Protein AF-A0A1B6DBY3-F1 (afdb_monomer)

Organism: NCBI:txid38151

Solvent-accessible surface area (backbone atoms only — not comparable to full-atom values): 28996 Å² total; per-residue (Å²): 108,44,53,56,59,28,64,79,71,45,46,19,71,45,63,67,52,38,69,44,93,84,78,78,98,68,78,100,67,68,68,72,75,60,66,76,45,54,78,41,68,79,42,52,84,52,71,33,31,46,58,25,57,76,33,45,41,68,47,84,36,70,60,33,72,47,71,57,48,50,32,33,50,55,44,50,58,47,10,54,82,56,56,56,70,76,42,58,62,67,84,58,62,48,42,59,68,80,57,90,87,52,45,72,53,88,78,80,78,86,75,92,69,90,77,85,79,72,87,85,79,86,82,78,88,79,90,85,86,85,87,87,83,91,82,88,87,90,78,88,90,88,78,90,85,82,88,88,81,90,87,86,85,81,90,84,91,84,90,84,90,83,84,87,81,90,84,85,82,90,78,91,71,81,82,73,86,75,67,74,83,77,79,83,78,78,76,83,72,88,72,83,74,79,80,74,79,67,66,66,40,36,48,38,26,33,81,46,55,54,31,72,81,52,64,86,37,48,29,21,80,59,51,45,56,45,39,36,44,81,45,52,28,80,80,55,42,83,82,73,32,58,49,57,92,57,33,47,50,50,40,88,55,14,40,51,57,25,51,31,78,44,72,43,68,55,83,74,73,79,71,80,75,76,69,78,82,90,77,84,80,88,82,86,89,78,81,90,84,90,82,93,75,85,83,71,80,72,79,72,81,75,65,84,42,61,48,77,44,61,33,33,42,29,45,28,29,40,20,62,82,32,51,24,37,21,44,51,30,57,90,36,72,32,65,38,46,101,82,51,46,71,85,63,46,25,60,48,65,47,73,31,58,34,33,33,53,45,72,35,91,58,101,53,99,70,56,52,53,11,36,49,36,36,40,38,41,29,37,36,86,58,82,46,29,48,25,43,48,66,36,34,27,75,45,53,87,95,52,56,44,33,49,61,70,62,93,61,62,48,72,46,67,58,39,18,25,36,26,38,20,50,48,75,59,50,37,46,96,95,42,70,59,59,78,68,91,61,93,68,67,52,78,41,15,24,36,46,49,69,23,64,47,78,45,75,65,76,81,81,84,125

pLDDT: mean 74.4, std 28.01, range [21.95, 98.81]

Structure (mmCIF, N/CA/C/O backbone):
data_AF-A0A1B6DBY3-F1
#
_entry.id   AF-A0A1B6DBY3-F1
#
loop_
_atom_site.group_PDB
_atom_site.id
_atom_site.type_symbol
_atom_site.label_atom_id
_atom_site.label_alt_id
_atom_site.label_comp_id
_atom_site.label_asym_id
_atom_site.label_entity_id
_atom_site.label_seq_id
_atom_site.pdbx_PDB_ins_code
_atom_site.Cartn_x
_atom_site.Cartn_y
_atom_site.Cartn_z
_atom_site.occupancy
_atom_site.B_iso_or_equiv
_atom_site.auth_seq_id
_atom_site.auth_comp_id
_atom_site.auth_asym_id
_atom_site.auth_atom_id
_atom_site.pdbx_PDB_model_num
ATOM 1 N N . MET A 1 1 ? 14.126 2.252 -31.339 1.00 81.94 1 MET A N 1
ATOM 2 C CA . MET A 1 1 ? 14.447 3.005 -30.099 1.00 81.94 1 MET A CA 1
ATOM 3 C C . MET A 1 1 ? 14.838 1.991 -29.027 1.00 81.94 1 MET A C 1
ATOM 5 O O . MET A 1 1 ? 15.117 0.856 -29.391 1.00 81.94 1 MET A O 1
ATOM 9 N N . CYS A 1 2 ? 14.939 2.364 -27.747 1.00 88.94 2 CYS A N 1
ATOM 10 C CA . CYS A 1 2 ? 15.170 1.394 -26.670 1.00 88.94 2 CYS A CA 1
ATOM 11 C C . CYS A 1 2 ? 13.956 0.473 -26.453 1.00 88.94 2 CYS A C 1
ATOM 13 O O . CYS A 1 2 ? 14.132 -0.736 -26.359 1.00 88.94 2 CYS A O 1
ATOM 15 N N . GLU A 1 3 ? 12.743 1.040 -26.400 1.00 89.12 3 GLU A N 1
ATOM 16 C CA . GLU A 1 3 ? 11.431 0.350 -26.411 1.00 89.12 3 GLU A CA 1
ATOM 17 C C . GLU A 1 3 ? 11.117 -0.647 -25.277 1.00 89.12 3 GLU A C 1
ATOM 19 O O . GLU A 1 3 ? 9.940 -0.918 -25.047 1.00 89.12 3 GLU A O 1
ATOM 24 N N . VAL A 1 4 ? 12.107 -1.092 -24.493 1.00 92.25 4 VAL A N 1
ATOM 25 C CA . VAL A 1 4 ? 11.923 -1.829 -23.227 1.00 92.25 4 VAL A CA 1
ATOM 26 C C . VAL A 1 4 ? 10.852 -1.147 -22.373 1.00 92.25 4 VAL A C 1
ATOM 28 O O . VAL A 1 4 ? 10.897 0.070 -22.190 1.00 92.25 4 VAL A O 1
ATOM 31 N N . LEU A 1 5 ? 9.894 -1.924 -21.865 1.00 94.12 5 LEU A N 1
ATOM 32 C CA . LEU A 1 5 ? 8.770 -1.422 -21.075 1.00 94.12 5 LEU A CA 1
ATOM 33 C C . LEU A 1 5 ? 9.169 -1.163 -19.617 1.00 94.12 5 LEU A C 1
ATOM 35 O O . LEU A 1 5 ? 9.951 -1.909 -19.031 1.00 94.12 5 LEU A O 1
ATOM 39 N N . SER A 1 6 ? 8.582 -0.128 -19.021 1.00 95.50 6 SER A N 1
ATOM 40 C CA . SER A 1 6 ? 8.589 0.096 -17.577 1.00 95.50 6 SER A CA 1
ATOM 41 C C . SER A 1 6 ? 7.688 -0.902 -16.849 1.00 95.50 6 SER A C 1
ATOM 43 O O . SER A 1 6 ? 6.828 -1.553 -17.449 1.00 95.50 6 SER A O 1
ATOM 45 N N . LEU A 1 7 ? 7.805 -0.955 -15.522 1.00 95.44 7 LEU A N 1
ATOM 46 C CA . LEU A 1 7 ? 6.955 -1.781 -14.659 1.00 95.44 7 LEU A CA 1
ATOM 47 C C . LEU A 1 7 ? 5.513 -1.241 -14.527 1.00 95.44 7 LEU A C 1
ATOM 49 O O . LEU A 1 7 ? 4.706 -1.825 -13.808 1.00 95.44 7 LEU A O 1
ATOM 53 N N . THR A 1 8 ? 5.166 -0.159 -15.237 1.00 94.56 8 THR A N 1
ATOM 54 C CA . THR A 1 8 ? 3.777 0.291 -15.460 1.00 94.56 8 THR A CA 1
ATOM 55 C C . THR A 1 8 ? 3.321 0.140 -16.924 1.00 94.56 8 THR A C 1
ATOM 57 O O . THR A 1 8 ? 2.170 0.435 -17.261 1.00 94.56 8 THR A O 1
ATOM 60 N N . GLY A 1 9 ? 4.187 -0.384 -17.802 1.00 94.62 9 GLY A N 1
ATOM 61 C CA . GLY A 1 9 ? 3.867 -0.721 -19.189 1.00 94.62 9 GLY A CA 1
ATOM 62 C C . GLY A 1 9 ? 3.965 0.444 -20.180 1.00 94.62 9 GLY A C 1
ATOM 63 O O . GLY A 1 9 ? 3.161 0.494 -21.116 1.00 94.62 9 GLY A O 1
ATOM 64 N N . ASN A 1 10 ? 4.918 1.366 -19.991 1.00 95.31 10 ASN A N 1
ATOM 65 C CA . ASN A 1 10 ? 5.256 2.420 -20.961 1.00 95.31 10 ASN A CA 1
ATOM 66 C C . ASN A 1 10 ? 6.657 2.170 -21.566 1.00 95.31 10 ASN A C 1
ATOM 68 O O . ASN A 1 10 ? 7.574 1.821 -20.823 1.00 95.31 10 ASN A O 1
ATOM 72 N N . PRO A 1 11 ? 6.869 2.354 -22.882 1.00 95.75 11 PRO A N 1
ATOM 73 C CA . PRO A 1 11 ? 8.157 2.080 -23.523 1.00 95.75 11 PRO A CA 1
ATOM 74 C C . PRO A 1 11 ? 9.232 3.121 -23.185 1.00 95.75 11 PRO A C 1
ATOM 76 O O . PRO A 1 11 ? 8.952 4.309 -23.021 1.00 95.75 11 PRO A O 1
ATOM 79 N N . CYS A 1 12 ? 10.488 2.678 -23.143 1.00 95.00 12 CYS A N 1
ATOM 80 C CA . CYS A 1 12 ? 11.653 3.540 -22.984 1.00 95.00 12 CYS A CA 1
ATOM 81 C C . CYS A 1 12 ? 11.863 4.428 -24.225 1.00 95.00 12 CYS A C 1
ATOM 83 O O . CYS A 1 12 ? 12.058 3.930 -25.338 1.00 95.00 12 CYS A O 1
ATOM 85 N N . THR A 1 13 ? 11.874 5.747 -24.020 1.00 94.31 13 THR A N 1
ATOM 86 C CA . THR A 1 13 ? 11.940 6.783 -25.069 1.00 94.31 13 THR A CA 1
ATOM 87 C C . THR A 1 13 ? 13.365 7.202 -25.439 1.00 94.31 13 THR A C 1
ATOM 89 O O . THR A 1 13 ? 13.554 8.107 -26.252 1.00 94.31 13 THR A O 1
ATOM 92 N N . LYS A 1 14 ? 14.386 6.547 -24.876 1.00 90.56 14 LYS A N 1
ATOM 93 C CA . LYS A 1 14 ? 15.797 6.771 -25.228 1.00 90.56 14 LYS A CA 1
ATOM 94 C C . LYS A 1 14 ? 16.199 6.016 -26.514 1.00 90.56 14 LYS A C 1
ATOM 96 O O . LYS A 1 14 ? 15.513 5.066 -26.912 1.00 90.56 14 LYS A O 1
ATOM 101 N N . PRO A 1 15 ? 17.307 6.413 -27.174 1.00 90.31 15 PRO A N 1
ATOM 102 C CA . PRO A 1 15 ? 17.969 5.608 -28.206 1.00 90.31 15 PRO A CA 1
ATOM 103 C C . PRO A 1 15 ? 18.373 4.216 -27.696 1.00 90.31 15 PRO A C 1
ATOM 105 O O . PRO A 1 15 ? 18.266 3.930 -26.507 1.00 90.31 15 PRO A O 1
ATOM 108 N N . LEU A 1 16 ? 18.867 3.346 -28.584 1.00 88.56 16 LEU A N 1
ATOM 109 C CA . LEU A 1 16 ? 19.442 2.064 -28.160 1.00 88.56 16 LEU A CA 1
ATOM 110 C C . LEU A 1 16 ? 20.606 2.306 -27.185 1.00 88.56 16 LEU A C 1
ATOM 112 O O . LEU A 1 16 ? 21.557 3.020 -27.499 1.00 88.56 16 LEU A O 1
ATOM 116 N N . HIS A 1 17 ? 20.507 1.706 -26.002 1.00 85.81 17 HIS A N 1
ATOM 117 C CA . HIS A 1 17 ? 21.455 1.851 -24.901 1.00 85.81 17 HIS A CA 1
ATOM 118 C C . HIS A 1 17 ? 21.654 0.507 -24.194 1.00 85.81 17 HIS A C 1
ATOM 120 O O . HIS A 1 17 ? 20.857 -0.417 -24.367 1.00 85.81 17 HIS A O 1
ATOM 126 N N . LYS A 1 18 ? 22.685 0.403 -23.358 1.00 81.88 18 LYS A N 1
ATOM 127 C CA . LYS A 1 18 ? 22.769 -0.629 -22.317 1.00 81.88 18 LYS A CA 1
ATOM 128 C C . LYS A 1 18 ? 21.995 -0.128 -21.106 1.00 81.88 18 LYS A C 1
ATOM 130 O O . LYS A 1 18 ? 22.249 0.991 -20.655 1.00 81.88 18 LYS A O 1
ATOM 135 N N . GLY A 1 19 ? 21.069 -0.943 -20.608 1.00 70.62 19 GLY A N 1
ATOM 136 C CA . GLY A 1 19 ? 20.284 -0.606 -19.430 1.00 70.62 19 GLY A CA 1
ATOM 137 C C . GLY A 1 19 ? 21.185 -0.366 -18.225 1.00 70.62 19 GLY A C 1
ATOM 138 O O . GLY A 1 19 ? 22.014 -1.207 -17.875 1.00 70.62 19 GLY A O 1
ATOM 139 N N . GLY A 1 20 ? 21.039 0.802 -17.607 1.00 61.19 20 GLY A N 1
ATOM 140 C CA . GLY A 1 20 ? 21.549 1.027 -16.262 1.00 61.19 20 GLY A CA 1
ATOM 141 C C . GLY A 1 20 ? 20.874 0.102 -15.236 1.00 61.19 20 GLY A C 1
ATOM 142 O O . GLY A 1 20 ? 19.867 -0.541 -15.523 1.00 61.19 20 GLY A O 1
ATOM 143 N N . SER A 1 21 ? 21.473 0.010 -14.050 1.00 52.03 21 SER A N 1
ATOM 144 C CA . SER A 1 21 ? 20.980 -0.753 -12.892 1.00 52.03 21 SER A CA 1
ATOM 145 C C . SER A 1 21 ? 20.636 -2.255 -13.068 1.00 52.03 21 SER A C 1
ATOM 147 O O . SER A 1 21 ? 19.811 -2.802 -12.342 1.00 52.03 21 SER A O 1
ATOM 149 N N . GLY A 1 22 ? 21.413 -2.982 -13.882 1.00 50.84 22 GLY A N 1
ATOM 150 C CA . GLY A 1 22 ? 21.960 -4.286 -13.449 1.00 50.84 22 GLY A CA 1
ATOM 151 C C . GLY A 1 22 ? 21.297 -5.587 -13.923 1.00 50.84 22 GLY A C 1
ATOM 152 O O . GLY A 1 22 ? 21.956 -6.622 -13.853 1.00 50.84 22 GLY A O 1
ATOM 153 N N . GLU A 1 23 ? 20.076 -5.570 -14.458 1.00 44.91 23 GLU A N 1
ATOM 154 C CA . GLU A 1 23 ? 19.467 -6.751 -15.094 1.00 44.91 23 GLU A CA 1
ATOM 155 C C . GLU A 1 23 ? 19.057 -6.440 -16.538 1.00 44.91 23 GLU A C 1
ATOM 157 O O . GLU A 1 23 ? 18.244 -5.558 -16.809 1.00 44.91 23 GLU A O 1
ATOM 162 N N . THR A 1 24 ? 19.627 -7.163 -17.506 1.00 40.84 24 THR A N 1
ATOM 163 C CA . THR A 1 24 ? 19.166 -7.124 -18.902 1.00 40.84 24 THR A CA 1
ATOM 164 C C . THR A 1 24 ? 19.359 -8.492 -19.550 1.00 40.84 24 THR A C 1
ATOM 166 O O . THR A 1 24 ? 20.406 -8.800 -20.119 1.00 40.84 24 THR A O 1
ATOM 169 N N . SER A 1 25 ? 18.331 -9.330 -19.456 1.00 42.31 25 SER A N 1
ATOM 170 C CA . SER A 1 25 ? 18.249 -10.631 -20.118 1.00 42.31 25 SER A CA 1
ATOM 171 C C . SER A 1 25 ? 18.013 -10.466 -21.625 1.00 42.31 25 SER A C 1
ATOM 173 O O . SER A 1 25 ? 16.885 -10.491 -22.112 1.00 42.31 25 SER A O 1
ATOM 175 N N . ILE A 1 26 ? 19.095 -10.310 -22.389 1.00 44.53 26 ILE A N 1
ATOM 176 C CA . ILE A 1 26 ? 19.077 -10.399 -23.856 1.00 44.53 26 ILE A CA 1
ATOM 177 C C . ILE A 1 26 ? 20.013 -11.531 -24.274 1.00 44.53 26 ILE A C 1
ATOM 179 O O . ILE A 1 26 ? 21.191 -11.523 -23.929 1.00 44.53 26 ILE A O 1
ATOM 183 N N . HIS A 1 27 ? 19.476 -12.491 -25.030 1.00 40.28 27 HIS A N 1
ATOM 184 C CA . HIS A 1 27 ? 20.220 -13.649 -25.522 1.00 40.28 27 HIS A CA 1
ATOM 185 C C . HIS A 1 27 ? 21.470 -13.261 -26.331 1.00 40.28 27 HIS A C 1
ATOM 187 O O . HIS A 1 27 ? 21.525 -12.217 -26.993 1.00 40.28 27 HIS A O 1
ATOM 193 N N . GLU A 1 28 ? 22.465 -14.147 -26.281 1.00 42.44 28 GLU A N 1
ATOM 194 C CA . GLU A 1 28 ? 23.793 -13.992 -26.877 1.00 42.44 28 GLU A CA 1
ATOM 195 C C . GLU A 1 28 ? 23.752 -14.053 -28.414 1.00 42.44 28 GLU A C 1
ATOM 197 O O . GLU A 1 28 ? 24.044 -15.066 -29.042 1.00 42.44 28 GLU A O 1
ATOM 202 N N . ALA A 1 29 ? 23.397 -12.924 -29.023 1.00 42.97 29 ALA A N 1
ATOM 203 C CA . ALA A 1 29 ? 23.578 -12.638 -30.442 1.00 42.97 29 ALA A CA 1
ATOM 204 C C . ALA A 1 29 ? 24.226 -11.253 -30.609 1.00 42.97 29 ALA A C 1
ATOM 206 O O . ALA A 1 29 ? 23.903 -10.325 -29.862 1.00 42.97 29 ALA A O 1
ATOM 207 N N . ASP A 1 30 ? 25.123 -11.115 -31.585 1.00 45.75 30 ASP A N 1
ATOM 208 C CA . ASP A 1 30 ? 25.769 -9.864 -32.019 1.00 45.75 30 ASP A CA 1
ATOM 209 C C . ASP A 1 30 ? 26.492 -9.061 -30.921 1.00 45.75 30 ASP A C 1
ATOM 211 O O . ASP A 1 30 ? 26.146 -7.926 -30.579 1.00 45.75 30 ASP A O 1
ATOM 215 N N . THR A 1 31 ? 27.564 -9.653 -30.391 1.00 55.69 31 THR A N 1
ATOM 216 C CA . THR A 1 31 ? 28.445 -9.059 -29.370 1.00 55.69 31 THR A CA 1
ATOM 217 C C . THR A 1 31 ? 29.188 -7.798 -29.832 1.00 55.69 31 THR A C 1
ATOM 219 O O . THR A 1 31 ? 29.399 -6.904 -29.015 1.00 55.69 31 THR A O 1
ATOM 222 N N . ASN A 1 32 ? 29.540 -7.673 -31.119 1.00 56.06 32 ASN A N 1
ATOM 223 C CA . ASN A 1 32 ? 30.329 -6.534 -31.615 1.00 56.06 32 ASN A CA 1
ATOM 224 C C . ASN A 1 32 ? 29.550 -5.204 -31.611 1.00 56.06 32 ASN A C 1
ATOM 226 O O . ASN A 1 32 ? 30.017 -4.234 -31.024 1.00 56.06 32 ASN A O 1
ATOM 230 N N . PHE A 1 33 ? 28.343 -5.141 -32.191 1.00 57.44 33 PHE A N 1
ATOM 231 C CA . PHE A 1 33 ? 27.567 -3.886 -32.234 1.00 57.44 33 PHE A CA 1
ATOM 232 C C . PHE A 1 33 ? 27.052 -3.440 -30.857 1.00 57.44 33 PHE A C 1
ATOM 234 O O . PHE A 1 33 ? 26.894 -2.247 -30.601 1.00 57.44 33 PHE A O 1
ATOM 241 N N . LYS A 1 34 ? 26.810 -4.382 -29.936 1.00 56.50 34 LYS A N 1
ATOM 242 C CA . LYS A 1 34 ? 26.355 -4.067 -28.572 1.00 56.50 34 LYS A CA 1
ATOM 243 C C . LYS A 1 34 ? 27.468 -3.480 -27.695 1.00 56.50 34 LYS A C 1
ATOM 245 O O . LYS A 1 34 ? 27.157 -2.815 -26.707 1.00 56.50 34 LYS A O 1
ATOM 250 N N . ALA A 1 35 ? 28.743 -3.676 -28.042 1.00 61.59 35 ALA A N 1
ATOM 251 C CA . ALA A 1 35 ? 29.877 -3.173 -27.267 1.00 61.59 35 ALA A CA 1
ATOM 252 C C . ALA A 1 35 ? 29.941 -1.635 -27.217 1.00 61.59 35 ALA A C 1
ATOM 254 O O . ALA A 1 35 ? 30.277 -1.079 -26.172 1.00 61.59 35 ALA A O 1
ATOM 255 N N . GLU A 1 36 ? 29.545 -0.945 -28.288 1.00 77.00 36 GLU A N 1
ATOM 256 C CA . GLU A 1 36 ? 29.683 0.516 -28.428 1.00 77.00 36 GLU A CA 1
ATOM 257 C C . GLU A 1 36 ? 28.490 1.319 -27.877 1.00 77.00 36 GLU A C 1
ATOM 259 O O . GLU A 1 36 ? 28.589 2.531 -27.697 1.00 77.00 36 GLU A O 1
ATOM 264 N N . LEU A 1 37 ? 27.364 0.663 -27.560 1.00 82.31 37 LEU A N 1
ATOM 265 C CA . LEU A 1 37 ? 26.166 1.355 -27.072 1.00 82.31 37 LEU A CA 1
ATOM 266 C C . LEU A 1 37 ? 26.415 2.071 -25.725 1.00 82.31 37 LEU A C 1
ATOM 268 O O . LEU A 1 37 ? 27.045 1.484 -24.828 1.00 82.31 37 LEU A O 1
ATOM 272 N N . PRO A 1 38 ? 25.888 3.301 -25.540 1.00 85.69 38 PRO A N 1
ATOM 273 C CA . PRO A 1 38 ? 26.038 4.058 -24.300 1.00 85.69 38 PRO A CA 1
ATOM 274 C C . PRO A 1 38 ? 25.318 3.361 -23.141 1.00 85.69 38 PRO A C 1
ATOM 276 O O . PRO A 1 38 ? 24.281 2.729 -23.338 1.00 85.69 38 PRO A O 1
ATOM 279 N N . ILE A 1 39 ? 25.846 3.492 -21.923 1.00 86.75 39 ILE A N 1
ATOM 280 C CA . ILE A 1 39 ? 25.182 3.012 -20.701 1.00 86.75 39 ILE A CA 1
ATOM 281 C C . ILE A 1 39 ? 24.263 4.122 -20.192 1.00 86.75 39 ILE A C 1
ATOM 283 O O . ILE A 1 39 ? 24.729 5.229 -19.919 1.00 86.75 39 ILE A O 1
ATOM 287 N N . MET A 1 40 ? 22.962 3.847 -20.086 1.00 86.38 40 MET A N 1
ATOM 288 C CA . MET A 1 40 ? 21.961 4.825 -19.653 1.00 86.38 40 MET A CA 1
ATOM 289 C C . MET A 1 40 ? 20.821 4.133 -18.894 1.00 86.38 40 MET A C 1
ATOM 291 O O . MET A 1 40 ? 20.304 3.107 -19.328 1.00 86.38 40 MET A O 1
ATOM 295 N N . GLU A 1 41 ? 20.366 4.724 -17.787 1.00 91.19 41 GLU A N 1
ATOM 296 C CA . GLU A 1 41 ? 19.131 4.276 -17.124 1.00 91.19 41 GLU A CA 1
ATOM 297 C C . GLU A 1 41 ? 17.927 4.387 -18.072 1.00 91.19 41 GLU A C 1
ATOM 299 O O . GLU A 1 41 ? 17.833 5.328 -18.871 1.00 91.19 41 GLU A O 1
ATOM 304 N N . HIS A 1 42 ? 16.977 3.460 -17.975 1.00 93.00 42 HIS A N 1
ATOM 305 C CA . HIS A 1 42 ? 15.741 3.519 -18.755 1.00 93.00 42 HIS A CA 1
ATOM 306 C C . HIS A 1 42 ? 14.846 4.693 -18.324 1.00 93.00 42 HIS A C 1
ATOM 308 O O . HIS A 1 42 ? 14.905 5.161 -17.190 1.00 93.00 42 HIS A O 1
ATOM 314 N N . CYS A 1 43 ? 14.041 5.217 -19.251 1.00 94.62 43 CYS A N 1
ATOM 315 C CA . CYS A 1 43 ? 13.108 6.311 -18.983 1.00 94.62 43 CYS A CA 1
ATOM 316 C C . CYS A 1 43 ? 11.994 6.306 -20.037 1.00 94.62 43 CYS A C 1
ATOM 318 O O . CYS A 1 43 ? 12.293 6.307 -21.230 1.00 94.62 43 CYS A O 1
ATOM 320 N N . SER A 1 44 ? 10.727 6.326 -19.620 1.00 95.62 44 SER A N 1
ATOM 321 C CA . SER A 1 44 ? 9.570 6.518 -20.513 1.00 95.62 44 SER A CA 1
ATOM 322 C C . SER A 1 44 ? 9.171 7.994 -20.656 1.00 95.62 44 SER A C 1
ATOM 324 O O . SER A 1 44 ? 8.354 8.344 -21.503 1.00 95.62 44 SER A O 1
ATOM 326 N N . GLY A 1 45 ? 9.730 8.876 -19.818 1.00 95.12 45 GLY A N 1
ATOM 327 C CA . GLY A 1 45 ? 9.302 10.270 -19.661 1.00 95.12 45 GLY A CA 1
ATOM 328 C C . GLY A 1 45 ? 8.015 10.449 -18.844 1.00 95.12 45 GLY A C 1
ATOM 329 O O . GLY A 1 45 ? 7.648 11.583 -18.535 1.00 95.12 45 GLY A O 1
ATOM 330 N N . VAL A 1 46 ? 7.338 9.359 -18.463 1.00 96.56 46 VAL A N 1
ATOM 331 C CA . VAL A 1 46 ? 6.121 9.406 -17.646 1.00 96.56 46 VAL A CA 1
ATOM 332 C C . VAL A 1 46 ? 6.476 9.698 -16.186 1.00 96.56 46 VAL A C 1
ATOM 334 O O . VAL A 1 46 ? 7.450 9.174 -15.639 1.00 96.56 46 VAL A O 1
ATOM 337 N N . ARG A 1 47 ? 5.671 10.554 -15.548 1.00 96.75 47 ARG A N 1
ATOM 338 C CA . ARG A 1 47 ? 5.783 10.907 -14.129 1.00 96.75 47 ARG A CA 1
ATOM 339 C C . ARG A 1 47 ? 4.428 10.824 -13.436 1.00 96.75 47 ARG A C 1
ATOM 341 O O . ARG A 1 47 ? 3.393 11.137 -14.023 1.00 96.75 47 ARG A O 1
ATOM 348 N N . TYR A 1 48 ? 4.475 10.435 -12.171 1.00 96.88 48 TYR A N 1
ATOM 349 C CA . TYR A 1 48 ? 3.345 10.248 -11.270 1.00 96.88 48 TYR A CA 1
ATOM 350 C C . TYR A 1 48 ? 3.550 11.076 -9.997 1.00 96.88 48 TYR A C 1
ATOM 352 O O . TYR A 1 48 ? 4.661 11.526 -9.717 1.00 96.88 48 TYR A O 1
ATOM 360 N N . ILE A 1 49 ? 2.503 11.248 -9.192 1.00 97.75 49 ILE A N 1
ATOM 361 C CA . ILE A 1 49 ? 2.632 11.772 -7.824 1.00 97.75 49 ILE A CA 1
ATOM 362 C C . ILE A 1 49 ? 2.318 10.646 -6.840 1.00 97.75 49 ILE A C 1
ATOM 364 O O . ILE A 1 49 ? 1.221 10.092 -6.879 1.00 97.75 49 ILE A O 1
ATOM 368 N N . SER A 1 50 ? 3.260 10.345 -5.944 1.00 97.75 50 SER A N 1
ATOM 369 C CA . SER A 1 50 ? 3.100 9.345 -4.879 1.00 97.75 50 SER A CA 1
ATOM 370 C C . SER A 1 50 ? 3.469 9.917 -3.514 1.00 97.75 50 SER A C 1
ATOM 372 O O . SER A 1 50 ? 4.319 10.806 -3.419 1.00 97.75 50 SER A O 1
ATOM 374 N N . ALA A 1 51 ? 2.854 9.404 -2.443 1.00 98.06 51 ALA A N 1
ATOM 375 C CA . ALA A 1 51 ? 3.245 9.751 -1.075 1.00 98.06 51 ALA A CA 1
ATOM 376 C C . ALA A 1 51 ? 4.323 8.807 -0.501 1.00 98.06 51 ALA A C 1
ATOM 378 O O . ALA A 1 51 ? 4.494 7.672 -0.954 1.00 98.06 51 ALA A O 1
ATOM 379 N N . CYS A 1 52 ? 5.043 9.258 0.525 1.00 98.06 52 CYS A N 1
ATOM 380 C CA . CYS A 1 52 ? 6.058 8.474 1.238 1.00 98.06 52 CYS A CA 1
ATOM 381 C C . CYS A 1 52 ? 5.461 7.285 2.033 1.00 98.06 52 CYS A C 1
ATOM 383 O O . CYS A 1 52 ? 4.246 7.055 2.032 1.00 98.06 52 CYS A O 1
ATOM 385 N N . ASN A 1 53 ? 6.310 6.531 2.751 1.00 98.12 53 ASN A N 1
ATOM 386 C CA . ASN A 1 53 ? 5.881 5.379 3.564 1.00 98.12 53 ASN A CA 1
ATOM 387 C C . ASN A 1 53 ? 4.782 5.746 4.581 1.00 98.12 53 ASN A C 1
ATOM 389 O O . ASN A 1 53 ? 3.789 5.036 4.686 1.00 98.12 53 ASN A O 1
ATOM 393 N N . CYS A 1 54 ? 4.911 6.879 5.281 1.00 97.50 54 CYS A N 1
ATOM 394 C CA . CYS A 1 54 ? 3.935 7.328 6.283 1.00 97.50 54 CYS A CA 1
ATOM 395 C C . CYS A 1 54 ? 2.772 8.173 5.725 1.00 97.50 54 CYS A C 1
ATOM 397 O O . CYS A 1 54 ? 1.920 8.627 6.492 1.00 97.50 54 CYS A O 1
ATOM 399 N N . GLY A 1 55 ? 2.773 8.457 4.418 1.00 96.75 55 GLY A N 1
ATOM 400 C CA . GLY A 1 55 ? 1.775 9.289 3.741 1.00 96.75 55 GLY A CA 1
ATOM 401 C C . GLY A 1 55 ? 1.853 10.805 4.003 1.00 96.75 55 GLY A C 1
ATOM 402 O O . GLY A 1 55 ? 1.167 11.560 3.319 1.00 96.75 55 GLY A O 1
ATOM 403 N N . ARG A 1 56 ? 2.691 11.290 4.934 1.00 95.81 56 ARG A N 1
ATOM 404 C CA . ARG A 1 56 ? 2.754 12.726 5.292 1.00 95.81 56 ARG A CA 1
ATOM 405 C C . ARG A 1 56 ? 3.135 13.634 4.113 1.00 95.81 56 ARG A C 1
ATOM 407 O O . ARG A 1 56 ? 2.545 14.699 3.959 1.00 95.81 56 ARG A O 1
ATOM 414 N N . LYS A 1 57 ? 4.100 13.214 3.285 1.00 96.38 57 LYS A N 1
ATOM 415 C CA . LYS A 1 57 ? 4.654 13.991 2.162 1.00 96.38 57 LYS A CA 1
ATOM 416 C C . LYS A 1 57 ? 4.387 13.313 0.819 1.00 96.38 57 LYS A C 1
ATOM 418 O O . LYS A 1 57 ? 4.509 12.094 0.715 1.00 96.38 57 LYS A O 1
ATOM 423 N N . GLN A 1 58 ? 4.096 14.115 -0.207 1.00 97.25 58 GLN A N 1
ATOM 424 C CA . GLN A 1 58 ? 4.030 13.693 -1.610 1.00 97.25 58 GLN A CA 1
ATOM 425 C C . GLN A 1 58 ? 5.230 14.202 -2.413 1.00 97.25 58 GLN A C 1
ATOM 427 O O . GLN A 1 58 ? 5.808 15.237 -2.081 1.00 97.25 58 GLN A O 1
ATOM 432 N N . GLY A 1 59 ? 5.588 13.476 -3.471 1.00 97.12 59 GLY A N 1
ATOM 433 C CA . GLY A 1 59 ? 6.675 13.827 -4.381 1.00 97.12 59 GLY A CA 1
ATOM 434 C C . GLY A 1 59 ? 6.453 13.287 -5.793 1.00 97.12 59 GLY A C 1
ATOM 435 O O . GLY A 1 59 ? 5.598 12.428 -6.024 1.00 97.12 59 GLY A O 1
ATOM 436 N N . SER A 1 60 ? 7.237 13.805 -6.740 1.00 97.75 60 SER A N 1
ATOM 437 C CA . SER A 1 60 ? 7.269 13.310 -8.118 1.00 97.75 60 SER A CA 1
ATOM 438 C C . SER A 1 60 ? 7.927 11.933 -8.161 1.00 97.75 60 SER A C 1
ATOM 440 O O . SER A 1 60 ? 9.101 11.795 -7.825 1.00 97.75 60 SER A O 1
ATOM 442 N N . ARG A 1 61 ? 7.186 10.925 -8.615 1.00 97.38 61 ARG A N 1
ATOM 443 C CA . ARG A 1 61 ? 7.681 9.584 -8.929 1.00 97.38 61 ARG A CA 1
ATOM 444 C C . ARG A 1 61 ? 7.958 9.505 -10.429 1.00 97.38 61 ARG A C 1
ATOM 446 O O . ARG A 1 61 ? 7.065 9.775 -11.229 1.00 97.38 61 ARG A O 1
ATOM 453 N N . GLU A 1 62 ? 9.161 9.098 -10.816 1.00 97.25 62 GLU A N 1
ATOM 454 C CA . GLU A 1 62 ? 9.425 8.688 -12.201 1.00 97.25 62 GLU A CA 1
ATOM 455 C C . GLU A 1 62 ? 8.958 7.244 -12.426 1.00 97.25 62 GLU A C 1
ATOM 457 O O . GLU A 1 62 ? 8.932 6.437 -11.494 1.00 97.25 62 GLU A O 1
ATOM 462 N N . ASP A 1 63 ? 8.544 6.934 -13.652 1.00 96.88 63 ASP A N 1
ATOM 463 C CA . ASP A 1 63 ? 8.053 5.611 -14.038 1.00 96.88 63 ASP A CA 1
ATOM 464 C C . ASP A 1 63 ? 9.165 4.537 -13.932 1.00 96.88 63 ASP A C 1
ATOM 466 O O . ASP A 1 63 ? 10.166 4.623 -14.653 1.00 96.88 63 ASP A O 1
ATOM 470 N N . PRO A 1 64 ? 9.048 3.552 -13.018 1.00 96.69 64 PRO A N 1
ATOM 471 C CA . PRO A 1 64 ? 10.169 2.698 -12.642 1.00 96.69 64 PRO A CA 1
ATOM 472 C C . PRO A 1 64 ? 10.380 1.531 -13.612 1.00 96.69 64 PRO A C 1
ATOM 474 O O . PRO A 1 64 ? 9.438 0.857 -14.024 1.00 96.69 64 PRO A O 1
ATOM 477 N N . PHE A 1 65 ? 11.648 1.229 -13.897 1.00 95.38 65 PHE A N 1
ATOM 478 C CA . PHE A 1 65 ? 12.063 0.071 -14.702 1.00 95.38 65 PHE A CA 1
ATOM 479 C C . PHE A 1 65 ? 12.620 -1.090 -13.862 1.00 95.38 65 PHE A C 1
ATOM 481 O O . PHE A 1 65 ? 12.724 -2.203 -14.361 1.00 95.38 65 PHE A O 1
ATOM 488 N N . THR A 1 66 ? 12.925 -0.862 -12.579 1.00 94.75 66 THR A N 1
ATOM 489 C CA . THR A 1 66 ? 13.396 -1.897 -11.644 1.00 94.75 66 THR A CA 1
ATOM 490 C C . THR A 1 66 ? 12.504 -1.965 -10.405 1.00 94.75 66 THR A C 1
ATOM 492 O O . THR A 1 66 ? 11.976 -0.950 -9.934 1.00 94.75 66 THR A O 1
ATOM 495 N N . VAL A 1 67 ? 12.333 -3.171 -9.850 1.00 95.75 67 VAL A N 1
ATOM 496 C CA . VAL A 1 67 ? 11.475 -3.413 -8.671 1.00 95.75 67 VAL A CA 1
ATOM 497 C C . VAL A 1 67 ? 11.993 -2.645 -7.451 1.00 95.75 67 VAL A C 1
ATOM 499 O O . VAL A 1 67 ? 11.208 -2.148 -6.642 1.00 95.75 67 VAL A O 1
ATOM 502 N N . ARG A 1 68 ? 13.320 -2.485 -7.358 1.00 96.12 68 ARG A N 1
ATOM 503 C CA . ARG A 1 68 ? 13.995 -1.714 -6.311 1.00 96.12 68 ARG A CA 1
ATOM 504 C C . ARG A 1 68 ? 13.606 -0.233 -6.353 1.00 96.12 68 ARG A C 1
ATOM 506 O O . ARG A 1 68 ? 13.139 0.287 -5.342 1.00 96.12 68 ARG A O 1
ATOM 513 N N . ASN A 1 69 ? 13.664 0.406 -7.523 1.00 96.56 69 ASN A N 1
ATOM 514 C CA . ASN A 1 69 ? 13.236 1.797 -7.687 1.00 96.56 69 ASN A CA 1
ATOM 515 C C . ASN A 1 69 ? 11.732 1.949 -7.377 1.00 96.56 69 ASN A C 1
ATOM 517 O O . ASN A 1 69 ? 11.322 2.809 -6.590 1.00 96.56 69 ASN A O 1
ATOM 521 N N . ALA A 1 70 ? 10.909 1.041 -7.912 1.00 97.12 70 ALA A N 1
ATOM 522 C CA . ALA A 1 70 ? 9.463 1.048 -7.709 1.00 97.12 70 ALA A CA 1
ATOM 523 C C . ALA A 1 70 ? 9.055 0.972 -6.224 1.00 97.12 70 ALA A C 1
ATOM 525 O O . ALA A 1 70 ? 8.280 1.816 -5.758 1.00 97.12 70 ALA A O 1
ATOM 526 N N . ASN A 1 71 ? 9.580 -0.015 -5.489 1.00 98.00 71 ASN A N 1
ATOM 527 C CA . ASN A 1 71 ? 9.091 -0.403 -4.161 1.00 98.00 71 ASN A CA 1
ATOM 528 C C . ASN A 1 71 ? 9.992 0.017 -2.987 1.00 98.00 71 ASN A C 1
ATOM 530 O O . ASN A 1 71 ? 9.533 -0.040 -1.841 1.00 98.00 71 ASN A O 1
ATOM 534 N N . TYR A 1 72 ? 11.232 0.450 -3.236 1.00 97.94 72 TYR A N 1
ATOM 535 C CA . TYR A 1 72 ? 12.209 0.784 -2.195 1.00 97.94 72 TYR A CA 1
ATOM 536 C C . TYR A 1 72 ? 12.843 2.169 -2.383 1.00 97.94 72 TYR A C 1
ATOM 538 O O . TYR A 1 72 ? 12.562 3.049 -1.571 1.00 97.94 72 TYR A O 1
ATOM 546 N N . ASP A 1 73 ? 13.640 2.405 -3.432 1.00 97.94 73 ASP A N 1
ATOM 547 C CA . ASP A 1 73 ? 14.532 3.581 -3.501 1.00 97.94 73 ASP A CA 1
ATOM 548 C C . ASP A 1 73 ? 13.760 4.912 -3.477 1.00 97.94 73 ASP A C 1
ATOM 550 O O . ASP A 1 73 ? 14.088 5.803 -2.690 1.00 97.94 73 ASP A O 1
ATOM 554 N N . PHE A 1 74 ? 12.665 5.017 -4.245 1.00 98.12 74 PHE A N 1
ATOM 555 C CA . PHE A 1 74 ? 11.751 6.171 -4.212 1.00 98.12 74 PHE A CA 1
ATOM 556 C C . PHE A 1 74 ? 11.255 6.489 -2.789 1.00 98.12 74 PHE A C 1
ATOM 558 O O . PHE A 1 74 ? 11.172 7.650 -2.386 1.00 98.12 74 PHE A O 1
ATOM 565 N N . TYR A 1 75 ? 10.938 5.450 -2.014 1.00 98.25 75 TYR A N 1
ATOM 566 C CA . TYR A 1 75 ? 10.409 5.581 -0.659 1.00 98.25 75 TYR A CA 1
ATOM 567 C C . TYR A 1 75 ? 11.481 5.883 0.390 1.00 98.25 75 TYR A C 1
ATOM 569 O O . TYR A 1 75 ? 11.120 6.388 1.454 1.00 98.25 75 TYR A O 1
ATOM 577 N N . GLN A 1 76 ? 12.759 5.605 0.112 1.00 97.62 76 GLN A N 1
ATOM 578 C CA . GLN A 1 76 ? 13.865 6.081 0.945 1.00 97.62 76 GLN A CA 1
ATOM 579 C C . GLN A 1 76 ? 14.147 7.556 0.655 1.00 97.62 76 GLN A C 1
ATOM 581 O O . GLN A 1 76 ? 14.117 8.361 1.577 1.00 97.62 76 GLN A O 1
ATOM 586 N N . LEU A 1 77 ? 14.286 7.944 -0.620 1.00 97.50 77 LEU A N 1
ATOM 587 C CA . LEU A 1 77 ? 14.535 9.336 -1.017 1.00 97.50 77 LEU A CA 1
ATOM 588 C C . LEU A 1 77 ? 13.447 10.288 -0.486 1.00 97.50 77 LEU A C 1
ATOM 590 O O . LEU A 1 77 ? 13.731 11.197 0.295 1.00 97.50 77 LEU A O 1
ATOM 594 N N . LEU A 1 78 ? 12.177 10.021 -0.815 1.00 97.75 78 LEU A N 1
ATOM 595 C CA . LEU A 1 78 ? 11.049 10.811 -0.306 1.00 97.75 78 LEU A CA 1
ATOM 596 C C . LEU A 1 78 ? 10.810 10.583 1.202 1.00 97.75 78 LEU A C 1
ATOM 598 O O . LEU A 1 78 ? 10.155 11.392 1.859 1.00 97.75 78 LEU A O 1
ATOM 602 N N . GLY A 1 79 ? 11.327 9.485 1.759 1.00 97.31 79 GLY A N 1
ATOM 603 C CA . GLY A 1 79 ? 11.289 9.186 3.189 1.00 97.31 79 GLY A CA 1
ATOM 604 C C . GLY A 1 79 ? 12.229 10.071 4.006 1.00 97.31 79 GLY A C 1
ATOM 605 O O . GLY A 1 79 ? 11.816 10.570 5.057 1.00 97.31 79 GLY A O 1
ATOM 606 N N . SER A 1 80 ? 13.430 10.328 3.486 1.00 97.38 80 SER A N 1
ATOM 607 C CA . SER A 1 80 ? 14.418 11.250 4.050 1.00 97.38 80 SER A CA 1
ATOM 608 C C . SER A 1 80 ? 13.920 12.689 4.011 1.00 97.38 80 SER A C 1
ATOM 610 O O . SER A 1 80 ? 13.800 13.334 5.053 1.00 97.38 80 SER A O 1
ATOM 612 N N . GLU A 1 81 ? 13.430 13.157 2.855 1.00 96.94 81 GLU A N 1
ATOM 613 C CA . GLU A 1 81 ? 12.829 14.496 2.747 1.00 96.94 81 GLU A CA 1
ATOM 614 C C . GLU A 1 81 ? 11.530 14.692 3.566 1.00 96.94 81 GLU A C 1
ATOM 616 O O . GLU A 1 81 ? 10.972 15.795 3.608 1.00 96.94 81 GLU A O 1
ATOM 621 N N . CYS A 1 82 ? 10.990 13.617 4.141 1.00 97.06 82 CYS A N 1
ATOM 622 C CA . CYS A 1 82 ? 9.827 13.613 5.024 1.00 97.06 82 CYS A CA 1
ATOM 623 C C . CYS A 1 82 ? 10.213 13.401 6.504 1.00 97.06 82 CYS A C 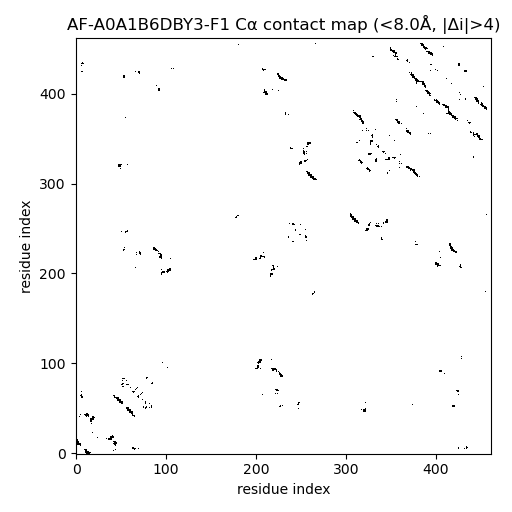1
ATOM 625 O O . CYS A 1 82 ? 9.345 13.466 7.379 1.00 97.06 82 CYS A O 1
ATOM 627 N N . GLY A 1 83 ? 11.473 13.062 6.794 1.00 96.94 83 GLY A N 1
ATOM 628 C CA . GLY A 1 83 ? 11.920 12.565 8.098 1.00 96.94 83 GLY A CA 1
ATOM 629 C C . GLY A 1 83 ? 11.272 11.240 8.525 1.00 96.94 83 GLY A C 1
ATOM 630 O O . GLY A 1 83 ? 11.459 10.802 9.658 1.00 96.94 83 GLY A O 1
ATOM 631 N N . CYS A 1 84 ? 10.496 10.574 7.658 1.00 96.00 84 CYS A N 1
ATOM 632 C CA . CYS A 1 84 ? 9.811 9.333 8.023 1.00 96.00 84 CYS A CA 1
ATOM 633 C C . CYS A 1 84 ? 10.737 8.111 8.006 1.00 96.00 84 CYS A C 1
ATOM 635 O O . CYS A 1 84 ? 10.372 7.060 8.528 1.00 96.00 84 CYS A O 1
ATOM 637 N N . GLU A 1 85 ? 11.943 8.254 7.454 1.00 93.44 85 GLU A N 1
ATOM 638 C CA . GLU A 1 85 ? 13.024 7.278 7.607 1.00 93.44 85 GLU A CA 1
ATOM 639 C C . GLU A 1 85 ? 13.561 7.178 9.045 1.00 93.44 85 GLU A C 1
ATOM 641 O O . GLU A 1 85 ? 14.204 6.183 9.361 1.00 93.44 85 GLU A O 1
ATOM 646 N N . MET A 1 86 ? 13.233 8.129 9.928 1.00 95.31 86 MET A N 1
ATOM 647 C CA . MET A 1 86 ? 13.615 8.111 11.349 1.00 95.31 86 MET A CA 1
ATOM 648 C C . MET A 1 86 ? 12.529 7.532 12.273 1.00 95.31 86 MET A C 1
ATOM 650 O O . MET A 1 86 ? 12.696 7.535 13.488 1.00 95.31 86 MET A O 1
ATOM 654 N N . LEU A 1 87 ? 11.404 7.057 11.723 1.00 97.00 87 LEU A N 1
ATOM 655 C CA . LEU A 1 87 ? 10.325 6.444 12.507 1.00 97.00 87 LEU A CA 1
ATOM 656 C C . LEU A 1 87 ? 10.616 4.976 12.843 1.00 97.00 87 LEU A C 1
ATOM 658 O O . LEU A 1 87 ? 11.105 4.227 11.981 1.00 97.00 87 LEU A O 1
ATOM 662 N N . ASP A 1 88 ? 10.207 4.565 14.050 1.00 96.69 88 ASP A N 1
ATOM 663 C CA . ASP A 1 88 ? 10.144 3.163 14.475 1.00 96.69 88 ASP A CA 1
ATOM 664 C C . ASP A 1 88 ? 9.401 2.322 13.431 1.00 96.69 88 ASP A C 1
ATOM 666 O O . ASP A 1 88 ? 8.408 2.761 12.839 1.00 96.69 88 ASP A O 1
ATOM 670 N N . ARG A 1 89 ? 9.873 1.096 13.200 1.00 96.94 89 ARG A N 1
ATOM 671 C CA . ARG A 1 89 ? 9.317 0.199 12.185 1.00 96.94 89 ARG A CA 1
ATOM 672 C C . ARG A 1 89 ? 9.435 -1.257 12.568 1.00 96.94 89 ARG A C 1
ATOM 674 O O . ARG A 1 89 ? 10.323 -1.637 13.326 1.00 96.94 89 ARG A O 1
ATOM 681 N N . ILE A 1 90 ? 8.603 -2.065 11.931 1.00 96.88 90 ILE A N 1
ATOM 682 C CA . ILE A 1 90 ? 8.840 -3.501 11.831 1.00 96.88 90 ILE A CA 1
ATOM 683 C C . ILE A 1 90 ? 9.728 -3.737 10.603 1.00 96.88 90 ILE A C 1
ATOM 685 O O . ILE A 1 90 ? 9.478 -3.196 9.523 1.00 96.88 90 ILE A O 1
ATOM 689 N N . VAL A 1 91 ? 10.810 -4.491 10.797 1.00 96.31 91 VAL A N 1
ATOM 690 C CA . VAL A 1 91 ? 11.752 -4.869 9.737 1.00 96.31 91 VAL A CA 1
ATOM 691 C C . VAL A 1 91 ? 11.246 -6.148 9.076 1.00 96.31 91 VAL A C 1
ATOM 693 O O . VAL A 1 91 ? 10.928 -7.120 9.757 1.00 96.31 91 VAL A O 1
ATOM 696 N N . PHE A 1 92 ? 11.159 -6.140 7.748 1.00 96.69 92 PHE A N 1
ATOM 697 C CA . PHE A 1 92 ? 10.765 -7.309 6.964 1.00 96.69 92 PHE A CA 1
ATOM 698 C C . PHE A 1 92 ? 11.988 -8.174 6.631 1.00 96.69 92 PHE A C 1
ATOM 700 O O . PHE A 1 92 ? 13.036 -7.602 6.321 1.00 96.69 92 PHE A O 1
ATOM 707 N N . PRO A 1 93 ? 11.871 -9.515 6.638 1.00 95.25 93 PRO A N 1
ATOM 708 C CA . PRO A 1 93 ? 12.964 -10.399 6.249 1.00 95.25 93 PRO A CA 1
ATOM 709 C C . PRO A 1 93 ? 13.470 -10.129 4.829 1.00 95.25 93 PRO A C 1
ATOM 711 O O . PRO A 1 93 ? 12.697 -10.033 3.873 1.00 95.25 93 PRO A O 1
ATOM 714 N N . VAL A 1 94 ? 14.790 -10.037 4.708 1.00 95.69 94 VAL A N 1
ATOM 715 C CA . VAL A 1 94 ? 15.529 -9.838 3.459 1.00 95.69 94 VAL A CA 1
ATOM 716 C C . VAL A 1 94 ? 16.703 -10.807 3.394 1.00 95.69 94 VAL A C 1
ATOM 718 O O . VAL A 1 94 ? 17.066 -11.435 4.386 1.00 95.69 94 VAL A O 1
ATOM 721 N N . PHE A 1 95 ? 17.282 -10.953 2.210 1.00 95.75 95 PHE A N 1
ATOM 722 C CA . PHE A 1 95 ? 18.489 -11.739 2.001 1.00 95.75 95 PHE A CA 1
ATOM 723 C C . PHE A 1 95 ? 19.698 -11.110 2.709 1.00 95.75 95 PHE A C 1
ATOM 725 O O . PHE A 1 95 ? 20.064 -9.969 2.422 1.00 95.75 95 PHE A O 1
ATOM 732 N N . GLU A 1 96 ? 20.343 -11.885 3.583 1.00 93.44 96 GLU A N 1
ATOM 733 C CA . GLU A 1 96 ? 21.573 -11.506 4.281 1.00 93.44 96 GLU A CA 1
ATOM 734 C C . GLU A 1 96 ? 22.763 -12.311 3.715 1.00 93.44 96 GLU A C 1
ATOM 736 O O . GLU A 1 96 ? 22.842 -13.527 3.924 1.00 93.44 96 GLU A O 1
ATOM 741 N N . PRO A 1 97 ? 23.682 -11.678 2.958 1.00 91.81 97 PRO A N 1
ATOM 742 C CA . PRO A 1 97 ? 24.808 -12.378 2.350 1.00 91.81 97 PRO A CA 1
ATOM 743 C C . PRO A 1 97 ? 25.866 -12.797 3.379 1.00 91.81 97 PRO A C 1
ATOM 745 O O . PRO A 1 97 ? 26.356 -11.973 4.151 1.00 91.81 97 PRO A O 1
ATOM 748 N N . SER A 1 98 ? 26.293 -14.062 3.329 1.00 90.00 98 SER A N 1
ATOM 749 C CA . SER A 1 98 ? 27.430 -14.573 4.118 1.00 90.00 98 SER A CA 1
ATOM 750 C C . SER A 1 98 ? 28.783 -14.393 3.415 1.00 90.00 98 SER A C 1
ATOM 752 O O . SER A 1 98 ? 29.833 -14.469 4.054 1.00 90.00 98 SER A O 1
ATOM 754 N N . THR A 1 99 ? 28.771 -14.127 2.106 1.00 89.19 99 THR A N 1
ATOM 755 C CA . THR A 1 99 ? 29.949 -13.885 1.259 1.00 89.19 99 THR A CA 1
ATOM 756 C C . THR A 1 99 ? 29.774 -12.603 0.442 1.00 89.19 99 THR A C 1
ATOM 758 O O . THR A 1 99 ? 28.699 -12.010 0.412 1.00 89.19 99 THR A O 1
ATOM 761 N N . LYS A 1 100 ? 30.827 -12.147 -0.249 1.00 88.38 100 LYS A N 1
ATOM 762 C CA . LYS A 1 100 ? 30.699 -11.059 -1.239 1.00 88.38 100 LYS A CA 1
ATOM 763 C C . LYS A 1 100 ? 30.132 -11.556 -2.571 1.00 88.38 100 LYS A C 1
ATOM 765 O O . LYS A 1 100 ? 29.457 -10.807 -3.266 1.00 88.38 100 LYS A O 1
ATOM 770 N N . ASP A 1 101 ? 30.384 -12.819 -2.893 1.00 89.00 101 ASP A N 1
ATOM 771 C CA . ASP A 1 101 ? 30.073 -13.451 -4.175 1.00 89.00 101 ASP A CA 1
ATOM 772 C C . ASP A 1 101 ? 28.662 -14.067 -4.175 1.00 89.00 101 ASP A C 1
ATOM 774 O O . ASP A 1 101 ? 28.484 -15.273 -4.357 1.00 89.00 101 ASP A O 1
ATOM 778 N N . PHE A 1 102 ? 27.651 -13.231 -3.921 1.00 90.00 102 PHE A N 1
ATOM 779 C CA . PHE A 1 102 ? 26.237 -13.614 -3.965 1.00 90.00 102 PHE A CA 1
ATOM 780 C C . PHE A 1 102 ? 25.568 -13.212 -5.288 1.00 90.00 102 PHE A C 1
ATOM 782 O O . PHE A 1 102 ? 25.965 -12.243 -5.937 1.00 90.00 102 PHE A O 1
ATOM 789 N N . LYS A 1 103 ? 24.521 -13.939 -5.696 1.00 92.50 103 LYS A N 1
ATOM 790 C CA . LYS A 1 103 ? 23.854 -13.760 -7.002 1.00 92.50 103 LYS A CA 1
ATOM 791 C C . LYS A 1 103 ? 22.337 -13.954 -6.950 1.00 92.50 103 LYS A C 1
ATOM 793 O O . LYS A 1 103 ? 21.792 -14.439 -5.963 1.00 92.50 103 LYS A O 1
ATOM 798 N N . ALA A 1 104 ? 21.662 -13.588 -8.036 1.00 90.06 104 ALA A N 1
ATOM 799 C CA . ALA A 1 104 ? 20.263 -13.933 -8.261 1.00 90.06 104 ALA A CA 1
ATOM 800 C C . ALA A 1 104 ? 20.096 -15.462 -8.327 1.00 90.06 104 ALA A C 1
ATOM 802 O O . ALA A 1 104 ? 20.877 -16.144 -8.999 1.00 90.06 104 ALA A O 1
ATOM 803 N N . ALA A 1 105 ? 19.080 -15.998 -7.649 1.00 89.44 105 ALA A N 1
ATOM 804 C CA . ALA A 1 105 ? 18.701 -17.400 -7.780 1.00 89.44 105 ALA A CA 1
ATOM 805 C C . ALA A 1 105 ? 18.152 -17.687 -9.189 1.00 89.44 105 ALA A C 1
ATOM 807 O O . ALA A 1 105 ? 17.356 -16.916 -9.726 1.00 89.44 105 ALA A O 1
ATOM 808 N N . GLN A 1 106 ? 18.546 -18.818 -9.779 1.00 86.94 106 GLN A N 1
ATOM 809 C CA . GLN A 1 106 ? 18.032 -19.258 -11.078 1.00 86.94 106 GLN A CA 1
ATOM 810 C C . GLN A 1 106 ? 16.740 -20.059 -10.884 1.00 86.94 106 GLN A C 1
ATOM 812 O O . GLN A 1 106 ? 16.761 -21.246 -10.566 1.00 86.94 106 GLN A O 1
ATOM 817 N N . LEU A 1 107 ? 15.607 -19.377 -11.049 1.00 80.44 107 LEU A N 1
ATOM 818 C CA . LEU A 1 107 ? 14.270 -19.953 -10.918 1.00 80.44 107 LEU A CA 1
ATOM 819 C C . LEU A 1 107 ? 13.881 -20.624 -12.246 1.00 80.44 107 LEU A C 1
ATOM 821 O O . LEU A 1 107 ? 13.691 -19.960 -13.265 1.00 80.44 107 LEU A O 1
ATOM 825 N N . PHE A 1 108 ? 13.831 -21.958 -12.254 1.00 63.81 108 PHE A N 1
ATOM 826 C CA . PHE A 1 108 ? 13.573 -22.747 -13.461 1.00 63.81 108 PHE A CA 1
ATOM 827 C C . PHE A 1 108 ? 12.083 -22.754 -13.831 1.00 63.81 108 PHE A C 1
ATOM 829 O O . PHE A 1 108 ? 11.323 -23.622 -13.398 1.00 63.81 108 PHE A O 1
ATOM 836 N N . SER A 1 109 ? 11.675 -21.830 -14.701 1.00 50.50 109 SER A N 1
ATOM 837 C CA . SER A 1 109 ? 10.361 -21.872 -15.350 1.00 50.50 109 SER A CA 1
ATOM 838 C C . SER A 1 109 ? 10.202 -23.146 -16.189 1.00 50.50 109 SER A C 1
ATOM 840 O O . SER A 1 109 ? 10.769 -23.258 -17.276 1.00 50.50 109 SER A O 1
ATOM 842 N N . ASN A 1 110 ? 9.386 -24.094 -15.716 1.00 36.00 110 ASN A N 1
ATOM 843 C CA . ASN A 1 110 ? 9.059 -25.352 -16.404 1.00 36.00 110 ASN A CA 1
ATOM 844 C C . ASN A 1 110 ? 8.129 -25.146 -17.624 1.00 36.00 110 ASN A C 1
ATOM 846 O O . ASN A 1 110 ? 7.030 -25.694 -17.697 1.00 36.00 110 ASN A O 1
ATOM 850 N N . HIS A 1 111 ? 8.571 -24.363 -18.611 1.00 39.81 111 HIS A N 1
ATOM 851 C CA . HIS A 1 111 ? 7.860 -24.140 -19.873 1.00 39.81 111 HIS A CA 1
ATOM 852 C C . HIS A 1 111 ? 8.315 -25.102 -20.980 1.00 39.81 111 HIS A C 1
ATOM 854 O O . HIS A 1 111 ? 8.915 -24.717 -21.984 1.00 39.81 111 HIS A O 1
ATOM 860 N N . SER A 1 112 ? 7.947 -26.375 -20.839 1.00 36.41 112 SER A N 1
ATOM 861 C CA . SER A 1 112 ? 8.004 -27.364 -21.921 1.00 36.41 112 SER A CA 1
ATOM 862 C C . SER A 1 112 ? 6.806 -27.233 -22.877 1.00 36.41 112 SER A C 1
ATOM 864 O O . SER A 1 112 ? 5.981 -28.137 -22.997 1.00 36.41 112 SER A O 1
ATOM 866 N N . GLN A 1 113 ? 6.707 -26.108 -23.596 1.00 33.91 113 GLN A N 1
ATOM 867 C CA . GLN A 1 113 ? 5.842 -26.009 -24.781 1.00 33.91 113 GLN A CA 1
ATOM 868 C C . GLN A 1 113 ? 6.280 -24.883 -25.730 1.00 33.91 113 GLN A C 1
ATOM 870 O O . GLN A 1 113 ? 6.013 -23.707 -25.502 1.00 33.91 113 GLN A O 1
ATOM 875 N N . GLY A 1 114 ? 6.950 -25.254 -26.824 1.00 34.53 114 GLY A N 1
ATOM 876 C CA . GLY A 1 114 ? 7.307 -24.322 -27.891 1.00 34.53 114 GLY A CA 1
ATOM 877 C C . GLY A 1 114 ? 6.149 -24.117 -28.866 1.00 34.53 114 GLY A C 1
ATOM 878 O O . GLY A 1 114 ? 5.959 -24.932 -29.769 1.00 34.53 114 GLY A O 1
ATOM 879 N N . SER A 1 115 ? 5.404 -23.020 -28.732 1.00 28.52 115 SER A N 1
ATOM 880 C CA . SER A 1 115 ? 4.424 -22.592 -29.733 1.00 28.52 115 SER A CA 1
ATOM 881 C C . SER A 1 115 ? 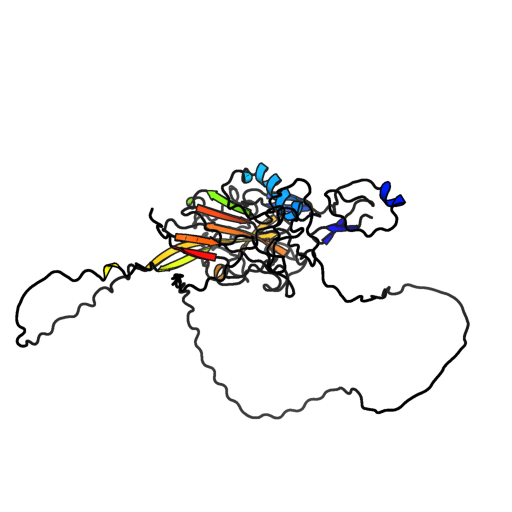5.079 -21.669 -30.767 1.00 28.52 115 SER A C 1
ATOM 883 O O . SER A 1 115 ? 5.471 -20.540 -30.480 1.00 28.52 115 SER A O 1
ATOM 885 N N . LYS A 1 116 ? 5.184 -22.137 -32.018 1.00 30.38 116 LYS A N 1
ATOM 886 C CA . LYS A 1 116 ? 5.553 -21.277 -33.154 1.00 30.38 116 LYS A CA 1
ATOM 887 C C . LYS A 1 116 ? 4.357 -20.406 -33.541 1.00 30.38 116 LYS A C 1
ATOM 889 O O . LYS A 1 116 ? 3.607 -20.757 -34.453 1.00 30.38 116 LYS A O 1
ATOM 894 N N . LEU A 1 117 ? 4.181 -19.283 -32.850 1.00 31.19 117 LEU A N 1
ATOM 895 C CA . LEU A 1 117 ? 3.314 -18.203 -33.318 1.00 31.19 117 LEU A CA 1
ATOM 896 C C . LEU A 1 117 ? 3.844 -17.708 -34.670 1.00 31.19 117 LEU A C 1
ATOM 898 O O . LEU A 1 117 ? 4.951 -17.186 -34.758 1.00 31.19 117 LEU A O 1
ATOM 902 N N . LYS A 1 118 ? 3.065 -17.940 -35.731 1.00 27.05 118 LYS A N 1
ATOM 903 C CA . LYS A 1 118 ? 3.290 -17.330 -37.044 1.00 27.05 118 LYS A CA 1
ATOM 904 C C . LYS A 1 118 ? 2.798 -15.890 -37.002 1.00 27.05 118 LYS A C 1
ATOM 906 O O . LYS A 1 118 ? 1.706 -15.643 -36.491 1.00 27.05 118 LYS A O 1
ATOM 911 N N . ASP A 1 119 ? 3.555 -14.980 -37.599 1.00 25.23 119 ASP A N 1
ATOM 912 C CA . ASP A 1 119 ? 3.132 -13.596 -37.772 1.00 25.23 119 ASP A CA 1
ATOM 913 C C . ASP A 1 119 ? 1.828 -13.504 -38.575 1.00 25.23 119 ASP A C 1
ATOM 915 O O . ASP A 1 119 ? 1.696 -14.085 -39.656 1.00 25.23 119 ASP A O 1
ATOM 919 N N . ILE A 1 120 ? 0.875 -12.728 -38.058 1.00 28.33 120 ILE A N 1
ATOM 920 C CA . ILE A 1 120 ? -0.300 -12.266 -38.799 1.00 28.33 120 ILE A CA 1
ATOM 921 C C . ILE A 1 120 ? -0.134 -10.757 -38.979 1.00 28.33 120 ILE A C 1
ATOM 923 O O . ILE A 1 120 ? -0.549 -9.968 -38.132 1.00 28.33 120 ILE A O 1
ATOM 927 N N . SER A 1 121 ? 0.508 -10.354 -40.077 1.00 25.25 121 SER A N 1
ATOM 928 C CA . SER A 1 121 ? 0.568 -8.955 -40.504 1.00 25.25 121 SER A CA 1
ATOM 929 C C . SER A 1 121 ? -0.509 -8.686 -41.559 1.00 25.25 121 SER A C 1
ATOM 931 O O . SER A 1 121 ? -0.541 -9.284 -42.636 1.00 25.25 121 SER A O 1
ATOM 933 N N . THR A 1 122 ? -1.443 -7.791 -41.240 1.00 26.86 122 THR A N 1
ATOM 934 C CA . THR A 1 122 ? -2.615 -7.545 -42.088 1.00 26.86 122 THR A CA 1
ATOM 935 C C . THR A 1 122 ? -2.353 -6.430 -43.100 1.00 26.86 122 THR A C 1
ATOM 937 O O . THR A 1 122 ? -2.407 -5.256 -42.758 1.00 26.86 122 THR A O 1
ATOM 940 N N . CYS A 1 123 ? -2.109 -6.841 -44.347 1.00 23.58 123 CYS A N 1
ATOM 941 C CA . CYS A 1 123 ? -2.399 -6.157 -45.617 1.00 23.58 123 CYS A CA 1
ATOM 942 C C . CYS A 1 123 ? -2.353 -4.612 -45.691 1.00 23.58 123 CYS A C 1
ATOM 944 O O . CYS A 1 123 ? -3.257 -3.924 -45.220 1.00 23.58 123 CYS A O 1
ATOM 946 N N . CYS A 1 124 ? -1.446 -4.106 -46.536 1.00 26.72 124 CYS A N 1
ATOM 947 C CA . CYS A 1 124 ? -1.715 -2.959 -47.410 1.00 26.72 124 CYS A CA 1
ATOM 948 C C . CYS A 1 124 ? -1.014 -3.149 -48.774 1.00 26.72 124 CYS A C 1
ATOM 950 O O . CYS A 1 124 ? 0.206 -3.240 -48.810 1.00 26.72 124 CYS A O 1
ATOM 952 N N . LYS A 1 125 ? -1.818 -3.237 -49.848 1.00 25.03 125 LYS A N 1
ATOM 953 C CA . LYS A 1 125 ? -1.685 -2.654 -51.214 1.00 25.03 125 LYS A CA 1
ATOM 954 C C . LYS A 1 125 ? -0.282 -2.287 -51.765 1.00 25.03 125 LYS A C 1
ATOM 956 O O . LYS A 1 125 ? 0.501 -1.656 -51.072 1.00 25.03 125 LYS A O 1
ATOM 961 N N . ASP A 1 126 ? 0.046 -2.482 -53.051 1.00 22.08 126 ASP A N 1
ATOM 962 C CA . ASP A 1 126 ? -0.747 -2.889 -54.236 1.00 22.08 126 ASP A CA 1
ATOM 963 C C . ASP A 1 126 ? 0.185 -3.323 -55.411 1.00 22.08 126 ASP A C 1
ATOM 965 O O . ASP A 1 126 ? 1.346 -2.931 -55.415 1.00 22.08 126 ASP A O 1
ATOM 969 N N . LEU A 1 127 ? -0.343 -4.048 -56.422 1.00 23.97 127 LEU A N 1
ATOM 970 C CA . LEU A 1 127 ? 0.231 -4.338 -57.775 1.00 23.97 127 LEU A CA 1
ATOM 971 C C . LEU A 1 127 ? 1.683 -4.924 -57.857 1.00 23.97 127 LEU A C 1
ATOM 973 O O . LEU A 1 127 ? 2.662 -4.265 -57.542 1.00 23.97 127 LEU A O 1
ATOM 977 N N . SER A 1 128 ? 1.962 -6.089 -58.470 1.00 23.98 128 SER A N 1
ATOM 978 C CA . SER A 1 128 ? 1.653 -6.434 -59.877 1.00 23.98 128 SER A CA 1
ATOM 979 C C . SER A 1 128 ? 2.170 -7.839 -60.312 1.00 23.98 128 SER A C 1
ATOM 981 O O . SER A 1 128 ? 3.062 -8.398 -59.692 1.00 23.98 128 SER A O 1
ATOM 983 N N . ASN A 1 129 ? 1.642 -8.343 -61.443 1.00 25.55 129 ASN A N 1
ATOM 984 C CA . ASN A 1 129 ? 2.199 -9.333 -62.401 1.00 25.55 129 ASN A CA 1
ATOM 985 C C . ASN A 1 129 ? 2.614 -10.793 -62.012 1.00 25.55 129 ASN A C 1
ATOM 987 O O . ASN A 1 129 ? 3.737 -11.053 -61.608 1.00 25.55 129 ASN A O 1
ATOM 991 N N . GLN A 1 130 ? 1.775 -11.740 -62.479 1.00 26.34 130 GLN A N 1
ATOM 992 C CA . GLN A 1 130 ? 2.090 -12.847 -63.430 1.00 26.34 130 GLN A CA 1
ATOM 993 C C . GLN A 1 130 ? 2.741 -14.211 -63.033 1.00 26.34 130 GLN A C 1
ATOM 995 O O . GLN A 1 130 ? 3.926 -14.301 -62.753 1.00 26.34 130 GLN A O 1
ATOM 1000 N N . HIS A 1 131 ? 1.968 -15.275 -63.345 1.00 24.62 131 HIS A N 1
ATOM 1001 C CA . HIS A 1 131 ? 2.323 -16.574 -63.985 1.00 24.62 131 HIS A CA 1
ATOM 1002 C C . HIS A 1 131 ? 3.114 -17.704 -63.258 1.00 24.62 131 HIS A C 1
ATOM 1004 O O . HIS A 1 131 ? 4.120 -17.479 -62.603 1.00 24.62 131 HIS A O 1
ATOM 1010 N N . GLY A 1 132 ? 2.688 -18.962 -63.525 1.00 24.27 132 GLY A N 1
ATOM 1011 C CA . GLY A 1 132 ? 3.353 -20.246 -63.176 1.00 24.27 132 GLY A CA 1
ATOM 1012 C C . GLY A 1 132 ? 2.875 -20.869 -61.846 1.00 24.27 132 GLY A C 1
ATOM 1013 O O . GLY A 1 132 ? 3.137 -20.283 -60.808 1.00 24.27 132 GLY A O 1
ATOM 1014 N N . ASN A 1 133 ? 2.107 -21.968 -61.715 1.00 23.95 133 ASN A N 1
ATOM 1015 C CA . ASN A 1 133 ? 1.783 -23.196 -62.486 1.00 23.95 133 ASN A CA 1
ATOM 1016 C C . ASN A 1 133 ? 2.663 -24.439 -62.176 1.00 23.95 133 ASN A C 1
ATOM 1018 O O . ASN A 1 133 ? 3.884 -24.330 -62.185 1.00 23.95 133 ASN A O 1
ATOM 1022 N N . THR A 1 134 ? 2.023 -25.623 -62.043 1.00 26.42 134 THR A N 1
ATOM 1023 C CA . THR A 1 134 ? 2.588 -27.011 -61.970 1.00 26.42 134 THR A CA 1
ATOM 1024 C C . THR A 1 134 ? 3.552 -27.372 -60.809 1.00 26.42 134 THR A C 1
ATOM 1026 O O . THR A 1 134 ? 4.249 -26.504 -60.310 1.00 26.42 134 THR A O 1
ATOM 1029 N N . GLN A 1 135 ? 3.727 -28.631 -60.348 1.00 27.20 135 GLN A N 1
ATOM 1030 C CA . GLN A 1 135 ? 2.870 -29.845 -60.233 1.00 27.20 135 GLN A CA 1
ATOM 1031 C C . GLN A 1 135 ? 3.615 -30.942 -59.412 1.00 27.20 135 GLN A C 1
ATOM 1033 O O . GLN A 1 135 ? 4.834 -31.034 -59.508 1.00 27.20 135 GLN A O 1
ATOM 1038 N N . GLY A 1 136 ? 2.885 -31.851 -58.740 1.00 24.64 136 GLY A N 1
ATOM 1039 C CA . GLY A 1 136 ? 3.391 -33.170 -58.284 1.00 24.64 136 GLY A CA 1
ATOM 1040 C C . GLY A 1 136 ? 4.299 -33.189 -57.032 1.00 24.64 136 GLY A C 1
ATOM 1041 O O . GLY A 1 136 ? 4.746 -32.147 -56.572 1.00 24.64 136 GLY A O 1
ATOM 1042 N N . LEU A 1 137 ? 4.582 -34.341 -56.401 1.00 27.98 137 LEU A N 1
ATOM 1043 C CA . LEU A 1 137 ? 4.156 -35.735 -56.661 1.00 27.98 137 LEU A CA 1
ATOM 1044 C C . LEU A 1 137 ? 3.788 -36.471 -55.349 1.00 27.98 137 LEU A C 1
ATOM 1046 O O . LEU A 1 137 ? 4.144 -36.029 -54.260 1.00 27.98 137 LEU A O 1
ATOM 1050 N N . SER A 1 138 ? 3.080 -37.601 -55.463 1.00 25.42 138 SER A N 1
ATOM 1051 C CA . SER A 1 138 ? 2.498 -38.375 -54.347 1.00 25.42 138 SER A CA 1
ATOM 1052 C C . SER A 1 138 ? 3.062 -39.799 -54.236 1.00 25.42 138 SER A C 1
ATOM 1054 O O . SER A 1 138 ? 3.454 -40.364 -55.250 1.00 25.42 138 SER A O 1
ATOM 1056 N N . LEU A 1 139 ? 2.997 -40.382 -53.030 1.00 25.75 139 LEU A N 1
ATOM 1057 C CA . LEU A 1 139 ? 3.037 -41.818 -52.659 1.00 25.75 139 LEU A CA 1
ATOM 1058 C C . LEU A 1 139 ? 2.507 -41.870 -51.198 1.00 25.75 139 LEU A C 1
ATOM 1060 O O . LEU A 1 139 ? 3.041 -41.133 -50.375 1.00 25.75 139 LEU A O 1
ATOM 1064 N N . VAL A 1 140 ? 1.403 -42.520 -50.782 1.00 25.03 140 VAL A N 1
ATOM 1065 C CA . VAL A 1 140 ? 0.749 -43.806 -51.147 1.00 25.03 140 VAL A CA 1
ATOM 1066 C C . VAL A 1 140 ? 1.655 -44.995 -50.795 1.00 25.03 140 VAL A C 1
ATOM 1068 O O . VAL A 1 140 ? 2.804 -44.992 -51.217 1.00 25.03 140 VAL A O 1
ATOM 1071 N N . HIS A 1 141 ? 1.266 -46.026 -50.030 1.00 24.59 141 HIS A N 1
ATOM 1072 C CA . HIS A 1 141 ? -0.023 -46.534 -49.478 1.00 24.59 141 HIS A CA 1
ATOM 1073 C C . HIS A 1 141 ? 0.158 -46.778 -47.941 1.00 24.59 141 HIS A C 1
ATOM 1075 O O . HIS A 1 141 ? 1.261 -46.537 -47.461 1.00 24.59 141 HIS A O 1
ATOM 1081 N N . SER A 1 142 ? -0.739 -47.255 -47.058 1.00 28.23 142 SER A N 1
ATOM 1082 C CA . SER A 1 142 ? -2.175 -47.657 -46.945 1.00 28.23 142 SER A CA 1
ATOM 1083 C C . SER A 1 142 ? -2.441 -47.893 -45.429 1.00 28.23 142 SER A C 1
ATOM 1085 O O . SER A 1 142 ? -1.469 -48.061 -44.696 1.00 28.23 142 SER A O 1
ATOM 1087 N N . GLY A 1 143 ? -3.650 -47.985 -44.859 1.00 25.73 143 GLY A N 1
ATOM 1088 C CA . GLY A 1 143 ? -5.041 -47.884 -45.340 1.00 25.73 143 GLY A CA 1
ATOM 1089 C C . GLY A 1 143 ? -6.027 -48.160 -44.171 1.00 25.73 143 GLY A C 1
ATOM 1090 O O . GLY A 1 143 ? -5.557 -48.575 -43.117 1.00 25.73 143 GLY A O 1
ATOM 1091 N N . ASP A 1 144 ? -7.325 -47.890 -44.384 1.00 27.33 144 ASP A N 1
ATOM 1092 C CA . ASP A 1 144 ? -8.586 -48.322 -43.708 1.00 27.33 144 ASP A CA 1
ATOM 1093 C C . ASP A 1 144 ? -8.598 -48.631 -42.183 1.00 27.33 144 ASP A C 1
ATOM 1095 O O . ASP A 1 144 ? -7.756 -49.360 -41.673 1.00 27.33 144 ASP A O 1
ATOM 1099 N N . GLY A 1 145 ? -9.569 -48.223 -41.351 1.00 28.48 145 GLY A N 1
ATOM 1100 C CA . GLY A 1 145 ? -10.837 -47.465 -41.458 1.00 28.48 145 GLY A CA 1
ATOM 1101 C C . GLY A 1 145 ? -11.356 -47.208 -40.013 1.00 28.48 145 GLY A C 1
ATOM 1102 O O . GLY A 1 145 ? -10.669 -47.575 -39.062 1.00 28.48 145 GLY A O 1
ATOM 1103 N N . ASP A 1 146 ? -12.506 -46.599 -39.708 1.00 27.52 146 ASP A N 1
ATOM 1104 C CA . ASP A 1 146 ? -13.654 -46.165 -40.512 1.00 27.52 146 ASP A CA 1
ATOM 1105 C C . ASP A 1 146 ? -14.334 -44.921 -39.864 1.00 27.52 146 ASP A C 1
ATOM 1107 O O . ASP A 1 146 ? -14.145 -44.621 -38.684 1.00 27.52 146 ASP A O 1
ATOM 1111 N N . SER A 1 147 ? -15.095 -44.221 -40.699 1.00 32.22 147 SER A N 1
ATOM 1112 C CA . SER A 1 147 ? -16.075 -43.122 -40.559 1.00 32.22 147 SER A CA 1
ATOM 1113 C C . SER A 1 147 ? -17.134 -43.323 -39.434 1.00 32.22 147 SER A C 1
ATOM 1115 O O . SER A 1 147 ? -17.239 -44.418 -38.892 1.00 32.22 147 SER A O 1
ATOM 1117 N N . ASP A 1 148 ? -18.020 -42.395 -39.019 1.00 27.31 148 ASP A N 1
ATOM 1118 C CA . ASP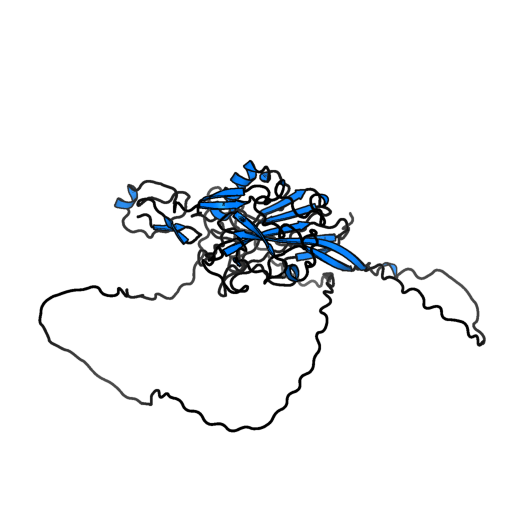 A 1 148 ? -18.365 -40.978 -39.339 1.00 27.31 148 ASP A CA 1
ATOM 1119 C C . ASP A 1 148 ? -19.240 -40.417 -38.149 1.00 27.31 148 ASP A C 1
ATOM 1121 O O . ASP A 1 148 ? -19.239 -41.052 -37.095 1.00 27.31 148 ASP A O 1
ATOM 1125 N N . LEU A 1 149 ? -20.034 -39.321 -38.106 1.00 30.91 149 LEU A N 1
ATOM 1126 C CA . LEU A 1 149 ? -20.488 -38.240 -39.015 1.00 30.91 149 LEU A CA 1
ATOM 1127 C C . LEU A 1 149 ? -20.656 -36.915 -38.203 1.00 30.91 149 LEU A C 1
ATOM 1129 O O . LEU A 1 149 ? -21.489 -36.856 -37.306 1.00 30.91 149 LEU A O 1
ATOM 1133 N N . MET A 1 150 ? -19.949 -35.849 -38.606 1.00 29.27 150 MET A N 1
ATOM 1134 C CA . MET A 1 150 ? -20.386 -34.427 -38.708 1.00 29.27 150 MET A CA 1
ATOM 1135 C C . MET A 1 150 ? -20.984 -33.584 -37.541 1.00 29.27 150 MET A C 1
ATOM 1137 O O . MET A 1 150 ? -21.502 -34.042 -36.530 1.00 29.27 150 MET A O 1
ATOM 1141 N N . ILE A 1 151 ? -20.913 -32.260 -37.765 1.00 29.25 151 ILE A N 1
ATOM 1142 C CA . ILE A 1 151 ? -21.486 -31.139 -36.989 1.00 29.25 151 ILE A CA 1
ATOM 1143 C C . ILE A 1 151 ? -22.860 -30.737 -37.572 1.00 29.25 151 ILE A C 1
ATOM 1145 O O . ILE A 1 151 ? -23.027 -30.783 -38.791 1.00 29.25 151 ILE A O 1
ATOM 1149 N N . GLY A 1 152 ? -23.803 -30.250 -36.747 1.00 26.81 152 GLY A N 1
ATOM 1150 C CA . GLY A 1 152 ? -25.074 -29.679 -37.229 1.00 26.81 152 GLY A CA 1
ATOM 1151 C C . GLY A 1 152 ? -25.887 -28.879 -36.194 1.00 26.81 152 GLY A C 1
ATOM 1152 O O . GLY A 1 152 ? -26.672 -29.452 -35.447 1.00 26.81 152 GLY A O 1
ATOM 1153 N N . ASP A 1 153 ? -25.728 -27.554 -36.203 1.00 29.95 153 ASP A N 1
ATOM 1154 C CA . ASP A 1 153 ? -26.678 -26.540 -35.680 1.00 29.95 153 ASP A CA 1
ATOM 1155 C C . ASP A 1 153 ? -27.713 -26.223 -36.814 1.00 29.95 153 ASP A C 1
ATOM 1157 O O . ASP A 1 153 ? -27.376 -26.545 -37.962 1.00 29.95 153 ASP A O 1
ATOM 1161 N N . PRO A 1 154 ? -28.916 -25.603 -36.626 1.00 41.62 154 PRO A N 1
ATOM 1162 C CA . PRO A 1 154 ? -29.336 -24.758 -35.496 1.00 41.62 154 PRO A CA 1
ATOM 1163 C C . PRO A 1 154 ? -30.812 -24.848 -35.004 1.00 41.62 154 PRO A C 1
ATOM 1165 O O . PRO A 1 154 ? -31.661 -25.496 -35.605 1.00 41.62 154 PRO A O 1
ATOM 1168 N N . ASN A 1 155 ? -31.105 -24.086 -33.933 1.00 26.81 155 ASN A N 1
ATOM 1169 C CA . ASN A 1 155 ? -32.376 -23.415 -33.551 1.00 26.81 155 ASN A CA 1
ATOM 1170 C C . ASN A 1 155 ? -33.754 -24.011 -33.948 1.00 26.81 155 ASN A C 1
ATOM 1172 O O . ASN A 1 155 ? -34.104 -24.009 -35.126 1.00 26.81 155 ASN A O 1
ATOM 1176 N N . LEU A 1 156 ? -34.650 -24.191 -32.954 1.00 27.33 156 LEU A N 1
ATOM 1177 C CA . LEU A 1 156 ? -35.897 -23.389 -32.809 1.00 27.33 156 LEU A CA 1
ATOM 1178 C C . LEU A 1 156 ? -36.698 -23.698 -31.515 1.00 27.33 156 LEU A C 1
ATOM 1180 O O . LEU A 1 156 ? -36.460 -24.694 -30.840 1.00 27.33 156 LEU A O 1
ATOM 1184 N N . ASN A 1 157 ? -37.648 -22.814 -31.169 1.00 27.08 157 ASN A N 1
ATOM 1185 C CA . ASN A 1 157 ? -38.475 -22.854 -29.947 1.00 27.08 157 ASN A CA 1
ATOM 1186 C C . ASN A 1 157 ? -39.631 -23.875 -29.987 1.00 27.08 157 ASN A C 1
ATOM 1188 O O . ASN A 1 157 ? -40.298 -23.995 -31.014 1.00 27.08 157 ASN A O 1
ATOM 1192 N N . ALA A 1 158 ? -40.006 -24.414 -28.817 1.00 27.02 158 ALA A N 1
ATOM 1193 C CA . ALA A 1 158 ? -41.401 -24.703 -28.438 1.00 27.02 158 ALA A CA 1
ATOM 1194 C C . ALA A 1 158 ? -41.554 -24.809 -26.902 1.00 27.02 158 ALA A C 1
ATOM 1196 O O . ALA A 1 158 ? -40.607 -25.175 -26.209 1.00 27.02 158 ALA A O 1
ATOM 1197 N N . GLU A 1 159 ? -42.738 -24.494 -26.367 1.00 23.56 159 GLU A N 1
ATOM 1198 C CA . GLU A 1 159 ? -43.049 -24.547 -24.926 1.00 23.56 159 GLU A CA 1
ATOM 1199 C C . GLU A 1 159 ? -43.723 -25.866 -24.506 1.00 23.56 159 GLU A C 1
ATOM 1201 O O . GLU A 1 159 ? -44.566 -26.394 -25.230 1.00 23.56 159 GLU A O 1
ATOM 1206 N N . ALA A 1 160 ? -43.460 -26.324 -23.276 1.00 25.78 160 ALA A N 1
ATOM 1207 C CA . ALA A 1 160 ? -44.388 -27.140 -22.483 1.00 25.78 160 ALA A CA 1
ATOM 1208 C C . ALA A 1 160 ? -44.065 -26.995 -20.982 1.00 25.78 160 ALA A C 1
ATOM 1210 O O . ALA A 1 160 ? -42.903 -27.077 -20.589 1.00 25.78 160 ALA A O 1
ATOM 1211 N N . ALA A 1 161 ? -45.073 -26.772 -20.132 1.00 22.97 161 ALA A N 1
ATOM 1212 C CA . ALA A 1 161 ? -44.885 -26.486 -18.704 1.00 22.97 161 ALA A CA 1
ATOM 1213 C C . ALA A 1 161 ? -45.249 -27.667 -17.790 1.00 22.97 161 ALA A C 1
ATOM 1215 O O . ALA A 1 161 ? -46.265 -28.329 -18.005 1.00 22.97 161 ALA A O 1
ATOM 1216 N N . THR A 1 162 ? -44.506 -27.869 -16.691 1.00 25.05 162 THR A N 1
ATOM 1217 C CA . THR A 1 162 ? -44.955 -28.729 -15.575 1.00 25.05 162 THR A CA 1
ATOM 1218 C C . THR A 1 162 ? -44.365 -28.317 -14.210 1.00 25.05 162 THR A C 1
ATOM 1220 O O . THR A 1 162 ? -43.254 -28.691 -13.868 1.00 25.05 162 THR A O 1
ATOM 1223 N N . VAL A 1 163 ? -45.191 -27.608 -13.425 1.00 24.02 163 VAL A N 1
ATOM 1224 C CA . VAL A 1 163 ? -45.334 -27.654 -11.946 1.00 24.02 163 VAL A CA 1
ATOM 1225 C C . VAL A 1 163 ? -44.146 -27.272 -11.018 1.00 24.02 163 VAL A C 1
ATOM 1227 O O . VAL A 1 163 ? -43.086 -27.881 -10.988 1.00 24.02 163 VAL A O 1
ATOM 1230 N N . HIS A 1 164 ? -44.430 -26.287 -10.153 1.00 24.45 164 HIS A N 1
ATOM 1231 C CA . HIS A 1 164 ? -43.663 -25.801 -8.986 1.00 24.45 164 HIS A CA 1
ATOM 1232 C C . HIS A 1 164 ? -43.755 -26.754 -7.760 1.00 24.45 164 HIS A C 1
ATOM 1234 O O . HIS A 1 164 ? -44.720 -27.516 -7.696 1.00 24.45 164 HIS A O 1
ATOM 1240 N N . PRO A 1 165 ? -42.816 -26.737 -6.776 1.00 26.94 165 PRO A N 1
ATOM 1241 C CA . PRO A 1 165 ? -42.588 -25.599 -5.852 1.00 26.94 165 PRO A CA 1
ATOM 1242 C C . PRO A 1 165 ? -41.101 -25.205 -5.663 1.00 26.94 165 PRO A C 1
ATOM 1244 O O . PRO A 1 165 ? -40.220 -26.042 -5.792 1.00 26.94 165 PRO A O 1
ATOM 1247 N N . GLN A 1 166 ? -40.686 -23.952 -5.420 1.00 22.22 166 GLN A N 1
ATOM 1248 C CA . GLN A 1 166 ? -41.215 -22.891 -4.533 1.00 22.22 166 GLN A CA 1
ATOM 1249 C C . GLN A 1 166 ? -41.300 -23.299 -3.050 1.00 22.22 166 GLN A C 1
ATOM 1251 O O . GLN A 1 166 ? -42.383 -23.479 -2.504 1.00 22.22 166 GLN A O 1
ATOM 1256 N N . ILE A 1 167 ? -40.142 -23.356 -2.383 1.00 26.11 167 ILE A N 1
ATOM 1257 C CA . ILE A 1 167 ? -40.042 -22.994 -0.962 1.00 26.11 167 ILE A CA 1
ATOM 1258 C C . ILE A 1 167 ? -39.135 -21.767 -0.882 1.00 26.11 167 ILE A C 1
ATOM 1260 O O . ILE A 1 167 ? -37.919 -21.863 -1.030 1.00 26.11 167 ILE A O 1
ATOM 1264 N N . SER A 1 168 ? -39.747 -20.605 -0.688 1.00 22.95 168 SER A N 1
ATOM 1265 C CA . SER A 1 168 ? -39.070 -19.435 -0.142 1.00 22.95 168 SER A CA 1
ATOM 1266 C C . SER A 1 168 ? -39.092 -19.542 1.376 1.00 22.95 168 SER A C 1
ATOM 1268 O O . SER A 1 168 ? -40.179 -19.683 1.934 1.00 22.95 168 SER A O 1
ATOM 1270 N N . ASP A 1 169 ? -37.953 -19.381 2.043 1.00 21.95 169 ASP A N 1
ATOM 1271 C CA . ASP A 1 169 ? -37.986 -18.973 3.444 1.00 21.95 169 ASP A CA 1
ATOM 1272 C C . ASP A 1 169 ? -36.817 -18.052 3.798 1.00 21.95 169 ASP A C 1
ATOM 1274 O O . ASP A 1 169 ? -35.731 -18.134 3.217 1.00 21.95 169 ASP A O 1
ATOM 1278 N N . THR A 1 170 ? -37.070 -17.112 4.704 1.00 27.05 170 THR A N 1
ATOM 1279 C CA . THR A 1 170 ? -36.163 -15.993 4.991 1.00 27.05 170 THR A CA 1
ATOM 1280 C C . THR A 1 170 ? -35.498 -16.138 6.350 1.00 27.05 170 THR A C 1
ATOM 1282 O O . THR A 1 170 ? -36.162 -16.017 7.378 1.00 27.05 170 THR A O 1
ATOM 1285 N N . SER A 1 171 ? -34.169 -16.251 6.379 1.00 23.11 171 SER A N 1
ATOM 1286 C CA . SER A 1 171 ? -33.393 -16.077 7.612 1.00 23.11 171 SER A CA 1
ATOM 1287 C C . SER A 1 171 ? -32.056 -15.377 7.354 1.00 23.11 171 SER A C 1
ATOM 1289 O O . SER A 1 171 ? -31.031 -16.019 7.131 1.00 23.11 171 SER A O 1
ATOM 1291 N N . PHE A 1 172 ? -32.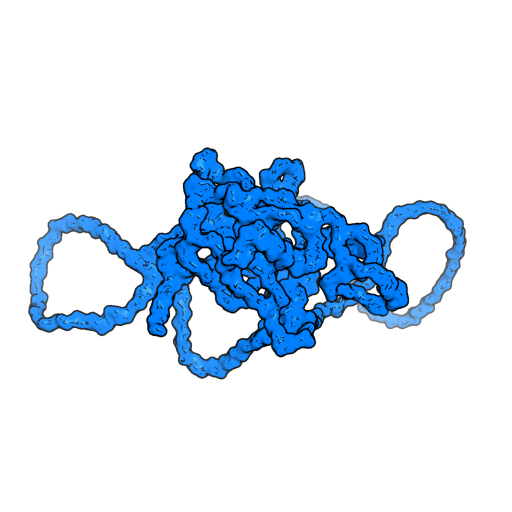051 -14.044 7.438 1.00 24.06 172 PHE A N 1
ATOM 1292 C CA . PHE A 1 172 ? -30.814 -13.296 7.673 1.00 24.06 172 PHE A CA 1
ATOM 1293 C C . PHE A 1 172 ? -30.380 -13.528 9.125 1.00 24.06 172 PHE A C 1
ATOM 1295 O O . PHE A 1 172 ? -30.790 -12.801 10.028 1.00 24.06 172 PHE A O 1
ATOM 1302 N N . THR A 1 173 ? -29.577 -14.562 9.367 1.00 25.48 173 THR A N 1
ATOM 1303 C CA . THR A 1 173 ? -28.913 -14.746 10.661 1.00 25.48 173 THR A CA 1
ATOM 1304 C C . THR A 1 173 ? -27.793 -13.723 10.799 1.00 25.48 173 THR A C 1
ATOM 1306 O O . THR A 1 173 ? -26.897 -13.660 9.957 1.00 25.48 173 THR A O 1
ATOM 1309 N N . GLU A 1 174 ? -27.830 -12.921 11.861 1.00 26.36 174 GLU A N 1
ATOM 1310 C CA . GLU A 1 174 ? -26.760 -11.977 12.174 1.00 26.36 174 GLU A CA 1
ATOM 1311 C C . GLU A 1 174 ? -25.456 -12.738 12.449 1.00 26.36 174 GLU A C 1
ATOM 1313 O O . GLU A 1 174 ? -25.320 -13.402 13.480 1.00 26.36 174 GLU A O 1
ATOM 1318 N N . ASN A 1 175 ? -24.475 -12.609 11.550 1.00 27.47 175 ASN A N 1
ATOM 1319 C CA . ASN A 1 175 ? -23.105 -13.057 11.796 1.00 27.47 175 ASN A CA 1
ATOM 1320 C C . ASN A 1 175 ? -22.455 -12.151 12.853 1.00 27.47 175 ASN A C 1
ATOM 1322 O O . ASN A 1 175 ? -21.654 -11.267 12.547 1.00 27.47 175 ASN A O 1
ATOM 1326 N N . ASN A 1 176 ? -22.811 -12.376 14.117 1.00 28.75 176 ASN A N 1
ATOM 1327 C CA . ASN A 1 176 ? -22.079 -11.845 15.254 1.00 28.75 176 ASN A CA 1
ATOM 1328 C C . ASN A 1 176 ? -20.638 -12.360 15.163 1.00 28.75 176 ASN A C 1
ATOM 1330 O O . ASN A 1 176 ? -20.394 -13.554 15.326 1.00 28.75 176 ASN A O 1
ATOM 1334 N N . HIS A 1 177 ? -19.695 -11.458 14.874 1.00 42.94 177 HIS A N 1
ATOM 1335 C CA . HIS A 1 177 ? -18.272 -11.762 14.713 1.00 42.94 177 HIS A CA 1
ATOM 1336 C C . HIS A 1 177 ? -17.631 -12.116 16.062 1.00 42.94 177 HIS A C 1
ATOM 1338 O O . HIS A 1 177 ? -16.882 -11.333 16.649 1.00 42.94 177 HIS A O 1
ATOM 1344 N N . HIS A 1 178 ? -17.951 -13.305 16.569 1.00 32.50 178 HIS A N 1
ATOM 1345 C CA . HIS A 1 178 ? -17.355 -13.845 17.777 1.00 32.50 178 HIS A CA 1
ATOM 1346 C C . HIS A 1 178 ? -15.996 -14.469 17.452 1.00 32.50 178 HIS A C 1
ATOM 1348 O O . HIS A 1 178 ? -15.904 -15.616 17.019 1.00 32.50 178 HIS A O 1
ATOM 1354 N N . ILE A 1 179 ? -14.933 -13.683 17.630 1.00 43.00 179 ILE A N 1
ATOM 1355 C CA . ILE A 1 179 ? -13.562 -14.190 17.559 1.00 43.00 179 ILE A CA 1
ATOM 1356 C C . ILE A 1 179 ? -13.290 -14.959 18.856 1.00 43.00 179 ILE A C 1
ATOM 1358 O O . ILE A 1 179 ? -12.996 -14.371 19.899 1.00 43.00 179 ILE A O 1
ATOM 1362 N N . VAL A 1 180 ? -13.398 -16.285 18.791 1.00 35.75 180 VAL A N 1
ATOM 1363 C CA . VAL A 1 180 ? -12.877 -17.172 19.833 1.00 35.75 180 VAL A CA 1
ATOM 1364 C C . VAL A 1 180 ? -11.354 -17.145 19.735 1.00 35.75 180 VAL A C 1
ATOM 1366 O O . VAL A 1 180 ? -10.791 -17.559 18.723 1.00 35.75 180 VAL A O 1
ATOM 1369 N N . ILE A 1 181 ? -10.683 -16.653 20.777 1.00 41.69 181 ILE A N 1
ATOM 1370 C CA . ILE A 1 181 ? -9.231 -16.797 20.906 1.00 41.69 181 ILE A CA 1
ATOM 1371 C C . ILE A 1 181 ? -8.966 -18.277 21.175 1.00 41.69 181 ILE A C 1
ATOM 1373 O O . ILE A 1 181 ? -9.343 -18.795 22.221 1.00 41.69 181 ILE A O 1
ATOM 1377 N N . GLN A 1 182 ? -8.377 -18.972 20.205 1.00 31.59 182 GLN A N 1
ATOM 1378 C CA . GLN A 1 182 ? -8.101 -20.398 20.314 1.00 31.59 182 GLN A CA 1
ATOM 1379 C C . GLN A 1 182 ? -6.700 -20.596 20.898 1.00 31.59 182 GLN A C 1
ATOM 1381 O O . GLN A 1 182 ? -5.699 -20.375 20.214 1.00 31.59 182 GLN A O 1
ATOM 1386 N N . VAL A 1 183 ? -6.624 -20.985 22.172 1.00 34.53 183 VAL A N 1
ATOM 1387 C CA . VAL A 1 183 ? -5.352 -21.317 22.822 1.00 34.53 183 VAL A CA 1
ATOM 1388 C C . VAL A 1 183 ? -4.773 -22.574 22.175 1.00 34.53 183 VAL A C 1
ATOM 1390 O O . VAL A 1 183 ? -5.407 -23.627 22.144 1.00 34.53 183 VAL A O 1
ATOM 1393 N N . ALA A 1 184 ? -3.546 -22.468 21.665 1.00 30.36 184 ALA A N 1
ATOM 1394 C CA . ALA A 1 184 ? -2.771 -23.618 21.223 1.00 30.36 184 ALA A CA 1
ATOM 1395 C C . ALA A 1 184 ? -2.189 -24.340 22.450 1.00 30.36 184 ALA A C 1
ATOM 1397 O O . ALA A 1 184 ? -1.031 -24.131 22.819 1.00 30.36 184 ALA A O 1
ATOM 1398 N N . GLU A 1 185 ? -3.004 -25.165 23.110 1.00 29.16 185 GLU A N 1
ATOM 1399 C CA . GLU A 1 185 ? -2.518 -26.094 24.133 1.00 29.16 185 GLU A CA 1
ATOM 1400 C C . GLU A 1 185 ? -1.684 -27.191 23.459 1.00 29.16 185 GLU A C 1
ATOM 1402 O O . GLU A 1 185 ? -2.196 -28.199 22.976 1.00 29.16 185 GLU A O 1
ATOM 1407 N N . THR A 1 186 ? -0.371 -26.968 23.387 1.00 30.03 186 THR A N 1
ATOM 1408 C CA . THR A 1 186 ? 0.589 -27.946 22.865 1.00 30.03 186 THR A CA 1
ATOM 1409 C C . THR A 1 186 ? 0.772 -29.087 23.868 1.00 30.03 186 THR A C 1
ATOM 1411 O O . THR A 1 186 ? 1.765 -29.133 24.597 1.00 30.03 186 THR A O 1
ATOM 1414 N N . GLU A 1 187 ? -0.178 -30.021 23.919 1.00 31.44 187 GLU A N 1
ATOM 1415 C CA . GLU A 1 187 ? 0.014 -31.301 24.604 1.00 31.44 187 GLU A CA 1
ATOM 1416 C C . GLU A 1 187 ? 1.138 -32.083 23.904 1.00 31.44 187 GLU A C 1
ATOM 1418 O O . GLU A 1 187 ? 1.011 -32.535 22.766 1.00 31.44 187 GLU A O 1
ATOM 1423 N N . VAL A 1 188 ? 2.294 -32.188 24.569 1.00 38.16 188 VAL A N 1
ATOM 1424 C CA . VAL A 1 188 ? 3.519 -32.750 23.978 1.00 38.16 188 VAL A CA 1
ATOM 1425 C C . VAL A 1 188 ? 3.503 -34.282 24.031 1.00 38.16 188 VAL A C 1
ATOM 1427 O O . VAL A 1 188 ? 4.264 -34.903 24.778 1.00 38.16 188 VAL A O 1
ATOM 1430 N N . GLU A 1 189 ? 2.681 -34.914 23.194 1.00 30.45 189 GLU A N 1
ATOM 1431 C CA . GLU A 1 189 ? 2.913 -36.314 22.829 1.00 30.45 189 GLU A CA 1
ATOM 1432 C C . GLU A 1 189 ? 4.173 -36.422 21.950 1.00 30.45 189 GLU A C 1
ATOM 1434 O O . GLU A 1 189 ? 4.369 -35.681 20.985 1.00 30.45 189 GLU A O 1
ATOM 1439 N N . SER A 1 190 ? 5.088 -37.327 22.317 1.00 36.19 190 SER A N 1
ATOM 1440 C CA . SER A 1 190 ? 6.490 -37.316 21.862 1.00 36.19 190 SER A CA 1
ATOM 1441 C C . SER A 1 190 ? 6.718 -37.883 20.443 1.00 36.19 190 SER A C 1
ATOM 1443 O O . SER A 1 190 ? 7.546 -38.780 20.241 1.00 36.19 190 SER A O 1
ATOM 1445 N N . SER A 1 191 ? 6.075 -37.301 19.434 1.00 34.50 191 SER A N 1
ATOM 1446 C CA . SER A 1 191 ? 6.333 -37.572 18.012 1.00 34.50 191 SER A CA 1
ATOM 1447 C C . SER A 1 191 ? 7.526 -36.753 17.503 1.00 34.50 191 SER A C 1
ATOM 1449 O O . SER A 1 191 ? 7.372 -35.667 16.950 1.00 34.50 191 SER A O 1
ATOM 1451 N N . LYS A 1 192 ? 8.753 -37.253 17.714 1.00 38.69 192 LYS A N 1
ATOM 1452 C CA . LYS A 1 192 ? 10.012 -36.552 17.369 1.00 38.69 192 LYS A CA 1
ATOM 1453 C C . LYS A 1 192 ? 10.370 -36.579 15.873 1.00 38.69 192 LYS A C 1
ATOM 1455 O O . LYS A 1 192 ? 11.510 -36.890 15.517 1.00 38.69 192 LYS A O 1
ATOM 1460 N N . GLU A 1 193 ? 9.455 -36.164 15.004 1.00 35.16 193 GLU A N 1
ATOM 1461 C CA . GLU A 1 193 ? 9.865 -35.672 13.687 1.00 35.16 193 GLU A CA 1
ATOM 1462 C C . GLU A 1 193 ? 10.485 -34.282 13.848 1.00 35.16 193 GLU A C 1
ATOM 1464 O O . GLU A 1 193 ? 9.819 -33.293 14.157 1.00 35.16 193 GLU A O 1
ATOM 1469 N N . LYS A 1 194 ? 11.807 -34.199 13.670 1.00 36.84 194 LYS A N 1
ATOM 1470 C CA . LYS A 1 194 ? 12.506 -32.914 13.617 1.00 36.84 194 LYS A CA 1
ATOM 1471 C C . LYS A 1 194 ? 12.134 -32.215 12.312 1.00 36.84 194 LYS A C 1
ATOM 1473 O O . LYS A 1 194 ? 12.803 -32.427 11.303 1.00 36.84 194 LYS A O 1
ATOM 1478 N N . PHE A 1 195 ? 11.124 -31.349 12.347 1.00 40.94 195 PHE A N 1
ATOM 1479 C CA . PHE A 1 195 ? 10.904 -30.364 11.290 1.00 40.94 195 PHE A CA 1
ATOM 1480 C C . PHE A 1 195 ? 12.153 -29.482 11.166 1.00 40.94 195 PHE A C 1
ATOM 1482 O O . PHE A 1 195 ? 12.378 -28.558 11.948 1.00 40.94 195 PHE A O 1
ATOM 1489 N N . LEU A 1 196 ? 13.009 -29.813 10.198 1.00 46.19 196 LEU A N 1
ATOM 1490 C CA . LEU A 1 196 ? 14.202 -29.044 9.877 1.00 46.19 196 LEU A CA 1
ATOM 1491 C C . LEU A 1 196 ? 13.759 -27.737 9.220 1.00 46.19 196 LEU A C 1
ATOM 1493 O O . LEU A 1 196 ? 13.533 -27.691 8.011 1.00 46.19 196 LEU A O 1
ATOM 1497 N N . VAL A 1 197 ? 13.627 -26.679 10.027 1.00 57.62 197 VAL A N 1
ATOM 1498 C CA . VAL A 1 197 ? 13.350 -25.316 9.555 1.00 57.62 197 VAL A CA 1
ATOM 1499 C C . VAL A 1 197 ? 14.467 -24.906 8.597 1.00 57.62 197 VAL A C 1
ATOM 1501 O O . VAL A 1 197 ? 15.577 -24.552 9.010 1.00 57.62 197 VAL A O 1
ATOM 1504 N N . ARG A 1 198 ? 14.176 -25.022 7.297 1.00 66.56 198 ARG A N 1
ATOM 1505 C CA . ARG A 1 198 ? 15.127 -24.797 6.211 1.00 66.56 198 ARG A CA 1
ATOM 1506 C C . ARG A 1 198 ? 15.593 -23.347 6.269 1.00 66.56 198 ARG A C 1
ATOM 1508 O O . ARG A 1 198 ? 14.806 -22.432 6.051 1.00 66.56 198 ARG A O 1
ATOM 1515 N N . GLN A 1 199 ? 16.868 -23.160 6.593 1.00 78.06 199 GLN A N 1
ATOM 1516 C CA . GLN A 1 199 ? 17.455 -21.830 6.717 1.00 78.06 199 GLN A CA 1
ATOM 1517 C C . GLN A 1 199 ? 17.388 -21.080 5.374 1.00 78.06 199 GLN A C 1
ATOM 1519 O O . GLN A 1 199 ? 17.497 -21.721 4.319 1.00 78.06 199 GLN A O 1
ATOM 1524 N N . PRO A 1 200 ? 17.230 -19.744 5.390 1.00 83.88 200 PRO A N 1
ATOM 1525 C CA . PRO A 1 200 ? 17.393 -18.924 4.198 1.00 83.88 200 PRO A CA 1
ATOM 1526 C C . PRO A 1 200 ? 18.771 -19.116 3.554 1.00 83.88 200 PRO A C 1
ATOM 1528 O O . PRO A 1 200 ? 19.772 -19.366 4.226 1.00 83.88 200 PRO A O 1
ATOM 1531 N N . SER A 1 201 ? 18.818 -18.974 2.234 1.00 88.06 201 SER A N 1
ATOM 1532 C CA . SER A 1 201 ? 20.058 -18.895 1.472 1.00 88.06 201 SER A CA 1
ATOM 1533 C C . SER A 1 201 ? 20.814 -17.617 1.826 1.00 88.06 201 SER A C 1
ATOM 1535 O O . SER A 1 201 ? 20.214 -16.555 1.975 1.00 88.06 201 SER A O 1
ATOM 1537 N N . THR A 1 202 ? 22.138 -17.725 1.919 1.00 89.06 202 THR A N 1
ATOM 1538 C CA . THR A 1 202 ? 23.057 -16.606 2.195 1.00 89.06 202 THR A CA 1
ATOM 1539 C C . THR A 1 202 ? 24.035 -16.355 1.038 1.00 89.06 202 THR A C 1
ATOM 1541 O O . THR A 1 202 ? 24.958 -15.553 1.161 1.00 89.06 202 THR A O 1
ATOM 1544 N N . THR A 1 203 ? 23.825 -17.027 -0.102 1.00 90.25 203 THR A N 1
ATOM 1545 C CA . THR A 1 203 ? 24.599 -16.880 -1.352 1.00 90.25 203 THR A CA 1
ATOM 1546 C C . THR A 1 203 ? 23.721 -16.630 -2.586 1.00 90.25 203 THR A C 1
ATOM 1548 O O . THR A 1 203 ? 24.211 -16.110 -3.588 1.00 90.25 203 THR A O 1
ATOM 1551 N N . GLU A 1 204 ? 22.422 -16.939 -2.523 1.00 92.88 204 GLU A N 1
ATOM 1552 C CA . GLU A 1 204 ? 21.456 -16.666 -3.595 1.00 92.88 204 GLU A CA 1
ATOM 1553 C C . GLU A 1 204 ? 20.213 -15.935 -3.069 1.00 92.88 204 GLU A C 1
ATOM 1555 O O . GLU A 1 204 ? 19.598 -16.382 -2.100 1.00 92.88 204 GLU A O 1
ATOM 1560 N N . TYR A 1 205 ? 19.821 -14.838 -3.724 1.00 93.50 205 TYR A N 1
ATOM 1561 C CA . TYR A 1 205 ? 18.634 -14.044 -3.375 1.00 93.50 205 TYR A CA 1
ATOM 1562 C C . TYR A 1 205 ? 17.460 -14.285 -4.330 1.00 93.50 205 TYR A C 1
ATOM 1564 O O . TYR A 1 205 ? 17.647 -14.648 -5.493 1.00 93.50 205 TYR A O 1
ATOM 1572 N N . LEU A 1 206 ? 16.239 -14.023 -3.854 1.00 93.56 206 LEU A N 1
ATOM 1573 C CA . LEU A 1 206 ? 15.040 -13.981 -4.691 1.00 93.56 206 LEU A CA 1
ATOM 1574 C C . LEU A 1 206 ? 15.079 -12.715 -5.578 1.00 93.56 206 LEU A C 1
ATOM 1576 O O . LEU A 1 206 ? 15.136 -11.618 -5.015 1.00 93.56 206 LEU A O 1
ATOM 1580 N N . PRO A 1 207 ? 15.046 -12.819 -6.923 1.00 88.94 207 PRO A N 1
ATOM 1581 C CA . PRO A 1 207 ? 15.123 -11.639 -7.798 1.00 88.94 207 PRO A CA 1
ATOM 1582 C C . PRO A 1 207 ? 13.831 -10.808 -7.777 1.00 88.94 207 PRO A C 1
ATOM 1584 O O . PRO A 1 207 ? 13.861 -9.579 -7.759 1.00 88.94 207 PRO A O 1
ATOM 1587 N N . GLY A 1 208 ? 12.684 -11.495 -7.748 1.00 89.50 208 GLY A N 1
ATOM 1588 C CA . GLY A 1 208 ? 11.358 -10.895 -7.612 1.00 89.50 208 GLY A CA 1
ATOM 1589 C C . GLY A 1 208 ? 10.930 -10.676 -6.157 1.00 89.50 208 GLY A C 1
ATOM 1590 O O . GLY A 1 208 ? 11.714 -10.773 -5.213 1.00 89.50 208 GLY A O 1
ATOM 1591 N N . MET A 1 209 ? 9.642 -10.399 -5.964 1.00 95.69 209 MET A N 1
ATOM 1592 C CA . MET A 1 209 ? 9.038 -10.257 -4.638 1.00 95.69 209 MET A CA 1
ATOM 1593 C C . MET A 1 209 ? 8.554 -11.600 -4.089 1.00 95.69 209 MET A C 1
ATOM 1595 O O . MET A 1 209 ? 8.003 -12.420 -4.823 1.00 95.69 209 MET A O 1
ATOM 1599 N N . LEU A 1 210 ? 8.691 -11.778 -2.773 1.00 95.94 210 LEU A N 1
ATOM 1600 C CA . LEU A 1 210 ? 8.289 -12.994 -2.071 1.00 95.94 210 LEU A CA 1
ATOM 1601 C C . LEU A 1 210 ? 6.775 -13.235 -2.168 1.00 95.94 210 LEU A C 1
ATOM 1603 O O . LEU A 1 210 ? 5.959 -12.356 -1.871 1.00 95.94 210 LEU A O 1
ATOM 1607 N N . ASN A 1 211 ? 6.409 -14.436 -2.606 1.00 96.12 211 ASN A N 1
ATOM 1608 C CA . ASN A 1 211 ? 5.036 -14.829 -2.901 1.00 96.12 211 ASN A CA 1
ATOM 1609 C C . ASN A 1 211 ? 4.831 -16.349 -2.736 1.00 96.12 211 ASN A C 1
ATOM 1611 O O . ASN A 1 211 ? 5.786 -17.085 -2.504 1.00 96.12 211 ASN A O 1
ATOM 1615 N N . SER A 1 212 ? 3.593 -16.824 -2.869 1.00 94.81 212 SER A N 1
ATOM 1616 C CA . SER A 1 212 ? 3.207 -18.226 -2.645 1.00 94.81 212 SER A CA 1
ATOM 1617 C C . SER A 1 212 ? 3.814 -19.256 -3.611 1.00 94.81 212 SER A C 1
ATOM 1619 O O . SER A 1 212 ? 3.752 -20.443 -3.310 1.00 94.81 212 SER A O 1
ATOM 1621 N N . GLU A 1 213 ? 4.368 -18.841 -4.754 1.00 93.25 213 GLU A N 1
ATOM 1622 C CA . GLU A 1 213 ? 5.118 -19.717 -5.675 1.00 93.25 213 GLU A CA 1
ATOM 1623 C C . GLU A 1 213 ? 6.632 -19.727 -5.364 1.00 93.25 213 GLU A C 1
ATOM 1625 O O . GLU A 1 213 ? 7.348 -20.602 -5.840 1.00 93.25 213 GLU A O 1
ATOM 1630 N N . SER A 1 214 ? 7.132 -18.796 -4.537 1.00 92.31 214 SER A N 1
ATOM 1631 C CA . SER A 1 214 ? 8.572 -18.624 -4.280 1.00 92.31 214 SER A CA 1
ATOM 1632 C C . SER A 1 214 ? 9.194 -19.785 -3.482 1.00 92.31 214 SER A C 1
ATOM 1634 O O . SER A 1 214 ? 8.614 -20.221 -2.483 1.00 92.31 214 SER A O 1
ATOM 1636 N N . PRO A 1 215 ? 10.429 -20.225 -3.802 1.00 89.88 215 PRO A N 1
ATOM 1637 C CA . PRO A 1 215 ? 11.138 -21.217 -2.996 1.00 89.88 215 PRO A CA 1
ATOM 1638 C C . PRO A 1 215 ? 11.384 -20.727 -1.562 1.00 89.88 215 PRO A C 1
ATOM 1640 O O . PRO A 1 215 ? 12.100 -19.752 -1.344 1.00 89.88 215 PRO A O 1
ATOM 1643 N N . GLY A 1 216 ? 10.859 -21.450 -0.566 1.00 83.69 216 GLY A N 1
ATOM 1644 C CA . GLY A 1 216 ? 10.853 -21.049 0.853 1.00 83.69 216 GLY A CA 1
ATOM 1645 C C . GLY A 1 216 ? 12.212 -20.919 1.563 1.00 83.69 216 GLY A C 1
ATOM 1646 O O . GLY A 1 216 ? 12.239 -20.739 2.775 1.00 83.69 216 GLY A O 1
ATOM 1647 N N . SER A 1 217 ? 13.334 -21.014 0.843 1.00 84.88 217 SER A N 1
ATOM 1648 C CA . SER A 1 217 ? 14.675 -20.671 1.341 1.00 84.88 217 SER A CA 1
ATOM 1649 C C . SER A 1 217 ? 15.292 -19.457 0.637 1.00 84.88 217 SER A C 1
ATOM 1651 O O . SER A 1 217 ? 16.495 -19.249 0.754 1.00 84.88 217 SER A O 1
ATOM 1653 N N . LEU A 1 218 ? 14.522 -18.674 -0.121 1.00 92.50 218 LEU A N 1
ATOM 1654 C CA . LEU A 1 218 ? 14.986 -17.453 -0.783 1.00 92.50 218 LEU A CA 1
ATOM 1655 C C . LEU A 1 218 ? 14.253 -16.231 -0.223 1.00 92.50 218 LEU A C 1
ATOM 1657 O O . LEU A 1 218 ? 13.038 -16.252 -0.038 1.00 92.50 218 LEU A O 1
ATOM 1661 N N . LEU A 1 219 ? 14.998 -15.152 0.011 1.00 94.88 219 LEU A N 1
ATOM 1662 C CA . LEU A 1 219 ? 14.478 -13.860 0.462 1.00 94.88 219 LEU A CA 1
ATOM 1663 C C . LEU A 1 219 ? 14.861 -12.759 -0.545 1.00 94.88 219 LEU A C 1
ATOM 1665 O O . LEU A 1 219 ? 15.873 -12.900 -1.238 1.00 94.88 219 LEU A O 1
ATOM 1669 N N . PRO A 1 220 ? 14.078 -11.672 -0.662 1.00 95.69 220 PRO A N 1
ATOM 1670 C CA . PRO A 1 220 ? 14.399 -10.558 -1.552 1.00 95.69 220 PRO A CA 1
ATOM 1671 C C . PRO A 1 220 ? 15.547 -9.707 -0.987 1.00 95.69 220 PRO A C 1
ATOM 1673 O O . PRO A 1 220 ? 15.720 -9.610 0.225 1.00 95.69 220 PRO A O 1
ATOM 1676 N N . GLN A 1 221 ? 16.303 -9.017 -1.847 1.00 94.75 221 GLN A N 1
ATOM 1677 C CA . GLN A 1 221 ? 17.395 -8.119 -1.416 1.00 94.75 221 GLN A CA 1
ATOM 1678 C C . GLN A 1 221 ? 16.944 -6.870 -0.631 1.00 94.75 221 GLN A C 1
ATOM 1680 O O . GLN A 1 221 ? 17.779 -6.141 -0.096 1.00 94.75 221 GLN A O 1
ATOM 1685 N N . PHE A 1 222 ? 15.656 -6.530 -0.662 1.00 96.25 222 PHE A N 1
ATOM 1686 C CA . PHE A 1 222 ? 15.114 -5.306 -0.073 1.00 96.25 222 PHE A CA 1
ATOM 1687 C C . PHE A 1 222 ? 13.628 -5.490 0.269 1.00 96.25 222 PHE A C 1
ATOM 1689 O O . PHE A 1 222 ? 12.919 -6.232 -0.420 1.00 96.25 222 PHE A O 1
ATOM 1696 N N . PRO A 1 223 ? 13.114 -4.796 1.297 1.00 96.69 223 PRO A N 1
ATOM 1697 C CA . PRO A 1 223 ? 11.709 -4.877 1.652 1.00 96.69 223 PRO A CA 1
ATOM 1698 C C . PRO A 1 223 ? 10.863 -4.085 0.645 1.00 96.69 223 PRO A C 1
ATOM 1700 O O . PRO A 1 223 ? 10.983 -2.867 0.529 1.00 96.69 223 PRO A O 1
ATOM 1703 N N . SER A 1 224 ? 9.973 -4.768 -0.081 1.00 98.06 224 SER A N 1
ATOM 1704 C CA . SER A 1 224 ? 8.972 -4.092 -0.930 1.00 98.06 224 SER A CA 1
ATOM 1705 C C . SER A 1 224 ? 7.786 -3.521 -0.138 1.00 98.06 224 SER A C 1
ATOM 1707 O O . SER A 1 224 ? 7.014 -2.732 -0.681 1.00 98.06 224 SER A O 1
ATOM 1709 N N . TRP A 1 225 ? 7.665 -3.889 1.140 1.00 98.38 225 TRP A N 1
ATOM 1710 C CA . TRP A 1 225 ? 6.682 -3.398 2.111 1.00 98.38 225 TRP A CA 1
ATOM 1711 C C . TRP A 1 225 ? 7.341 -2.402 3.081 1.00 98.38 225 TRP A C 1
ATOM 1713 O O . TRP A 1 225 ? 8.559 -2.411 3.259 1.00 98.38 225 TRP A O 1
ATOM 1723 N N . SER A 1 226 ? 6.557 -1.562 3.758 1.00 98.56 226 SER A N 1
ATOM 1724 C CA . SER A 1 226 ? 7.047 -0.731 4.872 1.00 98.56 226 SER A CA 1
ATOM 1725 C C . SER A 1 226 ? 5.976 -0.613 5.955 1.00 98.56 226 SER A C 1
ATOM 1727 O O . SER A 1 226 ? 4.817 -0.408 5.620 1.00 98.56 226 SER A O 1
ATOM 1729 N N . LEU A 1 227 ? 6.325 -0.747 7.236 1.00 98.62 227 LEU A N 1
ATOM 1730 C CA . LEU A 1 227 ? 5.382 -0.636 8.355 1.00 98.62 227 LEU A CA 1
ATOM 1731 C C . LEU A 1 227 ? 5.995 0.242 9.444 1.00 98.62 227 LEU A C 1
ATOM 1733 O O . LEU A 1 227 ? 6.912 -0.190 10.139 1.00 98.62 227 LEU A O 1
ATOM 1737 N N . VAL A 1 228 ? 5.502 1.477 9.560 1.00 98.50 228 VAL A N 1
ATOM 1738 C CA . VAL A 1 228 ? 6.075 2.528 10.417 1.00 98.50 228 VAL A CA 1
ATOM 1739 C C . VAL A 1 228 ? 5.094 2.997 11.490 1.00 98.50 228 VAL A C 1
ATOM 1741 O O . VAL A 1 228 ? 3.897 3.138 11.231 1.00 98.50 228 VAL A O 1
ATOM 1744 N N . CYS A 1 229 ? 5.605 3.287 12.683 1.00 98.31 229 CYS A N 1
ATOM 1745 C CA . CYS A 1 229 ? 4.861 3.952 13.747 1.00 98.31 229 CYS A CA 1
ATOM 1746 C C . CYS A 1 229 ? 4.943 5.472 13.5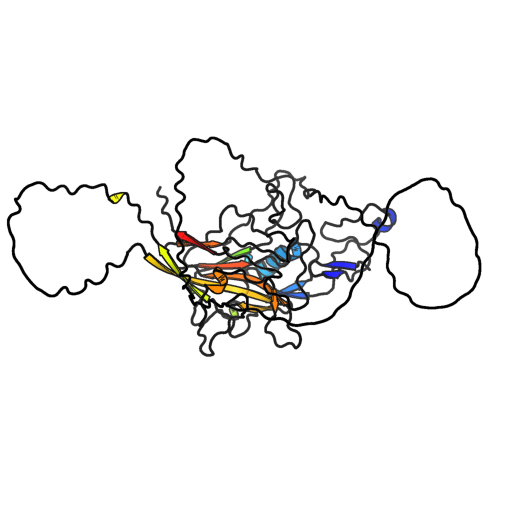54 1.00 98.31 229 CYS A C 1
ATOM 1748 O O . CYS A 1 229 ? 6.025 6.047 13.488 1.00 98.31 229 CYS A O 1
ATOM 1750 N N . LEU A 1 230 ? 3.802 6.151 13.474 1.00 97.00 230 LEU A N 1
ATOM 1751 C CA . LEU A 1 230 ? 3.719 7.610 13.372 1.00 97.00 230 LEU A CA 1
ATOM 1752 C C . LEU A 1 230 ? 3.943 8.323 14.712 1.00 97.00 230 LEU A C 1
ATOM 1754 O O . LEU A 1 230 ? 4.153 9.542 14.708 1.00 97.00 230 LEU A O 1
ATOM 1758 N N . GLY A 1 231 ? 3.840 7.581 15.819 1.00 96.56 231 GLY A N 1
ATOM 1759 C CA . GLY A 1 231 ? 3.790 8.063 17.197 1.00 96.56 231 GLY A CA 1
ATOM 1760 C C . GLY A 1 231 ? 2.520 7.593 17.935 1.00 96.56 231 GLY A C 1
ATOM 1761 O O . GLY A 1 231 ? 1.884 6.622 17.514 1.00 96.56 231 GLY A O 1
ATOM 1762 N N . PRO A 1 232 ? 2.127 8.266 19.034 1.00 97.19 232 PRO A N 1
ATOM 1763 C CA . PRO A 1 232 ? 0.987 7.868 19.863 1.00 97.19 232 PRO A CA 1
ATOM 1764 C C . PRO A 1 232 ? -0.366 7.869 19.133 1.00 97.19 232 PRO A C 1
ATOM 1766 O O . PRO A 1 232 ? -0.607 8.673 18.233 1.00 97.19 232 PRO A O 1
ATOM 1769 N N . SER A 1 233 ? -1.309 7.039 19.587 1.00 96.75 233 SER A N 1
ATOM 1770 C CA . SER A 1 233 ? -2.664 6.929 19.023 1.00 96.75 233 SER A CA 1
ATOM 1771 C C . SER A 1 233 ? -3.466 8.232 19.086 1.00 96.75 233 SER A C 1
ATOM 1773 O O . SER A 1 233 ? -4.330 8.464 18.245 1.00 96.75 233 SER A O 1
ATOM 1775 N N . SER A 1 234 ? -3.131 9.129 20.020 1.00 95.00 234 SER A N 1
ATOM 1776 C CA . SER A 1 234 ? -3.703 10.479 20.126 1.00 95.00 234 SER A CA 1
ATOM 1777 C C . SER A 1 234 ? -3.344 11.418 18.967 1.00 95.00 234 SER A C 1
ATOM 1779 O O . SER A 1 234 ? -3.869 12.527 18.916 1.00 95.00 234 SER A O 1
ATOM 1781 N N . LEU A 1 235 ? -2.471 11.005 18.039 1.00 95.12 235 LEU A N 1
ATOM 1782 C CA . LEU A 1 235 ? -2.259 11.704 16.767 1.00 95.12 235 LEU A CA 1
ATOM 1783 C C . LEU A 1 235 ? -3.487 11.631 15.841 1.00 95.12 235 LEU A C 1
ATOM 1785 O O . LEU A 1 235 ? -3.606 12.463 14.944 1.00 95.12 235 LEU A O 1
ATOM 1789 N N . TYR A 1 236 ? -4.396 10.671 16.056 1.00 95.88 236 TYR A N 1
ATOM 1790 C CA . TYR A 1 236 ? -5.692 10.605 15.382 1.00 95.88 236 TYR A CA 1
ATOM 1791 C C . TYR A 1 236 ? -6.830 11.041 16.314 1.00 95.88 236 TYR A C 1
ATOM 1793 O O . TYR A 1 236 ? -6.904 10.629 17.473 1.00 95.88 236 TYR A O 1
ATOM 1801 N N . SER A 1 237 ? -7.769 11.827 15.783 1.00 93.06 237 SER A N 1
ATOM 1802 C CA . SER A 1 237 ? -9.007 12.204 16.468 1.00 93.06 237 SER A CA 1
ATOM 1803 C C . SER A 1 237 ? -10.202 11.931 15.562 1.00 93.06 237 SER A C 1
ATOM 1805 O O . SER A 1 237 ? -10.350 12.553 14.514 1.00 93.06 237 SER A O 1
ATOM 1807 N N . HIS A 1 238 ? -11.100 11.042 15.990 1.00 90.00 238 HIS A N 1
ATOM 1808 C CA . HIS A 1 238 ? -12.289 10.655 15.219 1.00 90.00 238 HIS A CA 1
ATOM 1809 C C . HIS A 1 238 ? -13.255 11.817 14.919 1.00 90.00 238 HIS A C 1
ATOM 1811 O O . HIS A 1 238 ? -14.061 11.704 14.002 1.00 90.00 238 HIS A O 1
ATOM 1817 N N . ASN A 1 239 ? -13.160 12.929 15.660 1.00 89.44 239 ASN A N 1
ATOM 1818 C CA . ASN A 1 239 ? -13.956 14.144 15.440 1.00 89.44 239 ASN A CA 1
ATOM 1819 C C . ASN A 1 239 ? -13.309 15.138 14.459 1.00 89.44 239 ASN A C 1
ATOM 1821 O O . ASN A 1 239 ? -13.976 16.070 14.024 1.00 89.44 239 ASN A O 1
ATOM 1825 N N . LEU A 1 240 ? -12.017 14.977 14.148 1.00 90.88 240 LEU A N 1
ATOM 1826 C CA . LEU A 1 240 ? -11.262 15.856 13.241 1.00 90.88 240 LEU A CA 1
ATOM 1827 C C . LEU A 1 240 ? -10.824 15.144 11.953 1.00 90.88 240 LEU A C 1
ATOM 1829 O O . LEU A 1 240 ? -10.522 15.807 10.964 1.00 90.88 240 LEU A O 1
ATOM 1833 N N . GLY A 1 241 ? -10.766 13.811 11.973 1.00 92.88 241 GLY A N 1
ATOM 1834 C CA . GLY A 1 241 ? -10.211 13.007 10.893 1.00 92.88 241 GLY A CA 1
ATOM 1835 C C . GLY A 1 241 ? -8.685 13.094 10.830 1.00 92.88 241 GLY A C 1
ATOM 1836 O O . GLY A 1 241 ? -7.998 13.244 11.844 1.00 92.88 241 GLY A O 1
ATOM 1837 N N . LEU A 1 242 ? -8.163 12.967 9.616 1.00 93.12 242 LEU A N 1
ATOM 1838 C CA . LEU A 1 242 ? -6.770 13.174 9.244 1.00 93.12 242 LEU A CA 1
ATOM 1839 C C . LEU A 1 242 ? -6.646 14.565 8.621 1.00 93.12 242 LEU A C 1
ATOM 1841 O O . LEU A 1 242 ? -7.338 14.881 7.654 1.00 93.12 242 LEU A O 1
ATOM 1845 N N . GLN A 1 243 ? -5.773 15.401 9.177 1.00 87.94 243 GLN A N 1
ATOM 1846 C CA . GLN A 1 243 ? -5.577 16.765 8.688 1.00 87.94 243 GLN A CA 1
ATOM 1847 C C . GLN A 1 243 ? -4.664 16.774 7.454 1.00 87.94 243 GLN A C 1
ATOM 1849 O O . GLN A 1 243 ? -3.732 15.975 7.363 1.00 87.94 243 GLN A O 1
ATOM 1854 N N . GLU A 1 244 ? -4.883 17.700 6.520 1.00 84.44 244 GLU A N 1
ATOM 1855 C CA . GLU A 1 244 ? -4.095 17.797 5.279 1.00 84.44 244 GLU A CA 1
ATOM 1856 C C . GLU A 1 244 ? -2.597 18.010 5.560 1.00 84.44 244 GLU A C 1
ATOM 1858 O O . GLU A 1 244 ? -1.749 17.384 4.928 1.00 84.44 244 GLU A O 1
ATOM 1863 N N . GLN A 1 245 ? -2.268 18.787 6.599 1.00 81.88 245 GLN A N 1
ATOM 1864 C CA . GLN A 1 245 ? -0.900 19.000 7.091 1.00 81.88 245 GLN A CA 1
ATOM 1865 C C . GLN A 1 245 ? -0.231 17.711 7.610 1.00 81.88 245 GLN A C 1
ATOM 1867 O O . GLN A 1 245 ? 0.990 17.659 7.747 1.00 81.88 245 GLN A O 1
ATOM 1872 N N . GLN A 1 246 ? -1.017 16.678 7.927 1.00 82.56 246 GLN A N 1
ATOM 1873 C CA . GLN A 1 246 ? -0.543 15.364 8.363 1.00 82.56 246 GLN A CA 1
ATOM 1874 C C . GLN A 1 246 ? -0.578 14.316 7.241 1.00 82.56 246 GLN A C 1
ATOM 1876 O O . GLN A 1 246 ? 0.098 13.298 7.366 1.00 82.56 246 GLN A O 1
ATOM 1881 N N . GLN A 1 247 ? -1.391 14.500 6.197 1.00 87.81 247 GLN A N 1
ATOM 1882 C CA . GLN A 1 247 ? -1.639 13.512 5.142 1.00 87.81 247 GLN A CA 1
ATOM 1883 C C . GLN A 1 247 ? -2.013 14.214 3.821 1.00 87.81 247 GLN A C 1
ATOM 1885 O O . GLN A 1 247 ? -3.183 14.295 3.442 1.00 87.81 247 GLN A O 1
ATOM 1890 N N . ALA A 1 248 ? -1.003 14.727 3.115 1.00 90.12 248 ALA A N 1
ATOM 1891 C CA . ALA A 1 248 ? -1.190 15.514 1.896 1.00 90.12 248 ALA A CA 1
ATOM 1892 C C . ALA A 1 248 ? -1.881 14.726 0.760 1.00 90.12 248 ALA A C 1
ATOM 1894 O O . ALA A 1 248 ? -1.555 13.563 0.500 1.00 90.12 248 ALA A O 1
ATOM 1895 N N . GLY A 1 249 ? -2.823 15.369 0.064 1.00 92.44 249 GLY A N 1
ATOM 1896 C CA . GLY A 1 249 ? -3.520 14.805 -1.100 1.00 92.44 249 GLY A CA 1
ATOM 1897 C C . GLY A 1 249 ? -4.747 13.933 -0.798 1.00 92.44 249 GLY A C 1
ATOM 1898 O O . GLY A 1 249 ? -5.357 13.425 -1.742 1.00 92.44 249 GLY A O 1
ATOM 1899 N N . LEU A 1 250 ? -5.142 13.754 0.472 1.00 94.69 250 LEU A N 1
ATOM 1900 C CA . LEU A 1 250 ? -6.411 13.099 0.819 1.00 94.69 250 LEU A CA 1
ATOM 1901 C C . LEU A 1 250 ? -7.620 13.939 0.374 1.00 94.69 250 LEU A C 1
ATOM 1903 O O . LEU A 1 250 ? -7.741 15.115 0.710 1.00 94.69 250 LEU A O 1
ATOM 1907 N N . LEU A 1 251 ? -8.554 13.317 -0.345 1.00 92.94 251 LEU A N 1
ATOM 1908 C CA . LEU A 1 251 ? -9.773 13.964 -0.824 1.00 92.94 251 LEU A CA 1
ATOM 1909 C C . LEU A 1 251 ? -10.736 14.272 0.334 1.00 92.94 251 LEU A C 1
ATOM 1911 O O . LEU A 1 251 ? -11.027 13.414 1.178 1.00 92.94 251 LEU A O 1
ATOM 1915 N N . MET A 1 252 ? -11.271 15.498 0.336 1.00 86.12 252 MET A N 1
ATOM 1916 C CA . MET A 1 252 ? -12.197 16.000 1.356 1.00 86.12 252 MET A CA 1
ATOM 1917 C C . MET A 1 252 ? -13.374 15.040 1.593 1.00 86.12 252 MET A C 1
ATOM 1919 O O . MET A 1 252 ? -13.946 14.484 0.658 1.00 86.12 252 MET A O 1
ATOM 1923 N N . GLY A 1 253 ? -13.731 14.835 2.862 1.00 87.38 253 GLY A N 1
ATOM 1924 C CA . GLY A 1 253 ? -14.785 13.900 3.277 1.00 87.38 253 GLY A CA 1
ATOM 1925 C C . GLY A 1 253 ? -14.364 12.424 3.347 1.00 87.38 253 GLY A C 1
ATOM 1926 O O . GLY A 1 253 ? -15.057 11.649 3.999 1.00 87.38 253 GLY A O 1
ATOM 1927 N N . SER A 1 254 ? -13.225 12.032 2.757 1.00 92.88 254 SER A N 1
ATOM 1928 C CA . SER A 1 254 ? -12.678 10.663 2.862 1.00 92.88 254 SER A CA 1
ATOM 1929 C C . SER A 1 254 ? -11.536 10.515 3.876 1.00 92.88 254 SER A C 1
ATOM 1931 O O . SER A 1 254 ? -11.140 9.402 4.203 1.00 92.88 254 SER A O 1
ATOM 1933 N N . ALA A 1 255 ? -11.014 11.629 4.401 1.00 94.19 255 ALA A N 1
ATOM 1934 C CA . ALA A 1 255 ? -9.848 11.692 5.285 1.00 94.19 255 ALA A CA 1
ATOM 1935 C C . ALA A 1 255 ? -10.140 11.252 6.740 1.00 94.19 255 ALA A C 1
ATOM 1937 O O . ALA A 1 255 ? -9.885 11.994 7.682 1.00 94.19 255 ALA A O 1
ATOM 1938 N N . TYR A 1 256 ? -10.722 10.070 6.944 1.00 95.88 256 TYR A N 1
ATOM 1939 C CA . TYR A 1 256 ? -11.121 9.547 8.257 1.00 95.88 256 TYR A CA 1
ATOM 1940 C C . TYR A 1 256 ? -10.803 8.051 8.376 1.00 95.88 256 TYR A C 1
ATOM 1942 O O . TYR A 1 256 ? -10.716 7.344 7.377 1.00 95.88 256 TYR A O 1
ATOM 1950 N N . LEU A 1 257 ? -10.655 7.563 9.609 1.00 97.00 257 LEU A N 1
ATOM 1951 C CA . LEU A 1 257 ? -10.479 6.143 9.923 1.00 97.00 257 LEU A CA 1
ATOM 1952 C C . LEU A 1 257 ? -11.770 5.570 10.528 1.00 97.00 257 LEU A C 1
ATOM 1954 O O . LEU A 1 257 ? -12.412 6.206 11.370 1.00 97.00 257 LEU A O 1
ATOM 1958 N N . LEU A 1 258 ? -12.123 4.356 10.116 1.00 97.38 258 LEU A N 1
ATOM 1959 C CA . LEU A 1 258 ? -13.317 3.621 10.526 1.00 97.38 258 LEU A CA 1
ATOM 1960 C C . LEU A 1 258 ? -13.153 3.082 11.954 1.00 97.38 258 LEU A C 1
ATOM 1962 O O . LEU A 1 258 ? -12.138 2.439 12.227 1.00 97.38 258 LEU A O 1
ATOM 1966 N N . PRO A 1 259 ? -14.130 3.266 12.859 1.00 96.56 259 PRO A N 1
ATOM 1967 C CA . PRO A 1 259 ? -14.135 2.576 14.143 1.00 96.56 259 PRO A CA 1
ATOM 1968 C C . PRO A 1 259 ? -14.399 1.078 13.939 1.00 96.56 259 PRO A C 1
ATOM 1970 O O . PRO A 1 259 ? -15.423 0.689 13.376 1.00 96.56 259 PRO A O 1
ATOM 1973 N N . TRP A 1 260 ? -13.494 0.237 14.427 1.00 96.19 260 TRP A N 1
ATOM 1974 C CA . TRP A 1 260 ? -13.683 -1.205 14.559 1.00 96.19 260 TRP A CA 1
ATOM 1975 C C . TRP A 1 260 ? -13.809 -1.529 16.051 1.00 96.19 260 TRP A C 1
ATOM 1977 O O . TRP A 1 260 ? -12.834 -1.450 16.802 1.00 96.19 260 TRP A O 1
ATOM 1987 N N . ASP A 1 261 ? -15.040 -1.797 16.484 1.00 93.56 261 ASP A N 1
ATOM 1988 C CA . ASP A 1 261 ? -15.358 -2.280 17.829 1.00 93.56 261 ASP A CA 1
ATOM 1989 C C . ASP A 1 261 ? -15.233 -3.808 17.845 1.00 93.56 261 ASP A C 1
ATOM 1991 O O . ASP A 1 261 ? -15.874 -4.482 17.037 1.00 93.56 261 ASP A O 1
ATOM 1995 N N . VAL A 1 262 ? -14.411 -4.354 18.747 1.00 90.75 262 VAL A N 1
ATOM 1996 C CA . VAL A 1 262 ? -14.170 -5.803 18.851 1.00 90.75 262 VAL A CA 1
ATOM 1997 C C . VAL A 1 262 ? -14.294 -6.269 20.298 1.00 90.75 262 VAL A C 1
ATOM 1999 O O . VAL A 1 262 ? -13.672 -5.699 21.196 1.00 90.75 262 VAL A O 1
ATOM 2002 N N . THR A 1 263 ? -15.081 -7.322 20.522 1.00 89.00 263 THR A N 1
ATOM 2003 C CA . THR A 1 263 ? -15.166 -8.014 21.815 1.00 89.00 263 THR A CA 1
ATOM 2004 C C . THR A 1 263 ? -13.976 -8.953 21.978 1.00 89.00 263 THR A C 1
ATOM 2006 O O . THR A 1 263 ? -13.711 -9.783 21.113 1.00 89.00 263 THR A O 1
ATOM 2009 N N . VAL A 1 264 ? -13.286 -8.840 23.107 1.00 84.06 264 VAL A N 1
ATOM 2010 C CA . VAL A 1 264 ? -12.154 -9.673 23.513 1.00 84.06 264 VAL A CA 1
ATOM 2011 C C . VAL A 1 264 ? -12.596 -10.503 24.714 1.00 84.06 264 VAL A C 1
ATOM 2013 O O . VAL A 1 264 ? -13.128 -9.946 25.678 1.00 84.06 264 VAL A O 1
ATOM 2016 N N . ARG A 1 265 ? -12.393 -11.824 24.646 1.00 79.06 265 ARG A N 1
ATOM 2017 C CA . ARG A 1 265 ? -12.593 -12.747 25.770 1.00 79.06 265 ARG A CA 1
ATOM 2018 C C . ARG A 1 265 ? -11.254 -13.056 26.430 1.00 79.06 265 ARG A C 1
ATOM 2020 O O . ARG A 1 265 ? -10.398 -13.648 25.786 1.00 79.06 265 ARG A O 1
ATOM 2027 N N . LEU A 1 266 ? -11.119 -12.684 27.698 1.00 67.62 266 LEU A N 1
ATOM 2028 C CA . LEU A 1 266 ? -10.048 -13.113 28.595 1.00 67.62 266 LEU A CA 1
ATOM 2029 C C . LEU A 1 266 ? -10.310 -14.566 28.996 1.00 67.62 266 LEU A C 1
ATOM 2031 O O . LEU A 1 266 ? -11.255 -14.834 29.747 1.00 67.62 266 LEU A O 1
ATOM 2035 N N . GLU A 1 267 ? -9.484 -15.507 28.545 1.00 60.12 267 GLU A N 1
ATOM 2036 C CA . GLU A 1 267 ? -9.556 -16.885 29.043 1.00 60.12 267 GLU A CA 1
ATOM 2037 C C . GLU A 1 267 ? -8.840 -16.991 30.397 1.00 60.12 267 GLU A C 1
ATOM 2039 O O . GLU A 1 267 ? -7.699 -17.439 30.521 1.00 60.12 267 GLU A O 1
ATOM 2044 N N . GLN A 1 268 ? -9.525 -16.531 31.448 1.00 52.28 268 GLN A N 1
ATOM 2045 C CA . GLN A 1 268 ? -9.019 -16.587 32.816 1.00 52.28 268 GLN A CA 1
ATOM 2046 C C . GLN A 1 268 ? -8.754 -18.048 33.221 1.00 52.28 268 GLN A C 1
ATOM 2048 O O . GLN A 1 268 ? -9.691 -18.815 33.454 1.00 52.28 268 GLN A O 1
ATOM 2053 N N . GLN A 1 269 ? -7.468 -18.418 33.323 1.00 45.53 269 GLN A N 1
ATOM 2054 C CA . GLN A 1 269 ? -7.020 -19.790 33.597 1.00 45.53 269 GLN A CA 1
ATOM 2055 C C . GLN A 1 269 ? -7.807 -20.431 34.750 1.00 45.53 269 GLN A C 1
ATOM 2057 O O . GLN A 1 269 ? -7.749 -19.969 35.890 1.00 45.53 269 GLN A O 1
ATOM 2062 N N . GLN A 1 270 ? -8.474 -21.561 34.493 1.00 43.12 270 GLN A N 1
ATOM 2063 C CA . GLN A 1 270 ? -9.321 -22.252 35.481 1.00 43.12 270 GLN A CA 1
ATOM 2064 C C . GLN A 1 270 ? -8.548 -22.965 36.619 1.00 43.12 270 GLN A C 1
ATOM 2066 O O . GLN A 1 270 ? -9.087 -23.861 37.271 1.00 43.12 270 GLN A O 1
ATOM 2071 N N . LYS A 1 271 ? -7.298 -22.570 36.899 1.00 43.94 271 LYS A N 1
ATOM 2072 C CA . LYS A 1 271 ? -6.439 -23.182 37.930 1.00 43.94 271 LYS A CA 1
ATOM 2073 C C . LYS A 1 271 ? -6.858 -22.849 39.367 1.00 43.94 271 LYS A C 1
ATOM 2075 O O . LYS A 1 271 ? -6.662 -23.680 40.249 1.00 43.94 271 LYS A O 1
ATOM 2080 N N . ASP A 1 272 ? -7.539 -21.726 39.602 1.00 42.78 272 ASP A N 1
ATOM 2081 C CA . ASP A 1 272 ? -7.986 -21.323 40.951 1.00 42.78 272 ASP A CA 1
ATOM 2082 C C . ASP A 1 272 ? -9.208 -22.100 41.489 1.00 42.78 272 ASP A C 1
ATOM 2084 O O . ASP A 1 272 ? -9.699 -21.823 42.584 1.00 42.78 272 ASP A O 1
ATOM 2088 N N . LYS A 1 273 ? -9.689 -23.130 40.777 1.00 46.03 273 LYS A N 1
ATOM 2089 C CA . LYS A 1 273 ? -10.749 -24.035 41.268 1.00 46.03 273 LYS A CA 1
ATOM 2090 C C . LYS A 1 273 ? -10.271 -25.078 42.291 1.00 46.03 273 LYS A C 1
ATOM 2092 O O . LYS A 1 273 ? -11.103 -25.820 42.806 1.00 46.03 273 LYS A O 1
ATOM 2097 N N . PHE A 1 274 ? -8.971 -25.157 42.591 1.00 40.06 274 PHE A N 1
ATOM 2098 C CA . PHE A 1 274 ? -8.392 -26.246 43.397 1.00 40.06 274 PHE A CA 1
ATOM 2099 C C . PHE A 1 274 ? -8.249 -25.973 44.908 1.00 40.06 274 PHE A C 1
ATOM 2101 O O . PHE A 1 274 ? -7.644 -26.773 45.619 1.00 40.06 274 PHE A O 1
ATOM 2108 N N . TRP A 1 275 ? -8.834 -24.889 45.427 1.00 35.84 275 TRP A N 1
ATOM 2109 C CA . TRP A 1 275 ? -8.901 -24.626 46.870 1.00 35.84 275 TRP A CA 1
ATOM 2110 C C . TRP A 1 275 ? -10.247 -25.082 47.458 1.00 35.84 275 TRP A C 1
ATOM 2112 O O . TRP A 1 275 ? -11.244 -24.369 47.311 1.00 35.84 275 TRP A O 1
ATOM 2122 N N . PRO A 1 276 ? -10.323 -26.243 48.143 1.00 35.56 276 PRO A N 1
ATOM 2123 C CA . PRO A 1 276 ? -11.520 -26.604 48.892 1.00 35.56 276 PRO A CA 1
ATOM 2124 C C . PRO A 1 276 ? -11.709 -25.629 50.069 1.00 35.56 276 PRO A C 1
ATOM 2126 O O . PRO A 1 276 ? -10.736 -25.311 50.760 1.00 35.56 276 PRO A O 1
ATOM 2129 N N . PRO A 1 277 ? -12.937 -25.151 50.344 1.00 42.06 277 PRO A N 1
ATOM 2130 C CA . PRO A 1 277 ? -13.183 -24.261 51.471 1.00 42.06 277 PRO A CA 1
ATOM 2131 C C . PRO A 1 277 ? -12.970 -25.012 52.792 1.00 42.06 277 PRO A C 1
ATOM 2133 O O . PRO A 1 277 ? -13.727 -25.919 53.136 1.00 42.06 277 PRO A O 1
ATOM 2136 N N . VAL A 1 278 ? -11.940 -24.621 53.545 1.00 44.12 278 VAL A N 1
ATOM 2137 C CA . VAL A 1 278 ? -11.661 -25.157 54.885 1.00 44.12 278 VAL A CA 1
ATOM 2138 C C . VAL A 1 278 ? -12.779 -24.714 55.834 1.00 44.12 278 VAL A C 1
ATOM 2140 O O . VAL A 1 278 ? -12.858 -23.543 56.201 1.00 44.12 278 VAL A O 1
ATOM 2143 N N . GLY A 1 279 ? -13.664 -25.642 56.208 1.00 37.75 279 GLY A N 1
ATOM 2144 C CA . GLY A 1 279 ? -14.864 -25.328 56.986 1.00 37.75 279 GLY A CA 1
ATOM 2145 C C . GLY A 1 279 ? -15.598 -26.555 57.528 1.00 37.75 279 GLY A C 1
ATOM 2146 O O . GLY A 1 279 ? -16.634 -26.950 57.000 1.00 37.75 279 GLY A O 1
ATOM 2147 N N . GLU A 1 280 ? -15.086 -27.120 58.619 1.00 34.00 280 GLU A N 1
ATOM 2148 C CA . GLU A 1 280 ? -15.826 -28.032 59.503 1.00 34.00 280 GLU A CA 1
ATOM 2149 C C . GLU A 1 280 ? -16.402 -27.277 60.724 1.00 34.00 280 GLU A C 1
ATOM 2151 O O . GLU A 1 280 ? -15.858 -26.231 61.089 1.00 34.00 280 GLU A O 1
ATOM 2156 N N . PRO A 1 281 ? -17.397 -27.821 61.461 1.00 46.12 281 PRO A N 1
ATOM 2157 C CA . PRO A 1 281 ? -18.367 -28.857 61.078 1.00 46.12 281 PRO A CA 1
ATOM 2158 C C . PRO A 1 281 ? -19.831 -28.512 61.471 1.00 46.12 281 PRO A C 1
ATOM 2160 O O . PRO A 1 281 ? -20.107 -27.549 62.178 1.00 46.12 281 PRO A O 1
ATOM 2163 N N . ASN A 1 282 ? -20.762 -29.411 61.118 1.00 32.94 282 ASN A N 1
ATOM 2164 C CA . ASN A 1 282 ? -22.106 -29.586 61.708 1.00 32.94 282 ASN A CA 1
ATOM 2165 C C . ASN A 1 282 ? -23.150 -28.446 61.597 1.00 32.94 282 ASN A C 1
ATOM 2167 O O . ASN A 1 282 ? -23.089 -27.445 62.307 1.00 32.94 282 ASN A O 1
ATOM 2171 N N . ARG A 1 283 ? -24.297 -28.759 60.966 1.00 37.69 283 ARG A N 1
ATOM 2172 C CA . ARG A 1 283 ? -25.523 -29.181 61.696 1.00 37.69 283 ARG A CA 1
ATOM 2173 C C . ARG A 1 283 ? -26.612 -29.736 60.762 1.00 37.69 283 ARG A C 1
ATOM 2175 O O . ARG A 1 283 ? -26.531 -29.625 59.543 1.00 37.69 283 ARG A O 1
ATOM 2182 N N . LEU A 1 284 ? -27.595 -30.408 61.368 1.00 34.62 284 LEU A N 1
ATOM 2183 C CA . LEU A 1 284 ? -28.633 -31.201 60.705 1.00 34.62 284 LEU A CA 1
ATOM 2184 C C . LEU A 1 284 ? -29.614 -30.346 59.883 1.00 34.62 284 LEU A C 1
ATOM 2186 O O . LEU A 1 284 ? -29.951 -29.228 60.268 1.00 34.62 284 LEU A O 1
ATOM 2190 N N . LYS A 1 285 ? -30.156 -30.924 58.802 1.00 34.84 285 LYS A N 1
ATOM 2191 C CA . LYS A 1 285 ? -31.336 -30.398 58.094 1.00 34.84 285 LYS A CA 1
ATOM 2192 C C . LYS A 1 285 ? -32.615 -30.971 58.709 1.00 34.84 285 LYS A C 1
ATOM 2194 O O . LYS A 1 285 ? -32.739 -32.191 58.786 1.00 34.84 285 LYS A O 1
ATOM 2199 N N . GLN A 1 286 ? -33.602 -30.130 59.023 1.00 33.28 286 GLN A N 1
ATOM 2200 C CA . GLN A 1 286 ? -34.982 -30.579 59.237 1.00 33.28 286 GLN A CA 1
ATOM 2201 C C . GLN A 1 286 ? -36.001 -29.534 58.746 1.00 33.28 286 GLN A C 1
ATOM 2203 O O . GLN A 1 286 ? -35.797 -28.339 58.915 1.00 33.28 286 GLN A O 1
ATOM 2208 N N . SER A 1 287 ? -37.070 -30.034 58.114 1.00 34.50 287 SER A N 1
ATOM 2209 C CA . SER A 1 287 ? -38.390 -29.415 57.873 1.00 34.50 287 SER A CA 1
ATOM 2210 C C . SER A 1 287 ? -38.516 -27.928 57.473 1.00 34.50 287 SER A C 1
ATOM 2212 O O . SER A 1 287 ? -38.435 -27.034 58.303 1.00 34.50 287 SER A O 1
ATOM 2214 N N . GLN A 1 288 ? -38.946 -27.731 56.219 1.00 36.97 288 GLN A N 1
ATOM 2215 C CA . GLN A 1 288 ? -40.165 -26.991 55.828 1.00 36.97 288 GLN A CA 1
ATOM 2216 C C . GLN A 1 288 ? -40.463 -25.597 56.430 1.00 36.97 288 GLN A C 1
ATOM 2218 O O . GLN A 1 288 ? -40.856 -25.470 57.586 1.00 36.97 288 GLN A O 1
ATOM 2223 N N . SER A 1 289 ? -40.580 -24.597 55.550 1.00 35.00 289 SER A N 1
ATOM 2224 C CA . SER A 1 289 ? -41.703 -23.644 55.588 1.00 35.00 289 SER A CA 1
ATOM 2225 C C . SER A 1 289 ? -42.018 -23.098 54.185 1.00 35.00 289 SER A C 1
ATOM 2227 O O . SER A 1 289 ? -41.187 -23.156 53.278 1.00 35.00 289 SER A O 1
ATOM 2229 N N . LEU A 1 290 ? -43.251 -22.622 53.987 1.00 36.00 290 LEU A N 1
ATOM 2230 C CA . LEU A 1 290 ? -43.724 -21.973 52.757 1.00 36.00 290 LEU A CA 1
ATOM 2231 C C . LEU A 1 290 ? -43.594 -20.447 52.900 1.00 36.00 290 LEU A C 1
ATOM 2233 O O . LEU A 1 290 ? -43.924 -19.909 53.955 1.00 36.00 290 LEU A O 1
ATOM 2237 N N . GLY A 1 291 ? -43.184 -19.733 51.845 1.00 33.34 291 GLY A N 1
ATOM 2238 C CA . GLY A 1 291 ? -43.077 -18.269 51.896 1.00 33.34 291 GLY A CA 1
ATOM 2239 C C . GLY A 1 291 ? -42.959 -17.591 50.530 1.00 33.34 291 GLY A C 1
ATOM 2240 O O . GLY A 1 291 ? -41.934 -17.688 49.862 1.00 33.34 291 GLY A O 1
ATOM 2241 N N . LEU A 1 292 ? -43.996 -16.850 50.128 1.00 40.66 292 LEU A N 1
ATOM 2242 C CA . LEU A 1 292 ? -43.968 -15.979 48.948 1.00 40.66 292 LEU A CA 1
ATOM 2243 C C . LEU A 1 292 ? -43.288 -14.643 49.283 1.00 40.66 292 LEU A C 1
ATOM 2245 O O . LEU A 1 292 ? -43.809 -13.895 50.105 1.00 40.66 292 LEU A O 1
ATOM 2249 N N . SER A 1 293 ? -42.229 -14.254 48.561 1.00 36.25 293 SER A N 1
ATOM 2250 C CA . SER A 1 293 ? -41.955 -12.824 48.329 1.00 36.25 293 SER A CA 1
ATOM 2251 C C . SER A 1 293 ? -41.059 -12.532 47.112 1.00 36.25 293 SER A C 1
ATOM 2253 O O . SER A 1 293 ? -39.971 -13.071 46.951 1.00 36.25 293 SER A O 1
ATOM 2255 N N . LYS A 1 294 ? -41.562 -11.635 46.253 1.00 42.53 294 LYS A N 1
ATOM 2256 C CA . LYS A 1 294 ? -40.876 -10.774 45.264 1.00 42.53 294 LYS A CA 1
ATOM 2257 C C . LYS A 1 294 ? -39.413 -11.116 44.906 1.00 42.53 294 LYS A C 1
ATOM 2259 O O . LYS A 1 294 ? -38.479 -10.451 45.354 1.00 42.53 294 LYS A O 1
ATOM 2264 N N . GLY A 1 295 ? -39.239 -12.015 43.935 1.00 33.44 295 GLY A N 1
ATOM 2265 C CA . GLY A 1 295 ? -37.990 -12.168 43.181 1.00 33.44 295 GLY A CA 1
ATOM 2266 C C . GLY A 1 295 ? -37.669 -10.933 42.327 1.00 33.44 295 GLY A C 1
ATOM 2267 O O . GLY A 1 295 ? -37.975 -10.887 41.136 1.00 33.44 295 GLY A O 1
ATOM 2268 N N . ARG A 1 296 ? -37.042 -9.919 42.934 1.00 41.16 296 ARG A N 1
ATOM 2269 C CA . ARG A 1 296 ? -36.419 -8.779 42.241 1.00 41.16 296 ARG A CA 1
ATOM 2270 C C . ARG A 1 296 ? -35.361 -9.338 41.284 1.00 41.16 296 ARG A C 1
ATOM 2272 O O . ARG A 1 296 ? -34.340 -9.820 41.764 1.00 41.16 296 ARG A O 1
ATOM 2279 N N . LYS A 1 297 ? -35.610 -9.307 39.963 1.00 39.97 297 LYS A N 1
ATOM 2280 C CA . LYS A 1 297 ? -34.682 -9.856 38.951 1.00 39.97 297 LYS A CA 1
ATOM 2281 C C . LYS A 1 297 ? -33.271 -9.337 39.225 1.00 39.97 297 LYS A C 1
ATOM 2283 O O . LYS A 1 297 ? -33.041 -8.128 39.153 1.00 39.97 297 LYS A O 1
ATOM 2288 N N . SER A 1 298 ? -32.361 -10.247 39.580 1.00 41.53 298 SER A N 1
ATOM 2289 C CA . SER A 1 298 ? -30.978 -9.874 39.851 1.00 41.53 298 SER A CA 1
ATOM 2290 C C . SER A 1 298 ? -30.381 -9.262 38.591 1.00 41.53 298 SER A C 1
ATOM 2292 O O . SER A 1 298 ? -30.632 -9.734 37.480 1.00 41.53 298 SER A O 1
ATOM 2294 N N . LYS A 1 299 ? -29.623 -8.181 38.764 1.00 43.53 299 LYS A N 1
ATOM 2295 C CA . LYS A 1 299 ? -28.911 -7.531 37.666 1.00 43.53 299 LYS A CA 1
ATOM 2296 C C . LYS A 1 299 ? -2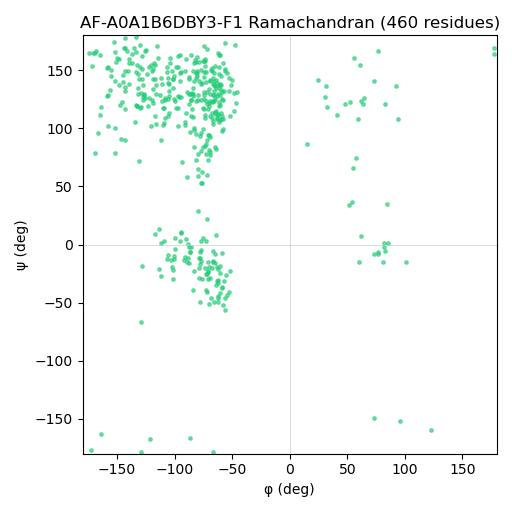7.872 -8.542 37.189 1.00 43.53 299 LYS A C 1
ATOM 2298 O O . LYS A 1 299 ? -26.992 -8.883 37.973 1.00 43.53 299 LYS A O 1
ATOM 2303 N N . GLY A 1 300 ? -28.048 -9.069 35.974 1.00 43.78 300 GLY A N 1
ATOM 2304 C CA . GLY A 1 300 ? -27.264 -10.200 35.476 1.00 43.78 300 GLY A CA 1
ATOM 2305 C C . GLY A 1 300 ? -25.775 -9.975 35.707 1.00 43.78 300 GLY A C 1
ATOM 2306 O O . GLY A 1 300 ? -25.275 -8.884 35.418 1.00 43.78 300 GLY A O 1
ATOM 2307 N N . THR A 1 301 ? -25.105 -10.979 36.279 1.00 46.22 301 THR A N 1
ATOM 2308 C CA . THR A 1 301 ? -23.663 -10.957 36.519 1.00 46.22 301 THR A CA 1
ATOM 2309 C C . THR A 1 301 ? -22.989 -10.609 35.202 1.00 46.22 301 THR A C 1
ATOM 2311 O O . THR A 1 301 ? -23.070 -11.388 34.255 1.00 46.22 301 THR A O 1
ATOM 2314 N N . LYS A 1 302 ? -22.396 -9.412 35.107 1.00 49.16 302 LYS A N 1
ATOM 2315 C CA . LYS A 1 302 ? -21.582 -9.077 33.941 1.00 49.16 302 LYS A CA 1
ATOM 2316 C C . LYS A 1 302 ? -20.437 -10.070 33.916 1.00 49.16 302 LYS A C 1
ATOM 2318 O O . LYS A 1 302 ? -19.706 -10.158 34.901 1.00 49.16 302 LYS A O 1
ATOM 2323 N N . ASP A 1 303 ? -20.315 -10.793 32.814 1.00 52.59 303 ASP A N 1
ATOM 2324 C CA . ASP A 1 303 ? -19.177 -11.664 32.607 1.00 52.59 303 ASP A CA 1
ATOM 2325 C C . ASP A 1 303 ? -17.921 -10.787 32.535 1.00 52.59 303 ASP A C 1
ATOM 2327 O O . ASP A 1 303 ? -17.811 -9.912 31.675 1.00 52.59 303 ASP A O 1
ATOM 2331 N N . LEU A 1 304 ? -17.032 -10.943 33.516 1.00 58.25 304 LEU A N 1
ATOM 2332 C CA . LEU A 1 304 ? -15.808 -10.147 33.617 1.00 58.25 304 LEU A CA 1
ATOM 2333 C C . LEU A 1 304 ? -14.729 -10.634 32.641 1.00 58.25 304 LEU A C 1
ATOM 2335 O O . LEU A 1 304 ? -13.711 -9.961 32.503 1.00 58.25 304 LEU A O 1
ATOM 2339 N N . SER A 1 305 ? -14.966 -11.751 31.942 1.00 70.50 305 SER A N 1
ATOM 2340 C CA . SER A 1 305 ? -14.111 -12.202 30.845 1.00 70.50 305 SER A CA 1
ATOM 2341 C C . SER A 1 305 ? -14.234 -11.332 29.588 1.00 70.50 305 SER A C 1
ATOM 2343 O O . SER A 1 305 ? -13.296 -11.294 28.799 1.00 70.50 305 SER A O 1
ATOM 2345 N N . GLU A 1 306 ? -15.341 -10.604 29.382 1.00 80.88 306 GLU A N 1
ATOM 2346 C CA . GLU A 1 306 ? -15.556 -9.829 28.151 1.00 80.88 306 GLU A CA 1
ATOM 2347 C C . GLU A 1 306 ? -15.261 -8.331 28.308 1.00 80.88 306 GLU A C 1
ATOM 2349 O O . GLU A 1 306 ? -15.897 -7.623 29.097 1.00 80.88 306 GLU A O 1
ATOM 2354 N N . PHE A 1 307 ? -14.382 -7.799 27.455 1.00 85.44 307 PHE A N 1
ATOM 2355 C CA . PHE A 1 307 ? -14.233 -6.355 27.254 1.00 85.44 307 PHE A CA 1
ATOM 2356 C C . PHE A 1 307 ? -14.257 -5.984 25.769 1.00 85.44 307 PHE A C 1
ATOM 2358 O O . PHE A 1 307 ? -13.955 -6.789 24.899 1.00 85.44 307 PHE A O 1
ATOM 2365 N N . ASN A 1 308 ? -14.679 -4.758 25.459 1.00 88.00 308 ASN A N 1
ATOM 2366 C CA . ASN A 1 308 ? -14.735 -4.246 24.088 1.00 88.00 308 ASN A CA 1
ATOM 2367 C C . ASN A 1 308 ? -13.578 -3.267 23.858 1.00 88.00 308 ASN A C 1
ATOM 2369 O O . ASN A 1 308 ? -13.363 -2.363 24.671 1.00 88.00 308 ASN A O 1
ATOM 2373 N N . VAL A 1 309 ? -12.857 -3.423 22.748 1.00 91.88 309 VAL A N 1
ATOM 2374 C CA . VAL A 1 309 ? -11.790 -2.510 22.316 1.00 91.88 309 VAL A CA 1
ATOM 2375 C C . VAL A 1 309 ? -12.191 -1.766 21.048 1.00 91.88 309 VAL A C 1
ATOM 2377 O O . VAL A 1 309 ? -12.818 -2.333 20.159 1.00 91.88 309 VAL A O 1
ATOM 2380 N N . LYS A 1 310 ? -11.791 -0.493 20.957 1.00 94.12 310 LYS A N 1
ATOM 2381 C CA . LYS A 1 310 ? -11.952 0.337 19.759 1.00 94.12 310 LYS A CA 1
ATOM 2382 C C . LYS A 1 310 ? -10.609 0.506 19.061 1.00 94.12 310 LYS A C 1
ATOM 2384 O O . LYS A 1 310 ? -9.728 1.194 19.578 1.00 94.12 310 LYS A O 1
ATOM 2389 N N . ILE A 1 311 ? -10.481 -0.108 17.895 1.00 97.00 311 ILE A N 1
ATOM 2390 C CA . ILE A 1 311 ? -9.392 0.105 16.938 1.00 97.00 311 ILE A CA 1
ATOM 2391 C C . ILE A 1 311 ? -9.905 1.104 15.888 1.00 97.00 311 ILE A C 1
ATOM 2393 O O . ILE A 1 311 ? -11.112 1.164 15.640 1.00 97.00 311 ILE A O 1
ATOM 2397 N N . PHE A 1 312 ? -9.030 1.889 15.255 1.00 97.94 312 PHE A N 1
ATOM 2398 C CA . PHE A 1 312 ? -9.406 2.620 14.037 1.00 97.94 312 PHE A CA 1
ATOM 2399 C C . PHE A 1 312 ? -8.598 2.142 12.832 1.00 97.94 312 PHE A C 1
ATOM 2401 O O . PHE A 1 312 ? -7.370 2.086 12.906 1.00 97.94 312 PHE A O 1
ATOM 2408 N N . ILE A 1 313 ? -9.294 1.818 11.739 1.00 98.31 313 ILE A N 1
ATOM 2409 C CA . ILE A 1 313 ? -8.730 1.263 10.501 1.00 98.31 313 ILE A CA 1
ATOM 2410 C C . ILE A 1 313 ? -9.010 2.209 9.327 1.00 98.31 313 ILE A C 1
ATOM 2412 O O . ILE A 1 313 ? -10.137 2.670 9.153 1.00 98.31 313 ILE A O 1
ATOM 2416 N N . GLY A 1 314 ? -8.009 2.481 8.494 1.00 98.12 314 GLY A N 1
ATOM 2417 C CA . GLY A 1 314 ? -8.172 3.167 7.208 1.00 98.12 314 GLY A CA 1
ATOM 2418 C C . GLY A 1 314 ? -7.536 2.363 6.086 1.00 98.12 314 GLY A C 1
ATOM 2419 O O . GLY A 1 314 ? -6.438 1.840 6.257 1.00 98.12 314 GLY A O 1
ATOM 2420 N N . VAL A 1 315 ? -8.225 2.266 4.953 1.00 98.50 315 VAL A N 1
ATOM 2421 C CA . VAL A 1 315 ? -7.804 1.486 3.782 1.00 98.50 315 VAL A CA 1
ATOM 2422 C C . VAL A 1 315 ? -7.683 2.452 2.606 1.00 98.50 315 VAL A C 1
ATOM 2424 O O . VAL A 1 315 ? -8.696 2.911 2.075 1.00 98.50 315 VAL A O 1
ATOM 2427 N N . GLU A 1 316 ? -6.444 2.836 2.286 1.00 98.56 316 GLU A N 1
ATOM 2428 C CA . GLU A 1 316 ? -6.112 4.024 1.496 1.00 98.56 316 GLU A CA 1
ATOM 2429 C C . GLU A 1 316 ? -5.675 3.705 0.064 1.00 98.56 316 GLU A C 1
ATOM 2431 O O . GLU A 1 316 ? -4.675 3.020 -0.178 1.00 98.56 316 GLU A O 1
ATOM 2436 N N . TYR A 1 317 ? -6.363 4.336 -0.879 1.00 98.56 317 TYR A N 1
ATOM 2437 C CA . TYR A 1 317 ? -6.082 4.288 -2.304 1.00 98.56 317 TYR A CA 1
ATOM 2438 C C . TYR A 1 317 ? -5.352 5.555 -2.756 1.00 98.56 317 TYR A C 1
ATOM 2440 O O . TYR A 1 317 ? -5.683 6.650 -2.307 1.00 98.56 317 TYR A O 1
ATOM 2448 N N . GLU A 1 318 ? -4.395 5.421 -3.674 1.00 98.19 318 GLU A N 1
ATOM 2449 C CA . GLU A 1 318 ? -3.605 6.503 -4.278 1.00 98.19 318 GLU A CA 1
ATOM 2450 C C . GLU A 1 318 ? -3.682 6.381 -5.811 1.00 98.19 318 GLU A C 1
ATOM 2452 O O . GLU A 1 318 ? -3.433 5.310 -6.366 1.00 98.19 318 GLU A O 1
ATOM 2457 N N . CYS A 1 319 ? -4.068 7.449 -6.516 1.00 96.88 319 CYS A N 1
ATOM 2458 C CA . CYS A 1 319 ? -4.116 7.458 -7.987 1.00 96.88 319 CYS A CA 1
ATOM 2459 C C . CYS A 1 319 ? -2.836 8.050 -8.614 1.00 96.88 319 CYS A C 1
ATOM 2461 O O . CYS A 1 319 ? -2.140 8.809 -7.944 1.00 96.88 319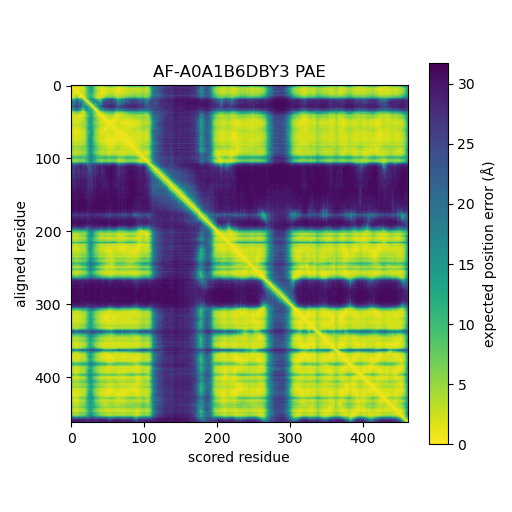 CYS A O 1
ATOM 2463 N N . PRO A 1 320 ? -2.562 7.828 -9.918 1.00 95.88 320 PRO A N 1
ATOM 2464 C CA . PRO A 1 320 ? -1.395 8.378 -10.626 1.00 95.88 320 PRO A CA 1
ATOM 2465 C C . PRO A 1 320 ? -1.183 9.903 -10.515 1.00 95.88 320 PRO A C 1
ATOM 2467 O O . PRO A 1 320 ? -0.065 10.386 -10.688 1.00 95.88 320 PRO A O 1
ATOM 2470 N N . ARG A 1 321 ? -2.248 10.667 -10.222 1.00 95.56 321 ARG A N 1
ATOM 2471 C CA . ARG A 1 321 ? -2.221 12.125 -9.982 1.00 95.56 321 ARG A CA 1
ATOM 2472 C C . ARG A 1 321 ? -1.957 12.521 -8.520 1.00 95.56 321 ARG A C 1
ATOM 2474 O O . ARG A 1 321 ? -1.981 13.708 -8.216 1.00 95.56 321 ARG A O 1
ATOM 2481 N N . GLY A 1 322 ? -1.765 11.567 -7.612 1.00 96.06 322 GLY A N 1
ATOM 2482 C CA . GLY A 1 322 ? -1.545 11.814 -6.186 1.00 96.06 322 GLY A CA 1
ATOM 2483 C C . GLY A 1 322 ? -2.807 12.054 -5.355 1.00 96.06 322 GLY A C 1
ATOM 2484 O O . GLY A 1 322 ? -2.693 12.182 -4.140 1.00 96.06 322 GLY A O 1
ATOM 2485 N N . HIS A 1 323 ? -4.014 12.082 -5.935 1.00 96.31 323 HIS A N 1
ATOM 2486 C CA . HIS A 1 323 ? -5.225 12.102 -5.106 1.00 96.31 323 HIS A CA 1
ATOM 2487 C C . HIS A 1 323 ? -5.340 10.788 -4.326 1.00 96.31 323 HIS A C 1
ATOM 2489 O O . HIS A 1 323 ? -5.229 9.708 -4.922 1.00 96.31 323 HIS A O 1
ATOM 2495 N N . ARG A 1 324 ? -5.600 10.897 -3.023 1.00 97.56 324 ARG A N 1
ATOM 2496 C CA . ARG A 1 324 ? -5.741 9.780 -2.086 1.00 97.56 324 ARG A CA 1
ATOM 2497 C C . ARG A 1 324 ? -7.135 9.751 -1.468 1.00 97.56 324 ARG A C 1
ATOM 2499 O O . ARG A 1 324 ? -7.761 10.798 -1.322 1.00 97.56 324 ARG A O 1
ATOM 2506 N N . PHE A 1 325 ? -7.636 8.579 -1.098 1.00 97.50 325 PHE A N 1
ATOM 2507 C CA . PHE A 1 325 ? -8.931 8.442 -0.420 1.00 97.50 325 PHE A CA 1
ATOM 2508 C C . PHE A 1 325 ? -9.031 7.127 0.353 1.00 97.50 325 PHE A C 1
ATOM 2510 O O . PHE A 1 325 ? -8.409 6.134 -0.017 1.00 97.50 325 PHE A O 1
ATOM 2517 N N . MET A 1 326 ? -9.848 7.113 1.406 1.00 97.75 326 MET A N 1
ATOM 2518 C CA . MET A 1 326 ? -10.175 5.895 2.155 1.00 97.75 326 MET A CA 1
ATOM 2519 C C . MET A 1 326 ? -11.429 5.221 1.580 1.00 97.75 326 MET A C 1
ATOM 2521 O O . MET A 1 326 ? -12.344 5.909 1.117 1.00 97.75 326 MET A O 1
ATOM 2525 N N . CYS A 1 327 ? -11.524 3.894 1.673 1.00 97.69 327 CYS A N 1
ATOM 2526 C CA . CYS A 1 327 ? -12.769 3.147 1.439 1.00 97.69 327 CYS A CA 1
ATOM 2527 C C . CYS A 1 327 ? -13.382 2.628 2.751 1.00 97.69 327 CYS A C 1
ATOM 2529 O O . CYS A 1 327 ? -12.664 2.328 3.703 1.00 97.69 327 CYS A O 1
ATOM 2531 N N . SER A 1 328 ? -14.717 2.530 2.800 1.00 97.06 328 SER A N 1
ATOM 2532 C CA . SER A 1 328 ? -15.493 1.982 3.929 1.00 97.06 328 SER A CA 1
ATOM 2533 C C . SER A 1 328 ? -16.146 0.627 3.643 1.00 97.06 328 SER A C 1
ATOM 2535 O O . SER A 1 328 ? -16.908 0.112 4.464 1.00 97.06 328 SER A O 1
ATOM 2537 N N . ALA A 1 329 ? -15.893 0.073 2.458 1.00 97.12 329 ALA A N 1
ATOM 2538 C CA . ALA A 1 329 ? -16.214 -1.286 2.035 1.00 97.12 329 ALA A CA 1
ATOM 2539 C C . ALA A 1 329 ? -15.479 -1.593 0.710 1.00 97.12 329 ALA A C 1
ATOM 2541 O O . ALA A 1 329 ? -15.038 -0.641 0.056 1.00 97.12 329 ALA A O 1
ATOM 2542 N N . PRO A 1 330 ? -15.403 -2.864 0.266 1.00 96.69 330 PRO A N 1
ATOM 2543 C CA . PRO A 1 330 ? -14.814 -3.231 -1.027 1.00 96.69 330 PRO A CA 1
ATOM 2544 C C . PRO A 1 330 ? -15.438 -2.509 -2.235 1.00 96.69 330 PRO A C 1
ATOM 2546 O O . PRO A 1 330 ? -14.780 -2.311 -3.249 1.00 96.69 330 PRO A O 1
ATOM 2549 N N . ASP A 1 331 ? -16.698 -2.086 -2.120 1.00 95.50 331 ASP A N 1
ATOM 2550 C CA . ASP A 1 331 ? -17.496 -1.420 -3.153 1.00 95.50 331 ASP A CA 1
ATOM 2551 C C . ASP A 1 331 ? -17.571 0.115 -3.010 1.00 95.50 331 ASP A C 1
ATOM 2553 O O . ASP A 1 331 ? -18.185 0.783 -3.845 1.00 95.50 331 ASP A O 1
ATOM 2557 N N . ARG A 1 332 ? -17.002 0.709 -1.947 1.00 95.69 332 ARG A N 1
ATOM 2558 C CA . ARG A 1 332 ? -17.440 2.039 -1.484 1.00 95.69 332 ARG A CA 1
ATOM 2559 C C . ARG A 1 332 ? -16.342 2.905 -0.863 1.00 95.69 332 ARG A C 1
ATOM 2561 O O . ARG A 1 332 ? -15.826 2.614 0.214 1.00 95.69 332 ARG A O 1
ATOM 2568 N N . VAL A 1 333 ? -16.112 4.067 -1.479 1.00 95.94 333 VAL A N 1
ATOM 2569 C CA . VAL A 1 333 ? -15.337 5.188 -0.914 1.00 95.94 333 VAL A CA 1
ATOM 2570 C C . VAL A 1 333 ? -15.980 5.689 0.385 1.00 95.94 333 VAL A C 1
ATOM 2572 O O . VAL A 1 333 ? -17.185 5.951 0.415 1.00 95.94 333 VAL A O 1
ATOM 2575 N N . LEU A 1 334 ? -15.175 5.892 1.430 1.00 95.50 334 LEU A N 1
ATOM 2576 C CA . LEU A 1 334 ? -15.612 6.510 2.680 1.00 95.50 334 LEU A CA 1
ATOM 2577 C C . LEU A 1 334 ? -15.991 7.976 2.431 1.00 95.50 334 LEU A C 1
ATOM 2579 O O . LEU A 1 334 ? -15.208 8.751 1.883 1.00 95.50 334 LEU A O 1
ATOM 2583 N N . LYS A 1 335 ? -17.190 8.361 2.871 1.00 90.75 335 LYS A N 1
ATOM 2584 C CA . LYS A 1 335 ? -17.669 9.746 2.865 1.00 90.75 335 LYS A CA 1
ATOM 2585 C C . LYS A 1 335 ? -18.282 10.068 4.222 1.00 90.75 335 LYS A C 1
ATOM 2587 O O . LYS A 1 335 ? -19.251 9.426 4.627 1.00 90.75 335 LYS A O 1
ATOM 2592 N N . THR A 1 336 ? -17.734 11.051 4.927 1.00 85.19 336 THR A N 1
ATOM 2593 C CA . THR A 1 336 ? -18.339 11.562 6.159 1.00 85.19 336 THR A CA 1
ATOM 2594 C C . THR A 1 336 ? -19.573 12.416 5.880 1.00 85.19 336 THR A C 1
ATOM 2596 O O . THR A 1 336 ? -19.771 12.959 4.792 1.00 85.19 336 THR A O 1
ATOM 2599 N N . SER A 1 337 ? -20.431 12.530 6.894 1.00 73.19 337 SER A N 1
ATOM 2600 C CA . SER A 1 337 ? -21.466 13.565 6.945 1.00 73.19 337 SER A CA 1
ATOM 2601 C C . SER A 1 337 ? -20.826 14.959 6.872 1.00 73.19 337 SER A C 1
ATOM 2603 O O . SER A 1 337 ? -19.697 15.136 7.322 1.00 73.19 337 SER A O 1
ATOM 2605 N N . GLY A 1 338 ? -21.568 15.984 6.431 1.00 66.25 338 GLY A N 1
ATOM 2606 C CA . GLY A 1 338 ? -21.107 17.388 6.457 1.00 66.25 338 GLY A CA 1
ATOM 2607 C C . GLY A 1 338 ? -20.755 17.928 7.857 1.00 66.25 338 GLY A C 1
ATOM 2608 O O . GLY A 1 338 ? -20.216 19.019 7.985 1.00 66.25 338 GLY A O 1
ATOM 2609 N N . THR A 1 339 ? -21.034 17.147 8.903 1.00 68.31 339 THR A N 1
ATOM 2610 C CA . THR A 1 339 ? -20.648 17.361 10.306 1.00 68.31 339 THR A CA 1
ATOM 2611 C C . THR A 1 339 ? -19.351 16.640 10.715 1.00 68.31 339 THR A C 1
ATOM 2613 O O . THR A 1 339 ? -19.075 16.526 11.904 1.00 68.31 339 THR A O 1
ATOM 2616 N N . GLY A 1 340 ? -18.595 16.067 9.771 1.00 73.62 340 GLY A N 1
ATOM 2617 C CA . GLY A 1 340 ? -17.397 15.251 10.035 1.00 73.62 340 GLY A CA 1
ATOM 2618 C C . GLY A 1 340 ? -17.681 13.824 10.526 1.00 73.62 340 GLY A C 1
ATOM 2619 O O . GLY A 1 340 ? -16.775 13.002 10.595 1.00 73.62 340 GLY A O 1
ATOM 2620 N N . LEU A 1 341 ? -18.938 13.481 10.826 1.00 79.19 341 LEU A N 1
ATOM 2621 C CA . LEU A 1 341 ? -19.283 12.182 11.405 1.00 79.19 341 LEU A CA 1
ATOM 2622 C C . LEU A 1 341 ? -19.118 11.023 10.403 1.00 79.19 341 LEU A C 1
ATOM 2624 O O . LEU A 1 341 ? -19.799 10.974 9.372 1.00 79.19 341 LEU A O 1
ATOM 2628 N N . VAL A 1 342 ? -18.276 10.052 10.766 1.00 86.62 342 VAL A N 1
ATOM 2629 C CA . VAL A 1 342 ? -18.214 8.710 10.165 1.00 86.62 342 VAL A CA 1
ATOM 2630 C C . VAL A 1 342 ? -19.414 7.891 10.657 1.00 86.62 342 VAL A C 1
ATOM 2632 O O . VAL A 1 342 ? -19.621 7.769 11.862 1.00 86.62 342 VAL A O 1
ATOM 2635 N N . LYS A 1 343 ? -20.205 7.331 9.732 1.00 87.06 343 LYS A N 1
ATOM 2636 C CA . LYS A 1 343 ? -21.335 6.428 10.050 1.00 87.06 343 LYS A CA 1
ATOM 2637 C C . LYS A 1 343 ? -21.024 4.944 9.829 1.00 87.06 343 LYS A C 1
ATOM 2639 O O . LYS A 1 343 ? -21.734 4.096 10.355 1.00 87.06 343 LYS A O 1
ATOM 2644 N N . ASP A 1 344 ? -19.999 4.647 9.035 1.00 92.44 344 ASP A N 1
ATOM 2645 C CA . ASP A 1 344 ? -19.548 3.285 8.754 1.00 92.44 344 ASP A CA 1
ATOM 2646 C C . ASP A 1 344 ? -18.644 2.746 9.873 1.00 92.44 344 ASP A C 1
ATOM 2648 O O . ASP A 1 344 ? -18.014 3.515 10.598 1.00 92.44 344 ASP A O 1
ATOM 2652 N N . ASN A 1 345 ? -18.546 1.420 9.988 1.00 94.62 345 ASN A N 1
ATOM 2653 C CA . ASN A 1 345 ? -17.630 0.736 10.901 1.00 94.62 345 ASN A CA 1
ATOM 2654 C C . ASN A 1 345 ? -16.580 -0.087 10.130 1.00 94.62 345 ASN A C 1
ATOM 2656 O O . ASN A 1 345 ? -16.657 -0.240 8.910 1.00 94.62 345 ASN A O 1
ATOM 2660 N N . GLY A 1 346 ? -15.578 -0.598 10.846 1.00 95.62 346 GLY A N 1
ATOM 2661 C CA . GLY A 1 346 ? -14.465 -1.347 10.261 1.00 95.62 346 GLY A CA 1
ATOM 2662 C C . GLY A 1 346 ? -14.819 -2.743 9.736 1.00 95.62 346 GLY A C 1
ATOM 2663 O O . GLY A 1 346 ? -14.047 -3.297 8.961 1.00 95.62 346 GLY A O 1
ATOM 2664 N N . ASN A 1 347 ? -15.976 -3.312 10.098 1.00 95.75 347 ASN A N 1
ATOM 2665 C CA . ASN A 1 347 ? -16.274 -4.737 9.891 1.00 95.75 347 ASN A CA 1
ATOM 2666 C C . ASN A 1 347 ? -16.192 -5.156 8.412 1.00 95.75 347 ASN A C 1
ATOM 2668 O O . ASN A 1 347 ? -15.696 -6.236 8.101 1.00 95.75 347 ASN A O 1
ATOM 2672 N N . LYS A 1 348 ? -16.624 -4.285 7.489 1.00 96.50 348 LYS A N 1
ATOM 2673 C CA . LYS A 1 348 ? -16.543 -4.539 6.041 1.00 96.50 348 LYS A CA 1
ATOM 2674 C C . LYS A 1 348 ? -15.123 -4.490 5.466 1.00 96.50 348 LYS A C 1
ATOM 2676 O O . LYS A 1 348 ? -14.914 -5.052 4.400 1.00 96.50 348 LYS A O 1
ATOM 2681 N N . VAL A 1 349 ? -14.174 -3.811 6.116 1.00 96.81 349 VAL A N 1
ATOM 2682 C CA . VAL A 1 349 ? -12.779 -3.718 5.636 1.00 96.81 349 VAL A CA 1
ATOM 2683 C C . VAL A 1 349 ? -11.829 -4.675 6.357 1.00 96.81 349 VAL A C 1
ATOM 2685 O O . VAL A 1 349 ? -10.704 -4.860 5.903 1.00 96.81 349 VAL A O 1
ATOM 2688 N N . THR A 1 350 ? -12.267 -5.280 7.467 1.00 96.44 350 THR A N 1
ATOM 2689 C CA . THR A 1 350 ? -11.518 -6.319 8.192 1.00 96.44 350 THR A CA 1
ATOM 2690 C C . THR A 1 350 ? -12.023 -7.734 7.908 1.00 96.44 350 THR A C 1
ATOM 2692 O O . THR A 1 350 ? -11.227 -8.667 7.936 1.00 96.44 350 THR A O 1
ATOM 2695 N N . GLY A 1 351 ? -13.317 -7.899 7.604 1.00 96.00 351 GLY A N 1
ATOM 2696 C CA . GLY A 1 351 ? -13.959 -9.191 7.332 1.00 96.00 351 GLY A CA 1
ATOM 2697 C C . GLY A 1 351 ? -14.156 -9.549 5.853 1.00 96.00 351 GLY A C 1
ATOM 2698 O O . GLY A 1 351 ? -14.803 -10.554 5.567 1.00 96.00 351 GLY A O 1
ATOM 2699 N N . CYS A 1 352 ? -13.650 -8.755 4.905 1.00 96.69 352 CYS A N 1
ATOM 2700 C CA . CYS A 1 352 ? -13.787 -9.002 3.463 1.00 96.69 352 CYS A CA 1
ATOM 2701 C C . CYS A 1 352 ? -12.471 -8.743 2.720 1.00 96.69 352 CYS A C 1
ATOM 2703 O O . CYS A 1 352 ? -11.642 -7.959 3.178 1.00 96.69 352 CYS A O 1
ATOM 2705 N N . ASP A 1 353 ? -12.312 -9.369 1.550 1.00 98.00 353 ASP A N 1
ATOM 2706 C CA . ASP A 1 353 ? -11.259 -9.007 0.599 1.00 98.00 353 ASP A CA 1
ATOM 2707 C C . ASP A 1 353 ? -11.473 -7.555 0.135 1.00 98.00 353 ASP A C 1
ATOM 2709 O O . ASP A 1 353 ? -12.571 -7.191 -0.293 1.00 98.00 353 ASP A O 1
ATOM 2713 N N . MET A 1 354 ? -10.431 -6.727 0.201 1.00 98.31 354 MET A N 1
ATOM 2714 C CA . MET A 1 354 ? -10.457 -5.341 -0.279 1.00 98.31 354 MET A CA 1
ATOM 2715 C C . MET A 1 354 ? -9.773 -5.261 -1.650 1.00 98.31 354 MET A C 1
ATOM 2717 O O . MET A 1 354 ? -8.679 -5.808 -1.801 1.00 98.31 354 MET A O 1
ATOM 2721 N N . PRO A 1 355 ? -10.341 -4.568 -2.653 1.00 98.38 355 PRO A N 1
ATOM 2722 C CA . PRO A 1 355 ? -9.731 -4.499 -3.976 1.00 98.38 355 PRO A CA 1
ATOM 2723 C C . PRO A 1 355 ? -8.374 -3.791 -3.912 1.00 98.38 355 PRO A C 1
ATOM 2725 O O . PRO A 1 355 ? -8.216 -2.788 -3.218 1.00 98.38 355 PRO A O 1
ATOM 2728 N N . LEU A 1 356 ? -7.401 -4.273 -4.679 1.00 98.62 356 LEU A N 1
ATOM 2729 C CA . LEU A 1 356 ? -6.126 -3.599 -4.924 1.00 98.62 356 LEU A CA 1
ATOM 2730 C C . LEU A 1 356 ? -6.318 -2.383 -5.840 1.00 98.62 356 LEU A C 1
ATOM 2732 O O . LEU A 1 356 ? -5.539 -1.441 -5.755 1.00 98.62 356 LEU A O 1
ATOM 2736 N N . TYR A 1 357 ? -7.360 -2.375 -6.677 1.00 98.31 357 TYR A N 1
ATOM 2737 C CA . TYR A 1 357 ? -7.625 -1.327 -7.664 1.00 98.31 357 TYR A CA 1
ATOM 2738 C C . TYR A 1 357 ? -9.037 -0.762 -7.517 1.00 98.31 357 TYR A C 1
ATOM 2740 O O . TYR A 1 357 ? -10.009 -1.512 -7.506 1.00 98.31 357 TYR A O 1
ATOM 2748 N N . PHE A 1 358 ? -9.165 0.564 -7.434 1.00 97.25 358 PHE A N 1
ATOM 2749 C CA . PHE A 1 358 ? -10.452 1.236 -7.245 1.00 97.25 358 PHE A CA 1
ATOM 2750 C C . PHE A 1 358 ? -10.561 2.512 -8.106 1.00 97.25 358 PHE A C 1
ATOM 2752 O O . PHE A 1 358 ? -9.592 3.274 -8.179 1.00 97.25 358 PHE A O 1
ATOM 2759 N N . PRO A 1 359 ? -11.708 2.808 -8.751 1.00 96.00 359 PRO A N 1
ATOM 2760 C CA . PRO A 1 359 ? -11.891 4.047 -9.512 1.00 96.00 359 PRO A CA 1
ATOM 2761 C C . PRO A 1 359 ? -11.755 5.301 -8.633 1.00 96.00 359 PRO A C 1
ATOM 2763 O O . PRO A 1 359 ? -12.527 5.517 -7.699 1.00 96.00 359 PRO A O 1
ATOM 2766 N N . CYS A 1 360 ? -10.781 6.160 -8.936 1.00 95.69 360 CYS A N 1
ATOM 2767 C CA . CYS A 1 360 ? -10.538 7.387 -8.184 1.00 95.69 360 CYS A CA 1
ATOM 2768 C C . CYS A 1 360 ? -11.730 8.355 -8.322 1.00 95.69 360 CYS A C 1
ATOM 2770 O O . CYS A 1 360 ? -12.063 8.732 -9.448 1.00 95.69 360 CYS A O 1
ATOM 2772 N N . PRO A 1 361 ? -12.332 8.835 -7.216 1.00 93.38 361 PRO A N 1
ATOM 2773 C CA . PRO A 1 361 ? -13.497 9.722 -7.234 1.00 93.38 361 PRO A CA 1
ATOM 2774 C C . PRO A 1 361 ? -13.124 11.190 -7.527 1.00 93.38 361 PRO A C 1
ATOM 2776 O O . PRO A 1 361 ? -13.779 12.114 -7.043 1.00 93.38 361 PRO A O 1
ATOM 2779 N N . CYS A 1 362 ? -12.045 11.425 -8.278 1.00 89.06 362 CYS A N 1
ATOM 2780 C CA . CYS A 1 362 ? -11.641 12.756 -8.712 1.00 89.06 362 CYS A CA 1
ATOM 2781 C C . CYS A 1 362 ? -12.478 13.223 -9.914 1.00 89.06 362 CYS A C 1
ATOM 2783 O O . CYS A 1 362 ? -13.042 12.422 -10.658 1.00 89.06 362 CYS A O 1
ATOM 2785 N N . THR A 1 363 ? -12.562 14.536 -10.117 1.00 71.81 363 THR A N 1
ATOM 2786 C CA . THR A 1 363 ? -13.364 15.153 -11.181 1.00 71.81 363 THR A CA 1
ATOM 2787 C C . THR A 1 363 ? -12.725 14.963 -12.561 1.00 71.81 363 THR A C 1
ATOM 2789 O O . THR A 1 363 ? -11.999 15.822 -13.061 1.00 71.81 363 THR A O 1
ATOM 2792 N N . ASN A 1 364 ? -12.993 13.816 -13.188 1.00 72.12 364 ASN A N 1
ATOM 2793 C CA . ASN A 1 364 ? -12.619 13.512 -14.568 1.00 72.12 364 ASN A CA 1
ATOM 2794 C C . ASN A 1 364 ? -13.719 12.693 -15.266 1.00 72.12 364 ASN A C 1
ATOM 2796 O O . ASN A 1 364 ? -14.407 11.907 -14.620 1.00 72.12 364 ASN A O 1
ATOM 2800 N N . THR A 1 365 ? -13.868 12.845 -16.584 1.00 74.88 365 THR A N 1
ATOM 2801 C CA . THR A 1 365 ? -14.885 12.125 -17.378 1.00 74.88 365 THR A CA 1
ATOM 2802 C C . THR A 1 365 ? -14.577 10.633 -17.523 1.00 74.88 3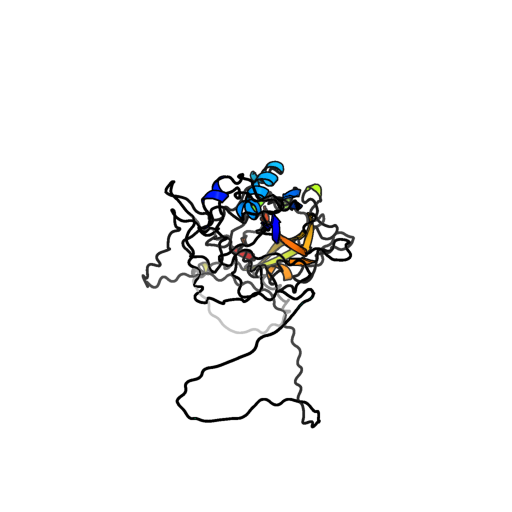65 THR A C 1
ATOM 2804 O O . THR A 1 365 ? -15.498 9.824 -17.577 1.00 74.88 365 THR A O 1
ATOM 2807 N N . LYS A 1 366 ? -13.289 10.261 -17.519 1.00 86.38 366 LYS A N 1
ATOM 2808 C CA . LYS A 1 366 ? -12.816 8.888 -17.287 1.00 86.38 366 LYS A CA 1
ATOM 2809 C C . LYS A 1 366 ? -12.113 8.837 -15.921 1.00 86.38 366 LYS A C 1
ATOM 2811 O O . LYS A 1 366 ? -11.101 9.528 -15.757 1.00 86.38 366 LYS A O 1
ATOM 2816 N N . PRO A 1 367 ? -12.599 8.065 -14.931 1.00 87.81 367 PRO A N 1
ATOM 2817 C CA . PRO A 1 367 ? -11.919 7.951 -13.645 1.00 87.81 367 PRO A CA 1
ATOM 2818 C C . PRO A 1 367 ? -10.554 7.281 -13.833 1.00 87.81 367 PRO A C 1
ATOM 2820 O O . PRO A 1 367 ? -10.427 6.298 -14.561 1.00 87.81 367 PRO A O 1
ATOM 2823 N N . LEU A 1 368 ? -9.524 7.814 -13.173 1.00 94.38 368 LEU A N 1
ATOM 2824 C CA . LEU A 1 368 ? -8.228 7.137 -13.090 1.00 94.38 368 LEU A CA 1
ATOM 2825 C C . LEU A 1 368 ? -8.332 5.971 -12.110 1.00 94.38 368 LEU A C 1
ATOM 2827 O O . LEU A 1 368 ? -8.980 6.104 -11.074 1.00 94.38 368 LEU A O 1
ATOM 2831 N N . ILE A 1 369 ? -7.649 4.865 -12.382 1.00 96.38 369 ILE A N 1
ATOM 2832 C CA . ILE A 1 369 ? -7.542 3.778 -11.409 1.00 96.38 369 ILE A CA 1
ATOM 2833 C C . ILE A 1 369 ? -6.567 4.191 -10.307 1.00 96.38 369 ILE A C 1
ATOM 2835 O O . ILE A 1 369 ? -5.468 4.672 -10.581 1.00 96.38 369 ILE A O 1
ATOM 2839 N N . ALA A 1 370 ? -7.004 4.056 -9.059 1.00 97.75 370 ALA A N 1
ATOM 2840 C CA . ALA A 1 370 ? -6.178 4.195 -7.873 1.00 97.75 370 ALA A CA 1
ATOM 2841 C C . ALA A 1 370 ? -5.803 2.813 -7.342 1.00 97.75 370 ALA A C 1
ATOM 2843 O O . ALA A 1 370 ? -6.613 1.888 -7.402 1.00 97.75 370 ALA A O 1
ATOM 2844 N N . GLN A 1 371 ? -4.596 2.686 -6.803 1.00 98.44 371 GLN A N 1
ATOM 2845 C CA . GLN A 1 371 ? -4.112 1.458 -6.183 1.00 98.44 371 GLN A CA 1
ATOM 2846 C C . GLN A 1 371 ? -4.205 1.569 -4.662 1.00 98.44 371 GLN A C 1
ATOM 2848 O O . GLN A 1 371 ? -3.947 2.638 -4.109 1.00 98.44 371 GLN A O 1
ATOM 2853 N N . LEU A 1 372 ? -4.555 0.479 -3.982 1.00 98.81 372 LEU A N 1
ATOM 2854 C CA . LEU A 1 372 ? -4.454 0.360 -2.532 1.00 98.81 372 LEU A CA 1
ATOM 2855 C C . LEU A 1 372 ? -2.977 0.458 -2.135 1.00 98.81 372 LEU A C 1
ATOM 2857 O O . LEU A 1 372 ? -2.202 -0.463 -2.384 1.00 98.81 372 LEU A O 1
ATOM 2861 N N . MET A 1 373 ? -2.588 1.575 -1.521 1.00 98.56 373 MET A N 1
ATOM 2862 C CA . MET A 1 373 ? -1.188 1.859 -1.200 1.00 98.56 373 MET A CA 1
ATOM 2863 C C . MET A 1 373 ? -0.889 1.852 0.294 1.00 98.56 373 MET A C 1
ATOM 2865 O O . MET A 1 373 ? 0.259 1.581 0.655 1.00 98.56 373 MET A O 1
ATOM 2869 N N . ARG A 1 374 ? -1.858 2.150 1.174 1.00 98.62 374 ARG A N 1
ATOM 2870 C CA . ARG A 1 374 ? -1.621 2.183 2.631 1.00 98.62 374 ARG A CA 1
ATOM 2871 C C . ARG A 1 374 ? -2.778 1.606 3.440 1.00 98.62 374 ARG A C 1
ATOM 2873 O O . ARG A 1 374 ? -3.942 1.734 3.070 1.00 98.62 374 ARG A O 1
ATOM 2880 N N . VAL A 1 375 ? -2.445 1.018 4.585 1.00 98.75 375 VAL A N 1
ATOM 2881 C CA . VAL A 1 375 ? -3.393 0.657 5.643 1.00 98.75 375 VAL A CA 1
ATOM 2882 C C . VAL A 1 375 ? -2.968 1.343 6.936 1.00 98.75 375 VAL A C 1
ATOM 2884 O O . VAL A 1 375 ? -1.825 1.232 7.379 1.00 98.75 375 VAL A O 1
ATOM 2887 N N . HIS A 1 376 ? -3.901 2.078 7.524 1.00 98.62 376 HIS A N 1
ATOM 2888 C CA . HIS A 1 376 ? -3.720 2.906 8.709 1.00 98.62 376 HIS A CA 1
ATOM 2889 C C . HIS A 1 376 ? -4.360 2.201 9.904 1.00 98.62 376 HIS A C 1
ATOM 2891 O O . HIS A 1 376 ? -5.528 1.823 9.821 1.00 98.62 376 HIS A O 1
ATOM 2897 N N . VAL A 1 377 ? -3.623 2.030 11.004 1.00 98.56 377 VAL A N 1
ATOM 2898 C CA . VAL A 1 377 ? -4.098 1.315 12.200 1.00 98.56 377 VAL A CA 1
ATOM 2899 C C . VAL A 1 377 ? -3.784 2.117 13.456 1.00 98.56 377 VAL A C 1
ATOM 2901 O O . VAL A 1 377 ? -2.621 2.354 13.778 1.00 98.56 377 VAL A O 1
ATOM 2904 N N . VAL A 1 378 ? -4.817 2.506 14.199 1.00 98.31 378 VAL A N 1
ATOM 2905 C CA . VAL A 1 378 ? -4.679 3.149 15.513 1.00 98.31 378 VAL A CA 1
ATOM 2906 C C . VAL A 1 378 ? -5.029 2.131 16.591 1.00 98.31 378 VAL A C 1
ATOM 2908 O O . VAL A 1 378 ? -6.178 1.691 16.683 1.00 98.31 378 VAL A O 1
ATOM 2911 N N . THR A 1 379 ? -4.036 1.741 17.388 1.00 97.25 379 THR A N 1
ATOM 2912 C CA . THR A 1 379 ? -4.160 0.690 18.404 1.00 97.25 379 THR A CA 1
ATOM 2913 C C . THR A 1 379 ? -4.746 1.234 19.717 1.00 97.25 379 THR A C 1
ATOM 2915 O O . THR A 1 379 ? -4.558 2.411 20.058 1.00 97.25 379 THR A O 1
ATOM 2918 N N . PRO A 1 380 ? -5.491 0.404 20.473 1.00 94.94 380 PRO A N 1
ATOM 2919 C CA . PRO A 1 380 ? -6.167 0.838 21.689 1.00 94.94 380 PRO A CA 1
ATOM 2920 C C . PRO A 1 380 ? -5.179 1.031 22.850 1.00 94.94 380 PRO A C 1
ATOM 2922 O O . PRO A 1 380 ? -4.016 0.632 22.787 1.00 94.94 380 PRO A O 1
ATOM 2925 N N . LYS A 1 381 ? -5.677 1.611 23.950 1.00 91.19 381 LYS A N 1
ATOM 2926 C CA . LYS A 1 381 ? -4.982 1.645 25.253 1.00 91.19 381 LYS A CA 1
ATOM 2927 C C . LYS A 1 381 ? -5.222 0.398 26.121 1.00 91.19 381 LYS A C 1
ATOM 2929 O O . LYS A 1 381 ? -4.750 0.341 27.248 1.00 91.19 381 LYS A O 1
ATOM 2934 N N . ALA A 1 382 ? -6.037 -0.537 25.637 1.00 87.00 382 ALA A N 1
ATOM 2935 C CA . ALA A 1 382 ? -6.405 -1.761 26.343 1.00 87.00 382 ALA A CA 1
ATOM 2936 C C . ALA A 1 382 ? -5.321 -2.848 26.160 1.00 87.00 382 ALA A C 1
ATOM 2938 O O . ALA A 1 382 ? -4.601 -2.780 25.161 1.00 87.00 382 ALA A O 1
ATOM 2939 N N . PRO A 1 383 ? -5.213 -3.841 27.069 1.00 83.56 383 PRO A N 1
ATOM 2940 C CA . PRO A 1 383 ? -4.116 -4.816 27.108 1.00 83.56 383 PRO A CA 1
ATOM 2941 C C . PRO A 1 383 ? -4.225 -5.910 26.023 1.00 83.56 383 PRO A C 1
ATOM 2943 O O . PRO A 1 383 ? -4.350 -7.096 26.312 1.00 83.56 383 PRO A O 1
ATOM 2946 N N . VAL A 1 384 ? -4.175 -5.509 24.753 1.00 87.75 384 VAL A N 1
ATOM 2947 C CA . VAL A 1 384 ? -4.165 -6.397 23.579 1.00 87.75 384 VAL A CA 1
ATOM 2948 C C . VAL A 1 384 ? -3.073 -6.003 22.587 1.00 87.75 384 VAL A C 1
ATOM 2950 O O . VAL A 1 384 ? -2.684 -4.835 22.512 1.00 87.75 384 VAL A O 1
ATOM 2953 N N . HIS A 1 385 ? -2.613 -6.957 21.786 1.00 88.81 385 HIS A N 1
ATOM 2954 C CA . HIS A 1 385 ? -1.865 -6.705 20.560 1.00 88.81 385 HIS A CA 1
ATOM 2955 C C . HIS A 1 385 ? -2.809 -6.764 19.360 1.00 88.81 385 HIS A C 1
ATOM 2957 O O . HIS A 1 385 ? -3.502 -7.757 19.158 1.00 88.81 385 HIS A O 1
ATOM 2963 N N . VAL A 1 386 ? -2.796 -5.721 18.531 1.00 95.94 386 VAL A N 1
ATOM 2964 C CA . VAL A 1 386 ? -3.350 -5.792 17.171 1.00 95.94 386 VAL A CA 1
ATOM 2965 C C . VAL A 1 386 ? -2.266 -6.384 16.274 1.00 95.94 386 VAL A C 1
ATOM 2967 O O . VAL A 1 386 ? -1.109 -5.972 16.382 1.00 95.94 386 VAL A O 1
ATOM 2970 N N . THR A 1 387 ? -2.606 -7.336 15.410 1.00 97.25 387 THR A N 1
ATOM 2971 C CA . THR A 1 387 ? -1.647 -8.005 14.518 1.00 97.25 387 THR A CA 1
ATOM 2972 C C . THR A 1 387 ? -1.988 -7.796 13.046 1.00 97.25 387 THR A C 1
ATOM 2974 O O . THR A 1 387 ? -3.160 -7.647 12.696 1.00 97.25 387 THR A O 1
ATOM 2977 N N . LEU A 1 388 ? -0.957 -7.767 12.189 1.00 98.31 388 LEU A N 1
ATOM 2978 C CA . LEU A 1 388 ? -1.090 -7.622 10.736 1.00 98.31 388 LEU A CA 1
ATOM 2979 C C . LEU A 1 388 ? -0.384 -8.746 9.957 1.00 98.31 388 LEU A C 1
ATOM 2981 O O . LEU A 1 388 ? 0.823 -8.939 10.100 1.00 98.31 388 LEU A O 1
ATOM 2985 N N . ASP A 1 389 ? -1.117 -9.412 9.067 1.00 97.88 389 ASP A N 1
ATOM 2986 C CA . ASP A 1 389 ? -0.630 -10.432 8.121 1.00 97.88 389 ASP A CA 1
ATOM 2987 C C . ASP A 1 389 ? -1.133 -10.130 6.686 1.00 97.88 389 ASP A C 1
ATOM 2989 O O . ASP A 1 389 ? -2.073 -10.755 6.190 1.00 97.88 389 ASP A O 1
ATOM 2993 N N . PRO A 1 390 ? -0.593 -9.088 6.023 1.00 98.12 390 PRO A N 1
ATOM 2994 C CA . PRO A 1 390 ? -1.107 -8.610 4.745 1.00 98.12 390 PRO A CA 1
ATOM 2995 C C . PRO A 1 390 ? -0.681 -9.526 3.589 1.00 98.12 390 PRO A C 1
ATOM 2997 O O . PRO A 1 390 ? 0.507 -9.743 3.337 1.00 98.12 390 PRO A O 1
ATOM 3000 N N . LYS A 1 391 ? -1.676 -10.009 2.844 1.00 98.31 391 LYS A N 1
ATOM 3001 C CA . LYS A 1 391 ? -1.540 -10.945 1.720 1.00 98.31 391 LYS A CA 1
ATOM 3002 C C . LYS A 1 391 ? -2.239 -10.370 0.494 1.00 98.31 391 LYS A C 1
ATOM 3004 O O . LYS A 1 391 ? -3.415 -10.028 0.581 1.00 98.31 391 LYS A O 1
ATOM 3009 N N . VAL A 1 392 ? -1.541 -10.223 -0.633 1.00 98.62 392 VAL A N 1
ATOM 3010 C CA . VAL A 1 392 ? -2.087 -9.544 -1.829 1.00 98.62 392 VAL A CA 1
ATOM 3011 C C . VAL A 1 392 ? -1.982 -10.421 -3.069 1.00 98.62 392 VAL A C 1
ATOM 3013 O O . VAL A 1 392 ? -0.901 -10.894 -3.405 1.00 98.62 392 VAL A O 1
ATOM 3016 N N . GLN A 1 393 ? -3.089 -10.573 -3.787 1.00 97.81 393 GLN A N 1
ATOM 3017 C CA . GLN A 1 393 ? -3.160 -11.216 -5.096 1.00 97.81 393 GLN A CA 1
ATOM 3018 C C . GLN A 1 393 ? -3.449 -10.123 -6.148 1.00 97.81 393 GLN A C 1
ATOM 3020 O O . GLN A 1 393 ? -4.579 -9.642 -6.207 1.00 97.81 393 GLN A O 1
ATOM 3025 N N . PRO A 1 394 ? -2.463 -9.657 -6.939 1.00 97.38 394 PRO A N 1
ATOM 3026 C CA . PRO A 1 394 ? -2.622 -8.464 -7.777 1.00 97.38 394 PRO A CA 1
ATOM 3027 C C . PRO A 1 394 ? -3.430 -8.6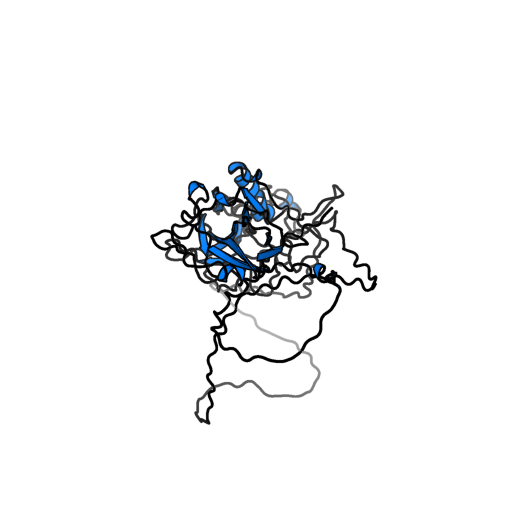57 -9.069 1.00 97.38 394 PRO A C 1
ATOM 3029 O O . PRO A 1 394 ? -3.821 -7.665 -9.674 1.00 97.38 394 PRO A O 1
ATOM 3032 N N . ALA A 1 395 ? -3.688 -9.891 -9.499 1.00 96.06 395 ALA A N 1
ATOM 3033 C CA . ALA A 1 395 ? -4.449 -10.203 -10.711 1.00 96.06 395 ALA A CA 1
ATOM 3034 C C . ALA A 1 395 ? -5.313 -11.469 -10.513 1.00 96.06 395 ALA A C 1
ATOM 3036 O O . ALA A 1 395 ? -5.109 -12.191 -9.528 1.00 96.06 395 ALA A O 1
ATOM 3037 N N . PRO A 1 396 ? -6.247 -11.795 -11.431 1.00 93.81 396 PRO A N 1
ATOM 3038 C CA . PRO A 1 396 ? -7.037 -13.020 -11.344 1.00 93.81 396 PRO A CA 1
ATOM 3039 C C . PRO A 1 396 ? -6.162 -14.279 -11.406 1.00 93.81 396 PRO A C 1
ATOM 3041 O O . PRO A 1 396 ? -5.013 -14.237 -11.844 1.00 93.81 396 PRO A O 1
ATOM 3044 N N . SER A 1 397 ? -6.709 -15.423 -10.991 1.00 88.50 397 SER A N 1
ATOM 3045 C CA . SER A 1 397 ? -6.007 -16.709 -11.114 1.00 88.50 397 SER A CA 1
ATOM 3046 C C . SER A 1 397 ? -5.689 -17.024 -12.591 1.00 88.50 397 SER A C 1
ATOM 3048 O O . SER A 1 397 ? -6.576 -16.835 -13.427 1.00 88.50 397 SER A O 1
ATOM 3050 N N . PRO A 1 398 ? -4.483 -17.522 -12.946 1.00 89.62 398 PRO A N 1
ATOM 3051 C CA . PRO A 1 398 ? -3.379 -17.920 -12.067 1.00 89.62 398 PRO A CA 1
ATOM 3052 C C . PRO A 1 398 ? -2.451 -16.750 -11.689 1.00 89.62 398 PRO A C 1
ATOM 3054 O O . PRO A 1 398 ? -1.660 -16.270 -12.500 1.00 89.62 398 PRO A O 1
ATOM 3057 N N . CYS A 1 399 ? -2.500 -16.342 -10.420 1.00 93.56 399 CYS A N 1
ATOM 3058 C CA . CYS A 1 399 ? -1.668 -15.290 -9.842 1.00 93.56 399 CYS A CA 1
ATOM 3059 C C . CYS A 1 399 ? -1.302 -15.678 -8.395 1.00 93.56 399 CYS A C 1
ATOM 3061 O O . CYS A 1 399 ? -2.196 -16.084 -7.646 1.00 93.56 399 CYS A O 1
ATOM 3063 N N . PRO A 1 400 ? -0.023 -15.589 -7.982 1.00 96.12 400 PRO A N 1
ATOM 3064 C CA . PRO A 1 400 ? 0.399 -15.947 -6.636 1.00 96.12 400 PRO A CA 1
ATOM 3065 C C . PRO A 1 400 ? -0.013 -14.890 -5.606 1.00 96.12 400 PRO A C 1
ATOM 3067 O O . PRO A 1 400 ? -0.190 -13.709 -5.912 1.00 96.12 400 PRO A O 1
ATOM 3070 N N . THR A 1 401 ? -0.098 -15.310 -4.346 1.00 97.50 401 THR A N 1
ATOM 3071 C CA . THR A 1 401 ? -0.291 -14.399 -3.213 1.00 97.50 401 THR A CA 1
ATOM 3072 C C . THR A 1 401 ? 1.061 -13.855 -2.760 1.00 97.50 401 THR A C 1
ATOM 3074 O O . THR A 1 401 ? 1.913 -14.613 -2.302 1.00 97.50 401 THR A O 1
ATOM 3077 N N . PHE A 1 402 ? 1.265 -12.547 -2.872 1.00 98.19 402 PHE A N 1
ATOM 3078 C CA . PHE A 1 402 ? 2.443 -11.837 -2.375 1.00 98.19 402 PHE A CA 1
ATOM 3079 C C . PHE A 1 402 ? 2.352 -11.608 -0.867 1.00 98.19 402 PHE A C 1
ATOM 3081 O O . PHE A 1 402 ? 1.281 -11.286 -0.343 1.00 98.19 402 PHE A O 1
ATOM 3088 N N . VAL A 1 403 ? 3.488 -11.760 -0.183 1.00 97.44 403 VAL A N 1
ATOM 3089 C CA . VAL A 1 403 ? 3.582 -11.796 1.285 1.00 97.44 403 VAL A CA 1
ATOM 3090 C C . VAL A 1 403 ? 4.742 -10.948 1.812 1.00 97.44 403 VAL A C 1
ATOM 3092 O O . VAL A 1 403 ? 5.609 -10.495 1.062 1.00 97.44 403 VAL A O 1
ATOM 3095 N N . THR A 1 404 ? 4.762 -10.734 3.125 1.00 95.81 404 THR A N 1
ATOM 3096 C CA . THR A 1 404 ? 5.780 -9.956 3.854 1.00 95.81 404 THR A CA 1
ATOM 3097 C C . THR A 1 404 ? 7.046 -10.738 4.200 1.00 95.81 404 THR A C 1
ATOM 3099 O O . THR A 1 404 ? 8.083 -10.128 4.444 1.00 95.81 404 THR A O 1
ATOM 3102 N N . GLY A 1 405 ? 6.961 -12.071 4.255 1.00 92.19 405 GLY A N 1
ATOM 3103 C CA . GLY A 1 405 ? 8.037 -12.963 4.708 1.00 92.19 405 GLY A CA 1
ATOM 3104 C C . GLY A 1 405 ? 8.143 -13.136 6.226 1.00 92.19 405 GLY A C 1
ATOM 3105 O O . GLY A 1 405 ? 8.934 -13.957 6.681 1.00 92.19 405 GLY A O 1
ATOM 3106 N N . CYS A 1 406 ? 7.349 -12.408 7.016 1.00 93.00 406 CYS A N 1
ATOM 3107 C CA . CYS A 1 406 ? 7.273 -12.599 8.465 1.00 93.00 406 CYS A CA 1
ATOM 3108 C C . CYS A 1 406 ? 6.722 -14.000 8.796 1.00 93.00 406 CYS A C 1
ATOM 3110 O O . CYS A 1 406 ? 5.732 -14.424 8.206 1.00 93.00 406 CYS A O 1
ATOM 3112 N N . GLN A 1 407 ? 7.348 -14.706 9.744 1.00 88.62 407 GLN A N 1
ATOM 3113 C CA . GLN A 1 407 ? 6.903 -16.043 10.175 1.00 88.62 407 GLN A CA 1
ATOM 3114 C C . GLN A 1 407 ? 5.661 -15.992 11.081 1.00 88.62 407 GLN A C 1
ATOM 3116 O O . GLN A 1 407 ? 4.849 -16.911 11.058 1.00 88.62 407 GLN A O 1
ATOM 3121 N N . GLU A 1 408 ? 5.495 -14.907 11.842 1.00 93.06 408 GLU A N 1
ATOM 3122 C CA . GLU A 1 408 ? 4.293 -14.606 12.626 1.00 93.06 408 GLU A CA 1
ATOM 3123 C C . GLU A 1 408 ? 3.618 -13.313 12.128 1.00 93.06 408 GLU A C 1
ATOM 3125 O O . GLU A 1 408 ? 4.311 -12.416 11.628 1.00 93.06 408 GLU A O 1
ATOM 3130 N N . PRO A 1 409 ? 2.294 -13.153 12.334 1.00 96.00 409 PRO A N 1
ATOM 3131 C CA . PRO A 1 409 ? 1.596 -11.880 12.167 1.00 96.00 409 PRO A CA 1
ATOM 3132 C C . PRO A 1 409 ? 2.248 -10.744 12.969 1.00 96.00 409 PRO A C 1
ATOM 3134 O O . PRO A 1 409 ? 2.525 -10.862 14.164 1.00 96.00 409 PRO A O 1
ATOM 3137 N N . MET A 1 410 ? 2.460 -9.603 12.316 1.00 96.56 410 MET A N 1
ATOM 3138 C CA . MET A 1 410 ? 3.216 -8.474 12.856 1.00 96.56 410 MET A CA 1
ATOM 3139 C C . MET A 1 410 ? 2.481 -7.816 14.028 1.00 96.56 410 MET A C 1
ATOM 3141 O O . MET A 1 410 ? 1.467 -7.146 13.826 1.00 96.56 410 MET A O 1
ATOM 3145 N N . ARG A 1 411 ? 2.994 -7.990 15.251 1.00 96.19 411 ARG A N 1
ATOM 3146 C CA . ARG A 1 411 ? 2.407 -7.439 16.483 1.00 96.19 411 ARG A CA 1
ATOM 3147 C C . ARG A 1 411 ? 2.670 -5.934 16.577 1.00 96.19 411 ARG A C 1
ATOM 3149 O O . ARG A 1 411 ? 3.816 -5.504 16.683 1.00 96.19 411 ARG A O 1
ATOM 3156 N N . LEU A 1 412 ? 1.610 -5.130 16.556 1.00 96.94 412 LEU A N 1
ATOM 3157 C CA . LEU A 1 412 ? 1.689 -3.678 16.709 1.00 96.94 412 LEU A CA 1
ATOM 3158 C C . LEU A 1 412 ? 1.802 -3.285 18.191 1.00 96.94 412 LEU A C 1
ATOM 3160 O O . LEU A 1 412 ? 1.225 -3.930 19.074 1.00 96.94 412 LEU A O 1
ATOM 3164 N N . SER A 1 413 ? 2.508 -2.186 18.464 1.00 95.00 413 SER A N 1
ATOM 3165 C CA . SER A 1 413 ? 2.556 -1.586 19.802 1.00 95.00 413 SER A CA 1
ATOM 3166 C C . SER A 1 413 ? 1.208 -0.971 20.199 1.00 95.00 413 SER A C 1
ATOM 3168 O O . SER A 1 413 ? 0.434 -0.516 19.353 1.00 95.00 413 SER A O 1
ATOM 3170 N N . GLN A 1 414 ? 0.920 -0.953 21.500 1.00 94.25 414 GLN A N 1
ATOM 3171 C CA . GLN A 1 414 ? -0.286 -0.342 22.066 1.00 94.25 414 GLN A CA 1
ATOM 3172 C C . GLN A 1 414 ? -0.233 1.184 22.058 1.00 94.25 414 GLN A C 1
ATOM 3174 O O . GLN A 1 414 ? 0.841 1.782 22.040 1.00 94.25 414 GLN A O 1
ATOM 3179 N N . SER A 1 415 ? -1.406 1.817 22.157 1.00 96.00 415 SER A N 1
ATOM 3180 C CA . SER A 1 415 ? -1.546 3.277 22.234 1.00 96.00 415 SER A CA 1
ATOM 3181 C C . SER A 1 415 ? -0.799 4.031 21.123 1.00 96.00 415 SER A C 1
ATOM 3183 O O . SER A 1 415 ? -0.300 5.133 21.357 1.00 96.00 415 SER A O 1
ATOM 3185 N N . ALA A 1 416 ? -0.724 3.458 19.921 1.00 97.50 416 ALA A N 1
ATOM 3186 C CA . ALA A 1 416 ? 0.099 3.924 18.808 1.00 97.50 416 ALA A CA 1
ATOM 3187 C C . ALA A 1 416 ? -0.714 4.084 17.514 1.00 97.50 416 ALA A C 1
ATOM 3189 O O . ALA A 1 416 ? -1.809 3.539 17.372 1.00 97.50 416 ALA A O 1
ATOM 3190 N N . TYR A 1 417 ? -0.175 4.833 16.556 1.00 98.12 417 TYR A N 1
ATOM 3191 C CA . TYR A 1 417 ? -0.716 4.960 15.204 1.00 98.12 417 TYR A CA 1
ATOM 3192 C C . TYR A 1 417 ? 0.317 4.414 14.214 1.00 98.12 417 TYR A C 1
ATOM 3194 O O . TYR A 1 417 ? 1.364 5.016 14.006 1.00 98.12 417 TYR A O 1
ATOM 3202 N N . TRP A 1 418 ? 0.014 3.276 13.597 1.00 98.62 418 TRP A N 1
ATOM 3203 C CA . TRP A 1 418 ? 0.832 2.602 12.594 1.00 98.62 418 TRP A CA 1
ATOM 3204 C C . TRP A 1 418 ? 0.312 2.833 11.169 1.00 98.62 418 TRP A C 1
ATOM 3206 O O . TRP A 1 418 ? -0.894 2.966 10.946 1.00 98.62 418 TRP A O 1
ATOM 3216 N N . VAL A 1 419 ? 1.225 2.837 10.195 1.00 98.62 419 VAL A N 1
ATOM 3217 C CA . VAL A 1 419 ? 0.914 2.831 8.758 1.00 98.62 419 VAL A CA 1
ATOM 3218 C C . VAL A 1 419 ? 1.714 1.729 8.072 1.00 98.62 419 VAL A C 1
ATOM 3220 O O . VAL A 1 419 ? 2.946 1.775 8.041 1.00 98.62 419 VAL A O 1
ATOM 3223 N N . LEU A 1 420 ? 1.003 0.756 7.502 1.00 98.81 420 LEU A N 1
ATOM 3224 C CA . LEU A 1 420 ? 1.532 -0.181 6.515 1.00 98.81 420 LEU A CA 1
ATOM 3225 C C . LEU A 1 420 ? 1.447 0.474 5.133 1.00 98.81 420 LEU A C 1
ATOM 3227 O O . LEU A 1 420 ? 0.378 0.925 4.735 1.00 98.81 420 LEU A O 1
ATOM 3231 N N . ARG A 1 421 ? 2.540 0.465 4.376 1.00 98.69 421 ARG A N 1
ATOM 3232 C CA . ARG A 1 421 ? 2.611 0.826 2.959 1.00 98.69 421 ARG A CA 1
ATOM 3233 C C . ARG A 1 421 ? 2.827 -0.445 2.135 1.00 98.69 421 ARG A C 1
ATOM 3235 O O . ARG A 1 421 ? 3.777 -1.195 2.376 1.00 98.69 421 ARG A O 1
ATOM 3242 N N . LEU A 1 422 ? 1.950 -0.660 1.159 1.00 98.81 422 LEU A N 1
ATOM 3243 C CA . LEU A 1 422 ? 1.947 -1.799 0.242 1.00 98.81 422 LEU A CA 1
ATOM 3244 C C . LEU A 1 422 ? 2.935 -1.587 -0.930 1.00 98.81 422 LEU A C 1
ATOM 3246 O O . LEU A 1 422 ? 3.314 -0.448 -1.225 1.00 98.81 422 LEU A O 1
ATOM 3250 N N . PRO A 1 423 ? 3.381 -2.654 -1.614 1.00 98.56 423 PRO A N 1
ATOM 3251 C CA . PRO A 1 423 ? 4.134 -2.539 -2.860 1.00 98.56 423 PRO A CA 1
ATOM 3252 C C . PRO A 1 423 ? 3.423 -1.666 -3.908 1.00 98.56 423 PRO A C 1
ATOM 3254 O O . PRO A 1 423 ? 2.200 -1.680 -4.029 1.00 98.56 423 PRO A O 1
ATOM 3257 N N . TYR A 1 424 ? 4.205 -0.903 -4.672 1.00 98.31 424 TYR A N 1
ATOM 3258 C CA . TYR A 1 424 ? 3.716 -0.087 -5.787 1.00 98.31 424 TYR A CA 1
ATOM 3259 C C . TYR A 1 424 ? 3.586 -0.920 -7.068 1.00 98.31 424 TYR A C 1
ATOM 3261 O O . TYR A 1 424 ? 2.600 -0.795 -7.786 1.00 98.31 424 TYR A O 1
ATOM 3269 N N . VAL A 1 425 ? 4.534 -1.825 -7.314 1.00 97.69 425 VAL A N 1
ATOM 3270 C CA . VAL A 1 425 ? 4.442 -2.866 -8.351 1.00 97.69 425 VAL A CA 1
ATOM 3271 C C . VAL A 1 425 ? 4.543 -4.244 -7.713 1.00 97.69 425 VAL A C 1
ATOM 3273 O O . VAL A 1 425 ? 5.168 -4.395 -6.661 1.00 97.69 425 VAL A O 1
ATOM 3276 N N . TYR A 1 426 ? 3.976 -5.251 -8.375 1.00 97.75 426 TYR A N 1
ATOM 3277 C CA . TYR A 1 426 ? 4.064 -6.651 -7.970 1.00 97.75 426 TYR A CA 1
ATOM 3278 C C . TYR A 1 426 ? 4.760 -7.448 -9.074 1.00 97.75 426 TYR A C 1
ATOM 3280 O O . TYR A 1 426 ? 4.305 -7.448 -10.218 1.00 97.75 426 TYR A O 1
ATOM 3288 N N . VAL A 1 427 ? 5.871 -8.109 -8.743 1.00 95.31 427 VAL A N 1
ATOM 3289 C CA . VAL A 1 427 ? 6.692 -8.864 -9.705 1.00 95.31 427 VAL A CA 1
ATOM 3290 C C . VAL A 1 427 ? 7.028 -10.233 -9.132 1.00 95.31 427 VAL A C 1
ATOM 3292 O O . VAL A 1 427 ? 7.655 -10.328 -8.076 1.00 95.31 427 VAL A O 1
ATOM 3295 N N . GLY A 1 428 ? 6.602 -11.283 -9.831 1.00 90.94 428 GLY A N 1
ATOM 3296 C CA . GLY A 1 428 ? 6.906 -12.681 -9.516 1.00 90.94 428 GLY A CA 1
ATOM 3297 C C . GLY A 1 428 ? 7.623 -13.370 -10.678 1.00 90.94 428 GLY A C 1
ATOM 3298 O O . GLY A 1 428 ? 8.048 -12.720 -11.629 1.00 90.94 428 GLY A O 1
ATOM 3299 N N . GLU A 1 429 ? 7.721 -14.698 -10.633 1.00 86.31 429 GLU A N 1
ATOM 3300 C CA . GLU A 1 429 ? 8.441 -15.497 -11.646 1.00 86.31 429 GLU A CA 1
ATOM 3301 C C . GLU A 1 429 ? 7.824 -15.372 -13.051 1.00 86.31 429 GLU A C 1
ATOM 3303 O O . GLU A 1 429 ? 8.523 -15.386 -14.060 1.00 86.31 429 GLU A O 1
ATOM 3308 N N . ARG A 1 430 ? 6.505 -15.150 -13.107 1.00 86.94 430 ARG A N 1
ATOM 3309 C CA . ARG A 1 430 ? 5.723 -14.898 -14.331 1.00 86.94 430 ARG A CA 1
ATOM 3310 C C . ARG A 1 430 ? 5.884 -13.467 -14.882 1.00 86.94 430 ARG A C 1
ATOM 3312 O O . ARG A 1 430 ? 5.215 -13.110 -15.847 1.00 86.94 430 ARG A O 1
ATOM 3319 N N . GLY A 1 431 ? 6.732 -12.638 -14.268 1.00 90.69 431 GLY A N 1
ATOM 3320 C CA . GLY A 1 431 ? 6.939 -11.233 -14.620 1.00 90.69 431 GLY A CA 1
ATOM 3321 C C . GLY A 1 431 ? 6.113 -10.250 -13.779 1.00 90.69 431 GLY A C 1
ATOM 3322 O O . GLY A 1 431 ? 5.813 -10.494 -12.607 1.00 90.69 431 GLY A O 1
ATOM 3323 N N . THR A 1 432 ? 5.793 -9.098 -14.376 1.00 93.88 432 THR A N 1
ATOM 3324 C CA . THR A 1 432 ? 5.150 -7.958 -13.695 1.00 93.88 432 THR A CA 1
ATOM 3325 C C . THR A 1 432 ? 3.634 -7.986 -13.844 1.00 93.88 432 THR A C 1
ATOM 3327 O O . THR A 1 432 ? 3.115 -7.999 -14.960 1.00 93.88 432 THR A O 1
ATOM 3330 N N . TYR A 1 433 ? 2.921 -7.902 -12.722 1.00 95.50 433 TYR A N 1
ATOM 3331 C CA . TYR A 1 433 ? 1.471 -7.730 -12.690 1.00 95.50 433 TYR A CA 1
ATOM 3332 C C . TYR A 1 433 ? 1.143 -6.242 -12.849 1.00 95.50 433 TYR A C 1
ATOM 3334 O O . TYR A 1 433 ? 1.259 -5.459 -11.905 1.00 95.50 433 TYR A O 1
ATOM 3342 N N . LEU A 1 434 ? 0.806 -5.846 -14.079 1.00 94.81 434 LEU A N 1
ATOM 3343 C CA . LEU A 1 434 ? 0.513 -4.456 -14.429 1.00 94.81 434 LEU A CA 1
ATOM 3344 C C . LEU A 1 434 ? -0.847 -4.003 -13.863 1.00 94.81 434 LEU A C 1
ATOM 3346 O O . LEU A 1 434 ? -1.821 -4.752 -13.964 1.00 94.81 434 LEU A O 1
ATOM 3350 N N . PRO A 1 435 ? -0.959 -2.764 -13.346 1.00 93.06 435 PRO A N 1
ATOM 3351 C CA . PRO A 1 435 ? -2.240 -2.211 -12.923 1.00 93.06 435 PRO A CA 1
ATOM 3352 C C . PRO A 1 435 ? -3.176 -1.989 -14.129 1.00 93.06 435 PRO A C 1
ATOM 3354 O O . PRO A 1 435 ? -2.717 -1.573 -15.201 1.00 93.06 435 PRO A O 1
ATOM 3357 N N . PRO A 1 436 ? -4.494 -2.216 -13.982 1.00 94.44 436 PRO A N 1
ATOM 3358 C CA . PRO A 1 436 ? -5.444 -2.030 -15.070 1.00 94.44 436 PRO A CA 1
ATOM 3359 C C . PRO A 1 436 ? -5.607 -0.545 -15.432 1.00 94.44 436 PRO A C 1
ATOM 3361 O O . PRO A 1 436 ? -5.639 0.335 -14.571 1.00 94.44 436 PRO A O 1
ATOM 3364 N N . LYS A 1 437 ? -5.736 -0.265 -16.735 1.00 90.88 437 LYS A N 1
ATOM 3365 C CA . LYS A 1 437 ? -5.881 1.099 -17.294 1.00 90.88 437 LYS A CA 1
ATOM 3366 C C . LYS A 1 437 ? -7.340 1.592 -17.336 1.00 90.88 437 LYS A C 1
ATOM 3368 O O . LYS A 1 437 ? -7.597 2.758 -17.641 1.00 90.88 437 LYS A O 1
ATOM 3373 N N . ASP A 1 438 ? -8.273 0.707 -16.995 1.00 92.19 438 ASP A N 1
ATOM 3374 C CA . ASP A 1 438 ? -9.725 0.869 -17.056 1.00 92.19 438 ASP A CA 1
ATOM 3375 C C . ASP A 1 438 ? -10.386 0.238 -15.814 1.00 92.19 438 ASP A C 1
ATOM 3377 O O . ASP A 1 438 ? -9.747 -0.582 -15.149 1.00 92.19 438 ASP A O 1
ATOM 3381 N N . PRO A 1 439 ? -11.632 0.613 -15.453 1.00 92.12 439 PRO A N 1
ATOM 3382 C CA . PRO A 1 439 ? -12.314 0.048 -14.289 1.00 92.12 439 PRO A CA 1
ATOM 3383 C C . PRO A 1 439 ? -12.501 -1.469 -14.404 1.00 92.12 439 PRO A C 1
ATOM 3385 O O . PRO A 1 439 ? -13.032 -1.962 -15.398 1.00 92.12 439 PRO A O 1
ATOM 3388 N N . VAL A 1 440 ? -12.092 -2.193 -13.363 1.00 94.00 440 VAL A N 1
ATOM 3389 C CA . VAL A 1 440 ? -12.191 -3.657 -13.253 1.00 94.00 440 VAL A CA 1
ATOM 3390 C C . VAL A 1 440 ? -13.159 -4.071 -12.136 1.00 94.00 440 VAL A C 1
ATOM 3392 O O . VAL A 1 440 ? -13.424 -3.267 -11.238 1.00 94.00 440 VAL A O 1
ATOM 3395 N N . PRO A 1 441 ? -13.673 -5.315 -12.156 1.00 94.00 441 PRO A N 1
ATOM 3396 C CA . PRO A 1 441 ? -14.368 -5.912 -11.017 1.00 94.00 441 PRO A CA 1
ATOM 3397 C C . PRO A 1 441 ? -13.529 -5.881 -9.718 1.00 94.00 441 PRO A C 1
ATOM 3399 O O . PRO A 1 441 ? -12.303 -6.005 -9.798 1.00 94.00 441 PRO A O 1
ATOM 3402 N N . PRO A 1 442 ? -14.143 -5.750 -8.520 1.00 91.06 442 PRO A N 1
ATOM 3403 C CA . PRO A 1 442 ? -13.407 -5.657 -7.249 1.00 91.06 442 PRO A CA 1
ATOM 3404 C C . PRO A 1 442 ? -12.557 -6.890 -6.896 1.00 91.06 442 PRO A C 1
ATOM 3406 O O . PRO A 1 442 ? -11.633 -6.795 -6.093 1.00 91.06 442 PRO A O 1
ATOM 3409 N N . ASP A 1 443 ? -12.858 -8.045 -7.482 1.00 93.06 443 ASP A N 1
ATOM 3410 C CA . ASP A 1 443 ? -12.141 -9.308 -7.309 1.00 93.06 443 ASP A CA 1
ATOM 3411 C C . ASP A 1 443 ? -10.947 -9.484 -8.267 1.00 93.06 443 ASP A C 1
ATOM 3413 O O . ASP A 1 443 ? -10.171 -10.423 -8.087 1.00 93.06 443 ASP A O 1
ATOM 3417 N N . TYR A 1 444 ? -10.752 -8.576 -9.237 1.00 96.62 444 TYR A N 1
ATOM 3418 C CA . TYR A 1 444 ? -9.654 -8.644 -10.214 1.00 96.62 444 TYR A CA 1
ATOM 3419 C C . TYR A 1 444 ? -8.277 -8.714 -9.547 1.00 96.62 444 TYR A C 1
ATOM 3421 O O . TYR A 1 444 ? -7.432 -9.511 -9.931 1.00 96.62 444 TYR A O 1
ATOM 3429 N N . GLY A 1 445 ? -8.044 -7.870 -8.547 1.00 97.56 445 GLY A N 1
ATOM 3430 C CA . GLY A 1 445 ? -6.826 -7.859 -7.748 1.00 97.56 445 GLY A CA 1
ATOM 3431 C C . GLY A 1 445 ? -7.180 -7.333 -6.370 1.00 97.56 445 GLY A C 1
ATOM 3432 O O . GLY A 1 445 ? -8.014 -6.433 -6.267 1.00 97.56 445 GLY A O 1
ATOM 3433 N N . LYS A 1 446 ? -6.607 -7.907 -5.312 1.00 97.94 446 LYS A N 1
ATOM 3434 C CA . LYS A 1 446 ? -7.133 -7.777 -3.948 1.00 97.94 446 LYS A CA 1
ATOM 3435 C C . LYS A 1 446 ? -6.092 -7.973 -2.845 1.00 97.94 446 LYS A C 1
ATOM 3437 O O . LYS A 1 446 ? -5.204 -8.819 -2.943 1.00 97.94 446 LYS A O 1
ATOM 3442 N N . LEU A 1 447 ? -6.260 -7.215 -1.767 1.00 98.50 447 LEU A N 1
ATOM 3443 C CA . LEU A 1 447 ? -5.775 -7.534 -0.428 1.00 98.50 447 LEU A CA 1
ATOM 3444 C C . LEU A 1 447 ? -6.752 -8.540 0.196 1.00 98.50 447 LEU A C 1
ATOM 3446 O O . LEU A 1 447 ? -7.952 -8.272 0.265 1.00 98.50 447 LEU A O 1
ATOM 3450 N N . LEU A 1 448 ? -6.242 -9.689 0.630 1.00 97.88 448 LEU A N 1
ATOM 3451 C CA . LEU A 1 448 ? -7.055 -10.769 1.180 1.00 97.88 448 LEU A CA 1
ATOM 3452 C C . LEU A 1 448 ? -7.551 -10.455 2.599 1.00 97.88 448 LEU A C 1
ATOM 3454 O O . LEU A 1 448 ? -6.864 -9.804 3.394 1.00 97.88 448 LEU A O 1
ATOM 3458 N N . THR A 1 449 ? -8.733 -10.976 2.925 1.00 96.06 449 THR A N 1
ATOM 3459 C CA . THR A 1 449 ? -9.269 -11.021 4.288 1.00 96.06 449 THR A CA 1
ATOM 3460 C C . THR A 1 449 ? -8.365 -11.831 5.229 1.00 96.06 449 THR A C 1
ATOM 3462 O O . THR A 1 449 ? -7.490 -12.585 4.799 1.00 96.06 449 THR A O 1
ATOM 3465 N N . GLY A 1 450 ? -8.553 -11.663 6.539 1.00 93.81 450 GLY A N 1
ATOM 3466 C CA . GLY A 1 450 ? -7.686 -12.259 7.563 1.00 93.81 450 GLY A CA 1
ATOM 3467 C C . GLY A 1 450 ? -6.391 -11.481 7.831 1.00 93.81 450 GLY A C 1
ATOM 3468 O O . GLY A 1 450 ? -5.630 -11.871 8.709 1.00 93.81 450 GLY A O 1
ATOM 3469 N N . MET A 1 451 ? -6.165 -10.348 7.151 1.00 95.62 451 MET A N 1
ATOM 3470 C CA . MET A 1 451 ? -5.026 -9.458 7.421 1.00 95.62 451 MET A CA 1
ATOM 3471 C C . MET A 1 451 ? -4.974 -8.956 8.874 1.00 95.62 451 MET A C 1
ATOM 3473 O O . MET A 1 451 ? -3.884 -8.677 9.365 1.00 95.62 451 MET A O 1
ATOM 3477 N N . TYR A 1 452 ? -6.117 -8.785 9.543 1.00 96.69 452 TYR A N 1
ATOM 3478 C CA . TYR A 1 452 ? -6.206 -8.149 10.860 1.00 96.69 452 TYR A CA 1
ATOM 3479 C C . TYR A 1 452 ? -6.510 -9.179 11.948 1.00 96.69 452 TYR A C 1
ATOM 3481 O O . TYR A 1 452 ? -7.540 -9.850 11.888 1.00 96.69 452 TYR A O 1
ATOM 3489 N N . GLY A 1 453 ? -5.666 -9.244 12.976 1.00 92.69 453 GLY A N 1
ATOM 3490 C CA . GLY A 1 453 ? -5.892 -10.072 14.160 1.00 92.69 453 GLY A CA 1
ATOM 3491 C C . GLY A 1 453 ? -5.840 -9.281 15.467 1.00 92.69 453 GLY A C 1
ATOM 3492 O O . GLY A 1 453 ? -5.391 -8.132 15.516 1.00 92.69 453 GLY A O 1
ATOM 3493 N N . ILE A 1 454 ? -6.302 -9.920 16.543 1.00 89.38 454 ILE A N 1
ATOM 3494 C CA . ILE A 1 454 ? -6.125 -9.462 17.925 1.00 89.38 454 ILE A CA 1
ATOM 3495 C C . ILE A 1 454 ? -5.624 -10.647 18.749 1.00 89.38 454 ILE A C 1
ATOM 3497 O O . ILE A 1 454 ? -6.155 -11.749 18.635 1.00 89.38 454 ILE A O 1
ATOM 3501 N N . VAL A 1 455 ? -4.611 -10.407 19.577 1.00 83.94 455 VAL A N 1
ATOM 3502 C CA . VAL A 1 455 ? -4.043 -11.373 20.526 1.00 83.94 455 VAL A CA 1
ATOM 3503 C C . VAL A 1 455 ? -4.003 -10.714 21.907 1.00 83.94 455 VAL A C 1
ATOM 3505 O O . VAL A 1 455 ? -3.748 -9.513 22.015 1.00 83.94 455 VAL A O 1
ATOM 3508 N N . GLU A 1 456 ? -4.276 -11.469 22.968 1.00 74.62 456 GLU A N 1
ATOM 3509 C CA . GLU A 1 456 ? -4.136 -10.987 24.349 1.00 74.62 456 GLU A CA 1
ATOM 3510 C C . GLU A 1 456 ? -2.659 -10.685 24.682 1.00 74.62 456 GLU A C 1
ATOM 3512 O O . GLU A 1 456 ? -1.750 -11.277 24.091 1.00 74.62 456 GLU A O 1
ATOM 3517 N N . ILE A 1 457 ? -2.387 -9.775 25.627 1.00 69.31 457 ILE A N 1
ATOM 3518 C CA . ILE A 1 457 ? -1.062 -9.753 26.264 1.00 69.31 457 ILE A CA 1
ATOM 3519 C C . ILE A 1 457 ? -0.993 -10.892 27.279 1.00 69.31 457 ILE A C 1
ATOM 3521 O O . ILE A 1 457 ? -1.388 -10.749 28.434 1.00 69.31 457 ILE A O 1
ATOM 3525 N N . SER A 1 458 ? -0.434 -12.017 26.841 1.00 57.47 458 SER A N 1
ATOM 3526 C CA . SER A 1 458 ? 0.077 -13.039 27.746 1.00 57.47 458 SER A CA 1
ATOM 3527 C C . SER A 1 458 ? 1.284 -12.477 28.502 1.00 57.47 458 SER A C 1
ATOM 3529 O O . SER A 1 458 ? 2.381 -12.396 27.944 1.00 57.47 458 SER A O 1
ATOM 3531 N N . ASP A 1 459 ? 1.097 -12.115 29.773 1.00 43.75 459 ASP A N 1
ATOM 3532 C CA . ASP A 1 459 ? 2.190 -11.831 30.712 1.00 43.75 459 ASP A CA 1
ATOM 3533 C C . ASP A 1 459 ? 3.017 -13.112 30.943 1.00 43.75 459 ASP A C 1
ATOM 3535 O O . ASP A 1 459 ? 2.835 -13.839 31.927 1.00 43.75 459 ASP A O 1
ATOM 3539 N N . ASN A 1 460 ? 3.948 -13.399 30.029 1.00 36.53 460 ASN A N 1
ATOM 3540 C CA . ASN A 1 460 ? 4.967 -14.435 30.189 1.00 36.53 460 ASN A CA 1
ATOM 3541 C C . ASN A 1 460 ? 5.964 -14.003 31.272 1.00 36.53 460 ASN A C 1
ATOM 3543 O O . ASN A 1 460 ? 7.059 -13.515 30.996 1.00 36.53 460 ASN A O 1
ATOM 3547 N N . LYS A 1 461 ? 5.556 -14.187 32.528 1.00 34.56 461 LYS A N 1
ATOM 3548 C CA . LYS A 1 461 ? 6.391 -14.014 33.715 1.00 34.56 461 LYS A CA 1
ATOM 3549 C C . LYS A 1 461 ? 7.567 -14.992 33.683 1.00 34.56 461 LYS A C 1
ATOM 3551 O O . LYS A 1 461 ? 7.383 -16.163 34.021 1.00 34.56 461 LYS A O 1
ATOM 3556 N N . LEU A 1 462 ? 8.761 -14.484 33.383 1.00 30.77 462 LEU A N 1
ATOM 3557 C CA . LEU A 1 462 ? 9.810 -14.250 34.395 1.00 30.77 462 LEU A CA 1
ATOM 3558 C C . LEU A 1 462 ? 11.010 -13.494 33.805 1.00 30.77 462 LEU A C 1
ATOM 3560 O O . LEU A 1 462 ? 11.564 -13.971 32.794 1.00 30.77 462 LEU A O 1
#

Mean predicted aligned error: 15.42 Å

Nearest PDB structures (foldseek):
  7pw5-assembly1_B  TM=9.064E-01  e=5.425E-37  Homo sapiens

Foldseek 3Di:
DCQQAFLQGAGFPDDNAAAPDDDDDDDDDDPPVRVPGHYDHTARVDWFWDAAQQQLDIDIQGRHRALCSQQPPVNVVNCVVVVVVVFDWDDFDAAAAPDPQAEADDDDDPPPDDDPDDDDDDDDDDDDDDDDDDDDDDDDDDDDDDDDDDDDDDDDDDDDDDDDDDDDDDDPDPPPPDDDPDDPPCPCDPPPPPPPPQAADNRHAHRFFDFPVDDLNHGHNDFSKIKGFPWFLVCADLQVAQDCSRRPQEDPQQRHWFKAKDKAFAPPDPPVPPDDPPDDDDDDDDDDDDDDDDPPPPPPDPDPRIDIWIKTKWFKWAFRHGHMGTALALQGTRGADPSSHGPGHCCRVQAFWHFQWDFDPDPDPATTITGRFKMKMRAEQDQKWKFFWKWKFAFDPVTTIGGRNDPDTHTDDHRTIMMMTHRSWHADPVGTRHDDRHDDDRPGITTGHPRIDMGGPDPPDD

Secondary structure (DSSP, 8-state):
----B-TTS-B--SPS-EETTS-----S--HHHHHTSPEE----S-EEEEE-TTSS-EEEEE--SSHHIIIIIHHHHHHHTTTGGGS-EEPPP----SSS--EE----------------------------------------------------------------------------------------------PPPSSEEBSS--BTTS-TT--BSS-S-EEEEEEEGGG-BTTTB--TTTSTTBPTTT---EEEEEEEE----GGGGG-----------------------------TTEEEEEEEEEEEEE-TBS-EEEEEETTEE----TTS-----THHHHSSPEESEEE--SS-SSPPEEEEEEEEEE--SSSEEEEE---EE-SSSS-PPB----SS-EEPPTTEEEEEE--SSEEETTEEEPPPSS---TTSSEEPTT-EEEEE------

Sequence (462 aa):
MCEVLSLTGNPCTKPLHKGGSGETSIHEADTNFKAELPIMEHCSGVRYISACNCGRKQGSREDPFTVRNANYDFYQLLGSECGCEMLDRIVFPVFEPSTKDFKAAQLFSNHSQGSKLKDISTCCKDLSNQHGNTQGLSLVHSGDGDSDLMIGDPNLNAEAATVHPQISDTSFTENNHHIVIQVAETEVESSKEKFLVRQPSTTEYLPGMLNSESPGSLLPQFPSWSLVCLGPSSLYSHNLGLQEQQQAGLLMGSAYLLPWDVTVRLEQQQKDKFWPPVGEPNRLKQSQSLGLSKGRKSKGTKDLSEFNVKIFIGVEYECPRGHRFMCSAPDRVLKTSGTGLVKDNGNKVTGCDMPLYFPCPCTNTKPLIAQLMRVHVVTPKAPVHVTLDPKVQPAPSPCPTFVTGCQEPMRLSQSAYWVLRLPYVYVGERGTYLPPKDPVPPDYGKLLTGMYGIVEISDNKL

InterPro domains:
  IPR019354 Nonsense-mediated mRNA decay factor SMG8-like [PF10220] (1-451)
  IPR019354 Nonsense-mediated mRNA decay factor SMG8-like [PTHR13091] (1-458)

Radius of gyration: 31.92 Å; Cα contacts (8 Å, |Δi|>4): 784; chains: 1; bounding box: 76×67×126 Å